Protein AF-A0A4P6Q4A4-F1 (afdb_monomer_lite)

InterPro domains:
  IPR006311 Twin-arginine translocation pathway, signal sequence [PS51318] (1-32)

Organism: NCBI:txid2498135

pLDDT: mean 87.88, std 13.34, range [37.19, 98.5]

Radius of gyration: 45.7 Å; chains: 1; bounding box: 105×87×123 Å

Sequence (646 aa):
MNDTPRALLRLSAIPALLALAVLALLPGEASADGEKAVTPAEHYAELLAEEPEGAAVAVDGAIGGALEPEEMTDDLHTVFGGLGLPYYVVVSPFLGWGAEIAEGKIAASLHDRLGADGLYVVLEPQGRALEVEAYGVDADTETALHVALTHPELPYDAPATEVAGVIVDALKDPSIADELRAERETFWLLREETWADLHPSGPDGPESLGFLLGAVGGAAVAVGGWGAWRLARHRRSGRATTVGLSAVVVAAGVVIAPGAWVAAAPVADYEKPDPEDVARTQPPYVVSTARAAHIAEELGEDPLYVDPLLQLPRAGLDEEAAEFGGAPVPVYAAVVPLSSNDESGGDHEVLAAAVASLAEREGVYLVVGRGIGDTVSVGAAAHGLKTGYSLDSEMYEADADNPAAALRKAVAALDEVDFASGGTYIPGFADSEPGTPEPRMVRYWGEGVALGFLVYGLFVAPAAIAGVWLGLYGFRVWRGGGRVVGDSVLRRLAQREAERLRALLARREGGFPEELLPQADAALLTLDAQPRTLDMLGVVVLARRLLAEAEEPAATRREPCAVNPLHPWATERGRPRERSGSRPRVCVRCAQLSPEARSARVLRLRSRTTAHAYNSHPADPWIRYRFGADDPAAMVEALLKEQHVS

Structure (mmCIF, N/CA/C/O backbone):
data_AF-A0A4P6Q4A4-F1
#
_entry.id   AF-A0A4P6Q4A4-F1
#
loop_
_atom_site.group_PDB
_atom_site.id
_atom_site.type_symbol
_atom_site.label_atom_id
_atom_site.label_alt_id
_atom_site.label_comp_id
_atom_site.label_asym_id
_atom_site.label_entity_id
_atom_site.label_seq_id
_atom_site.pdbx_PDB_ins_code
_atom_site.Cartn_x
_atom_site.Cartn_y
_atom_site.Cartn_z
_atom_site.occupancy
_atom_site.B_iso_or_equiv
_atom_site.auth_seq_id
_atom_site.auth_comp_id
_atom_site.auth_asym_id
_atom_site.auth_atom_id
_atom_site.pdbx_PDB_model_num
ATOM 1 N N . MET A 1 1 ? 41.229 -57.394 3.244 1.00 42.69 1 MET A N 1
ATOM 2 C CA . MET A 1 1 ? 41.363 -55.948 3.542 1.00 42.69 1 MET A CA 1
ATOM 3 C C . MET A 1 1 ? 40.006 -55.332 3.234 1.00 42.69 1 MET A C 1
ATOM 5 O O . MET A 1 1 ? 39.831 -54.766 2.170 1.00 42.69 1 MET A O 1
ATOM 9 N N . ASN A 1 2 ? 38.932 -55.682 3.937 1.00 37.19 2 ASN A N 1
ATOM 10 C CA . ASN A 1 2 ? 38.668 -55.656 5.385 1.00 37.19 2 ASN A CA 1
ATOM 11 C C . ASN A 1 2 ? 38.668 -54.240 5.961 1.00 37.19 2 ASN A C 1
ATOM 13 O O . ASN A 1 2 ? 39.717 -53.698 6.286 1.00 37.19 2 ASN A O 1
ATOM 17 N N . ASP A 1 3 ? 37.430 -53.766 6.091 1.00 43.84 3 ASP A N 1
ATOM 18 C CA . ASP A 1 3 ? 36.845 -53.128 7.264 1.00 43.84 3 ASP A CA 1
ATOM 19 C C . ASP A 1 3 ? 37.083 -51.641 7.533 1.00 43.84 3 ASP A C 1
ATOM 21 O O . ASP A 1 3 ? 38.199 -51.152 7.649 1.00 43.84 3 ASP A O 1
ATOM 25 N N . THR A 1 4 ? 35.933 -50.994 7.780 1.00 43.56 4 THR A N 1
ATOM 26 C CA . THR A 1 4 ? 35.656 -49.646 8.313 1.00 43.56 4 THR A CA 1
ATOM 27 C C . THR A 1 4 ? 35.687 -48.483 7.302 1.00 43.56 4 THR A C 1
ATOM 29 O O . THR A 1 4 ? 36.631 -48.387 6.529 1.00 43.56 4 THR A O 1
ATOM 32 N N . PRO A 1 5 ? 34.637 -47.619 7.242 1.00 43.28 5 PRO A N 1
ATOM 33 C CA . PRO A 1 5 ? 33.841 -47.141 8.376 1.00 43.28 5 PRO A CA 1
ATOM 34 C C . PRO A 1 5 ? 32.310 -47.184 8.138 1.00 43.28 5 PRO A C 1
ATOM 36 O O . PRO A 1 5 ? 31.723 -46.290 7.540 1.00 43.28 5 PRO A O 1
ATOM 39 N N . ARG A 1 6 ? 31.625 -48.195 8.690 1.00 42.53 6 ARG A N 1
ATOM 40 C CA . ARG A 1 6 ? 30.164 -48.151 8.957 1.00 42.53 6 ARG A CA 1
ATOM 41 C C . ARG A 1 6 ? 29.840 -47.918 10.442 1.00 42.53 6 ARG A C 1
ATOM 43 O O . ARG A 1 6 ? 28.674 -47.874 10.818 1.00 42.53 6 ARG A O 1
ATOM 50 N N . ALA A 1 7 ? 30.865 -47.740 11.279 1.00 42.12 7 ALA A N 1
ATOM 51 C CA . ALA A 1 7 ? 30.718 -47.542 12.722 1.00 42.12 7 ALA A CA 1
ATOM 52 C C . ALA A 1 7 ? 30.454 -46.077 13.127 1.00 42.12 7 ALA A C 1
ATOM 54 O O . ALA A 1 7 ? 29.843 -45.844 14.161 1.00 42.12 7 ALA A O 1
ATOM 55 N N . LEU A 1 8 ? 30.836 -45.089 12.306 1.00 39.91 8 LEU A N 1
ATOM 56 C CA . LEU A 1 8 ? 30.670 -43.667 12.653 1.00 39.91 8 LEU A CA 1
ATOM 57 C C . LEU A 1 8 ? 29.257 -43.119 12.396 1.00 39.91 8 LEU A C 1
ATOM 59 O O . LEU A 1 8 ? 28.851 -42.171 13.053 1.00 39.91 8 LEU A O 1
ATOM 63 N N . LEU A 1 9 ? 28.466 -43.755 11.525 1.00 40.25 9 LEU A N 1
ATOM 64 C CA . LEU A 1 9 ? 27.083 -43.341 11.235 1.00 40.25 9 LEU A CA 1
ATOM 65 C C . LEU A 1 9 ? 26.048 -43.915 12.221 1.00 40.25 9 LEU A C 1
ATOM 67 O O . LEU A 1 9 ? 24.893 -43.512 12.205 1.00 40.25 9 LEU A O 1
ATOM 71 N N . ARG A 1 10 ? 26.451 -44.850 13.094 1.00 44.81 10 ARG A N 1
ATOM 72 C CA . ARG A 1 10 ? 25.582 -45.411 14.147 1.00 44.81 10 ARG A CA 1
ATOM 73 C C . ARG A 1 10 ? 25.740 -44.725 15.507 1.00 44.81 10 ARG A C 1
ATOM 75 O O . ARG A 1 10 ? 24.910 -44.944 16.378 1.00 44.81 10 ARG A O 1
ATOM 82 N N . LEU A 1 11 ? 26.758 -43.878 15.681 1.00 45.34 11 LEU A N 1
ATOM 83 C CA . LEU A 1 11 ? 26.995 -43.137 16.928 1.00 45.34 11 LEU A CA 1
ATOM 84 C C . LEU A 1 11 ? 26.280 -41.774 16.982 1.00 45.34 11 LEU A C 1
ATOM 86 O O . LEU A 1 11 ? 26.110 -41.237 18.069 1.00 45.34 11 LEU A O 1
ATOM 90 N N . SER A 1 12 ? 25.788 -41.250 15.854 1.00 41.81 12 SER A N 1
ATOM 91 C CA . SER A 1 12 ? 25.005 -40.002 15.795 1.00 41.81 12 SER A CA 1
ATOM 92 C C . SER A 1 12 ? 23.485 -40.194 15.911 1.00 41.81 12 SER A C 1
ATOM 94 O O . SER A 1 12 ? 22.779 -39.234 16.194 1.00 41.81 12 SER A O 1
ATOM 96 N N . ALA A 1 13 ? 22.966 -41.417 15.759 1.00 45.09 13 ALA A N 1
ATOM 97 C CA . ALA A 1 13 ? 21.529 -41.694 15.894 1.00 45.09 13 ALA A CA 1
ATOM 98 C C . ALA A 1 13 ? 21.069 -41.855 17.358 1.00 45.09 13 ALA A C 1
ATOM 100 O O . ALA A 1 13 ? 19.903 -41.636 17.673 1.00 45.09 13 ALA A O 1
ATOM 101 N N . ILE A 1 14 ? 21.983 -42.213 18.265 1.00 53.62 14 ILE A N 1
ATOM 102 C CA . ILE A 1 14 ? 21.675 -42.457 19.681 1.00 53.62 14 ILE A CA 1
ATOM 103 C C . ILE A 1 14 ? 21.359 -41.160 20.457 1.00 53.62 14 ILE A C 1
ATOM 105 O O . ILE A 1 14 ? 20.358 -41.169 21.169 1.00 53.62 14 ILE A O 1
ATOM 109 N N . PRO A 1 15 ? 22.095 -40.033 20.315 1.00 48.75 15 PRO A N 1
ATOM 110 C CA . PRO A 1 15 ? 21.714 -38.792 20.997 1.00 48.75 15 PRO A CA 1
ATOM 111 C C . PRO A 1 15 ? 20.419 -38.174 20.444 1.00 48.75 15 PRO A C 1
ATOM 113 O O . PRO A 1 15 ? 19.671 -37.584 21.213 1.00 48.75 15 PRO A O 1
ATOM 116 N N . ALA A 1 16 ? 20.098 -38.365 19.158 1.00 51.50 16 ALA A N 1
ATOM 117 C CA . ALA A 1 16 ? 18.843 -37.884 18.569 1.00 51.50 16 ALA A CA 1
ATOM 118 C C . ALA A 1 16 ? 17.613 -38.664 19.074 1.00 51.50 16 ALA A C 1
ATOM 120 O O . ALA A 1 16 ? 16.583 -38.066 19.371 1.00 51.50 16 ALA A O 1
ATOM 121 N N . LEU A 1 17 ? 17.729 -39.988 19.245 1.00 53.88 17 LEU A N 1
ATOM 122 C CA . LEU A 1 17 ? 16.665 -40.813 19.834 1.00 53.88 17 LEU A CA 1
ATOM 123 C C . LEU A 1 17 ? 16.517 -40.598 21.349 1.00 53.88 17 LEU A C 1
ATOM 125 O O . LEU A 1 17 ? 15.401 -40.651 21.853 1.00 53.88 17 LEU A O 1
ATOM 129 N N . LEU A 1 18 ? 17.608 -40.308 22.069 1.00 53.75 18 LEU A N 1
ATOM 130 C CA . LEU A 1 18 ? 17.548 -39.919 23.485 1.00 53.75 18 LEU A CA 1
ATOM 131 C C . LEU A 1 18 ? 16.958 -38.515 23.674 1.00 53.75 18 LEU A C 1
ATOM 133 O O . LEU A 1 18 ? 16.186 -38.324 24.605 1.00 53.75 18 LEU A O 1
ATOM 137 N N . ALA A 1 19 ? 17.237 -37.564 22.777 1.00 51.44 19 ALA A N 1
ATOM 138 C CA . ALA A 1 19 ? 16.595 -36.248 22.794 1.00 51.44 19 ALA A CA 1
ATOM 139 C C . ALA A 1 19 ? 15.083 -36.342 22.511 1.00 51.44 19 ALA A C 1
ATOM 141 O O . ALA A 1 19 ? 14.299 -35.716 23.218 1.00 51.44 19 ALA A O 1
ATOM 142 N N . LEU A 1 20 ? 14.656 -37.188 21.562 1.00 51.34 20 LEU A N 1
ATOM 143 C CA . LEU A 1 20 ? 13.230 -37.442 21.305 1.00 51.34 20 LEU A CA 1
ATOM 144 C C . LEU A 1 20 ? 12.530 -38.175 22.462 1.00 51.34 20 LEU A C 1
ATOM 146 O O . LEU A 1 20 ? 11.384 -37.867 22.773 1.00 51.34 20 LEU A O 1
ATOM 150 N N . ALA A 1 21 ? 13.205 -39.120 23.124 1.00 56.75 21 ALA A N 1
ATOM 151 C CA . ALA A 1 21 ? 12.641 -39.824 24.276 1.00 56.75 21 ALA A CA 1
ATOM 152 C C . ALA A 1 21 ? 12.538 -38.932 25.527 1.00 56.75 21 ALA A C 1
ATOM 154 O O . ALA A 1 21 ? 11.618 -39.110 26.318 1.00 56.75 21 ALA A O 1
ATOM 155 N N . VAL A 1 22 ? 13.445 -37.960 25.698 1.00 52.25 22 VAL A N 1
ATOM 156 C CA . VAL A 1 22 ? 13.380 -36.971 26.789 1.00 52.25 22 VAL A CA 1
ATOM 157 C C . VAL A 1 22 ? 12.285 -35.928 26.535 1.00 52.25 22 VAL A C 1
ATOM 159 O O . VAL A 1 22 ? 11.610 -35.542 27.482 1.00 52.25 22 VAL A O 1
ATOM 162 N N . LEU A 1 23 ? 12.019 -35.552 25.277 1.00 50.53 23 LEU A N 1
ATOM 163 C CA . LEU A 1 23 ? 10.862 -34.716 24.916 1.00 50.53 23 LEU A CA 1
ATOM 164 C C . LEU A 1 23 ? 9.514 -35.434 25.112 1.00 50.53 23 LEU A C 1
ATOM 166 O O . LEU A 1 23 ? 8.545 -34.794 25.497 1.00 50.53 23 LEU A O 1
ATOM 170 N N . ALA A 1 24 ? 9.456 -36.757 24.927 1.00 52.06 24 ALA A N 1
ATOM 171 C CA . ALA A 1 24 ? 8.247 -37.557 25.168 1.00 52.06 24 ALA A CA 1
ATOM 172 C C . ALA A 1 24 ? 7.989 -37.899 26.654 1.00 52.06 24 ALA A C 1
ATOM 174 O O . ALA A 1 24 ? 6.950 -38.471 26.977 1.00 52.06 24 ALA A O 1
ATOM 175 N N . LEU A 1 25 ? 8.937 -37.594 27.548 1.00 45.62 25 LEU A N 1
ATOM 176 C CA . LEU A 1 25 ? 8.840 -37.820 28.998 1.00 45.62 25 LEU A CA 1
ATOM 177 C C . LEU A 1 25 ? 8.690 -36.524 29.799 1.00 45.62 25 LEU A C 1
ATOM 179 O O . LEU A 1 25 ? 8.625 -36.590 31.028 1.00 45.62 25 LEU A O 1
ATOM 183 N N . LEU A 1 26 ? 8.626 -35.364 29.135 1.00 45.12 26 LEU A N 1
ATOM 184 C CA . LEU A 1 26 ? 8.132 -34.163 29.791 1.00 45.12 26 LEU A CA 1
ATOM 185 C C . LEU A 1 26 ? 6.679 -34.457 30.182 1.00 45.12 26 LEU A C 1
ATOM 187 O O . LEU A 1 26 ? 5.882 -34.767 29.291 1.00 45.12 26 LEU A O 1
ATOM 191 N N . PRO A 1 27 ? 6.331 -34.457 31.483 1.00 43.50 27 PRO A N 1
ATOM 192 C CA . PRO A 1 27 ? 4.935 -34.495 31.867 1.00 43.50 27 PRO A CA 1
ATOM 193 C C . PRO A 1 27 ? 4.299 -33.303 31.165 1.00 43.50 27 PRO A C 1
ATOM 195 O O . PRO A 1 27 ? 4.688 -32.167 31.425 1.00 43.50 27 PRO A O 1
ATOM 198 N N . GLY A 1 28 ? 3.394 -33.566 30.219 1.00 42.28 28 GLY A N 1
ATOM 199 C CA . GLY A 1 28 ? 2.464 -32.538 29.795 1.00 42.28 28 GLY A CA 1
ATOM 200 C C . GLY A 1 28 ? 1.805 -32.091 31.082 1.00 42.28 28 GLY A C 1
ATOM 201 O O . GLY A 1 28 ? 1.133 -32.902 31.724 1.00 42.28 28 GLY A O 1
ATOM 202 N N . GLU A 1 29 ? 2.130 -30.879 31.527 1.00 45.56 29 GLU A N 1
ATOM 203 C CA . GLU A 1 29 ? 1.376 -30.220 32.573 1.00 45.56 29 GLU A CA 1
ATOM 204 C C . GLU A 1 29 ? -0.054 -30.275 32.065 1.00 45.56 29 GLU A C 1
ATOM 206 O O . GLU A 1 29 ? -0.403 -29.653 31.064 1.00 45.56 29 GLU A O 1
ATOM 211 N N . ALA A 1 30 ? -0.835 -31.178 32.656 1.00 43.75 30 ALA A N 1
ATOM 212 C CA . ALA A 1 30 ? -2.260 -31.183 32.476 1.00 43.75 30 ALA A CA 1
ATOM 213 C C . ALA A 1 30 ? -2.664 -29.807 32.977 1.00 43.75 30 ALA A C 1
ATOM 215 O O . ALA A 1 30 ? -2.617 -29.579 34.189 1.00 43.75 30 ALA A O 1
ATOM 216 N N . SER A 1 31 ? -2.909 -28.882 32.040 1.00 50.66 31 SER A N 1
ATOM 217 C CA . SER A 1 31 ? -3.500 -27.591 32.341 1.00 50.66 31 SER A CA 1
ATOM 218 C C . SER A 1 31 ? -4.643 -27.899 33.283 1.00 50.66 31 SER A C 1
ATOM 220 O O . SER A 1 31 ? -5.547 -28.662 32.934 1.00 50.66 31 SER A O 1
ATOM 222 N N . ALA A 1 32 ? -4.502 -27.422 34.520 1.00 52.12 32 ALA A N 1
ATOM 223 C CA . ALA A 1 32 ? -5.552 -27.496 35.517 1.00 52.12 32 ALA A CA 1
ATOM 224 C C . ALA A 1 32 ? -6.857 -27.034 34.860 1.00 52.12 32 ALA A C 1
ATOM 226 O O . ALA A 1 32 ? -6.775 -26.197 33.963 1.00 52.12 32 ALA A O 1
ATOM 227 N N . ASP A 1 33 ? -7.994 -27.605 35.280 1.00 51.12 33 ASP A N 1
ATOM 228 C CA . ASP A 1 33 ? -9.367 -27.308 34.834 1.00 51.12 33 ASP A CA 1
ATOM 229 C C . ASP A 1 33 ? -9.674 -25.795 34.865 1.00 51.12 33 ASP A C 1
ATOM 231 O O . ASP A 1 33 ? -10.402 -25.297 35.720 1.00 51.12 33 ASP A O 1
ATOM 235 N N . GLY A 1 34 ? -9.066 -25.045 33.954 1.00 61.06 34 GLY A N 1
ATOM 236 C CA . GLY A 1 34 ? -9.376 -23.671 33.654 1.00 61.06 34 GLY A CA 1
ATOM 237 C C . GLY A 1 34 ? -10.669 -23.694 32.874 1.00 61.06 34 GLY A C 1
ATOM 238 O O . GLY A 1 34 ? -10.863 -24.542 31.998 1.00 61.06 34 GLY A O 1
ATOM 239 N N . GLU A 1 35 ? -11.563 -22.789 33.238 1.00 67.44 35 GLU A N 1
ATOM 240 C CA . GLU A 1 35 ? -12.790 -22.539 32.509 1.00 67.44 35 GLU A CA 1
ATOM 241 C C . GLU A 1 35 ? -12.483 -22.480 31.010 1.00 67.44 35 GLU A C 1
ATOM 243 O O . GLU A 1 35 ? -11.624 -21.721 30.552 1.00 67.44 35 GLU A O 1
ATOM 248 N N . LYS A 1 36 ? -13.085 -23.407 30.262 1.00 75.25 36 LYS A N 1
ATOM 249 C CA . LYS A 1 36 ? -12.778 -23.586 28.849 1.00 75.25 36 LYS A CA 1
ATOM 250 C C . LYS A 1 36 ? -13.250 -22.329 28.126 1.00 75.25 36 LYS A C 1
ATOM 252 O O . LYS A 1 36 ? -14.451 -22.097 28.055 1.00 75.25 36 LYS A O 1
ATOM 257 N N . ALA A 1 37 ? -12.309 -21.538 27.613 1.00 78.31 37 ALA A N 1
ATOM 258 C CA . ALA A 1 37 ? -12.634 -20.345 26.845 1.00 78.31 37 ALA A CA 1
ATOM 259 C C . ALA A 1 37 ? -13.570 -20.711 25.683 1.00 78.31 37 ALA A C 1
ATOM 261 O O . ALA A 1 37 ? -13.332 -21.701 24.978 1.00 78.31 37 ALA A O 1
ATOM 262 N N . VAL A 1 38 ? -14.633 -19.922 25.517 1.00 87.50 38 VAL A N 1
ATOM 263 C CA . VAL A 1 38 ? -15.559 -20.047 24.391 1.00 87.50 38 VAL A CA 1
ATOM 264 C C . VAL A 1 38 ? -14.762 -19.807 23.115 1.00 87.50 38 VAL A C 1
ATOM 266 O O . VAL A 1 38 ? -14.058 -18.808 22.978 1.00 87.50 38 VAL A O 1
ATOM 269 N N . THR A 1 39 ? -14.815 -20.760 22.190 1.00 88.75 39 THR A N 1
ATOM 270 C CA . THR A 1 39 ? -14.133 -20.591 20.897 1.00 88.75 39 THR A CA 1
ATOM 271 C C . THR A 1 39 ? -14.890 -19.568 20.043 1.00 88.75 39 THR A C 1
ATOM 273 O O . THR A 1 39 ? -16.119 -19.560 20.109 1.00 88.75 39 THR A O 1
ATOM 276 N N . PRO A 1 40 ? -14.234 -18.772 19.177 1.00 90.62 40 PRO A N 1
ATOM 277 C CA . PRO A 1 40 ? -14.946 -17.835 18.302 1.00 90.62 40 PRO A CA 1
ATOM 278 C C . PRO A 1 40 ? -16.062 -18.503 17.488 1.00 90.62 40 PRO A C 1
ATOM 280 O O . PRO A 1 40 ? -17.177 -18.003 17.430 1.00 90.62 40 PRO A O 1
ATOM 283 N N . ALA A 1 41 ? -15.812 -19.697 16.941 1.00 92.50 41 ALA A N 1
ATOM 284 C CA . ALA A 1 41 ? -16.830 -20.454 16.210 1.00 92.50 41 ALA A CA 1
ATOM 285 C C . ALA A 1 41 ? -18.015 -20.909 17.084 1.00 92.50 41 ALA A C 1
ATOM 287 O O . ALA A 1 41 ? -19.103 -21.116 16.568 1.00 92.50 41 ALA A O 1
ATOM 288 N N . GLU A 1 42 ? -17.820 -21.112 18.389 1.00 93.44 42 GLU A N 1
ATOM 289 C CA . GLU A 1 42 ? -18.917 -21.418 19.317 1.00 93.44 42 GLU A CA 1
ATOM 290 C C . GLU A 1 42 ? -19.764 -20.178 19.587 1.00 93.44 42 GLU A C 1
ATOM 292 O O . GLU A 1 42 ? -20.977 -20.256 19.440 1.00 93.44 42 GLU A O 1
ATOM 297 N N . HIS A 1 43 ? -19.122 -19.039 19.854 1.00 93.44 43 HIS A N 1
ATOM 298 C CA . HIS A 1 43 ? -19.805 -17.761 20.039 1.00 93.44 43 HIS A CA 1
ATOM 299 C C . HIS A 1 43 ? -20.635 -17.362 18.809 1.00 93.44 43 HIS A C 1
ATOM 301 O O . HIS A 1 43 ? -21.832 -17.121 18.914 1.00 93.44 43 HIS A O 1
ATOM 307 N N . TYR A 1 44 ? -20.036 -17.367 17.615 1.00 95.50 44 TYR A N 1
ATOM 308 C CA . TYR A 1 44 ? -20.762 -16.992 16.399 1.00 95.50 44 TYR A CA 1
ATOM 309 C C . TYR A 1 44 ? -21.811 -18.020 15.978 1.00 95.50 44 TYR A C 1
ATOM 311 O O . TYR A 1 44 ? -22.825 -17.639 15.404 1.00 95.50 44 TYR A O 1
ATOM 319 N N . ALA A 1 45 ? -21.615 -19.312 16.261 1.00 96.25 45 ALA A N 1
ATOM 320 C CA . ALA A 1 45 ? -22.668 -20.300 16.031 1.00 96.25 45 ALA A CA 1
ATOM 321 C C . ALA A 1 45 ? -23.875 -20.069 16.953 1.00 96.25 45 ALA A C 1
ATOM 323 O O . ALA A 1 45 ? -24.999 -20.300 16.523 1.00 96.25 45 ALA A O 1
ATOM 324 N N . GLU A 1 46 ? -23.657 -19.617 18.191 1.00 96.31 46 GLU A N 1
ATOM 325 C CA . GLU A 1 46 ? -24.741 -19.243 19.103 1.00 96.31 46 GLU A CA 1
ATOM 326 C C . GLU A 1 46 ? -25.513 -18.033 18.566 1.00 96.31 46 GLU A C 1
ATOM 328 O O . GLU A 1 46 ? -26.723 -18.140 18.390 1.00 96.31 46 GLU A O 1
ATOM 333 N N . LEU A 1 47 ? -24.818 -16.959 18.167 1.00 95.44 47 LEU A N 1
ATOM 334 C CA . LEU A 1 47 ? -25.451 -15.781 17.555 1.00 95.44 47 LEU A CA 1
ATOM 335 C C . LEU A 1 47 ? -26.236 -16.131 16.281 1.00 95.44 47 LEU A C 1
ATOM 337 O O . LEU A 1 47 ? -27.397 -15.764 16.133 1.00 95.44 47 LEU A O 1
ATOM 341 N N . LEU A 1 48 ? -25.643 -16.910 15.373 1.00 97.44 48 LEU A N 1
ATOM 342 C CA . LEU A 1 48 ? -26.317 -17.339 14.143 1.00 97.44 48 LEU A CA 1
ATOM 343 C C . LEU A 1 48 ? -27.526 -18.254 14.400 1.00 97.44 48 LEU A C 1
ATOM 345 O O . LEU A 1 48 ? -28.395 -18.360 13.538 1.00 97.44 48 LEU A O 1
ATOM 349 N N . ALA A 1 49 ? -27.583 -18.947 15.540 1.00 96.81 49 ALA A N 1
ATOM 350 C CA . ALA A 1 49 ? -28.718 -19.796 15.899 1.00 96.81 49 ALA A CA 1
ATOM 351 C C . ALA A 1 49 ? -29.921 -18.998 16.436 1.00 96.81 49 ALA A C 1
ATOM 353 O O . ALA A 1 49 ? -31.028 -19.542 16.488 1.00 96.81 49 ALA A O 1
ATOM 354 N N . GLU A 1 50 ? -29.718 -17.739 16.836 1.00 96.25 50 GLU A N 1
ATOM 355 C CA . GLU A 1 50 ? -30.790 -16.819 17.240 1.00 96.25 50 GLU A CA 1
ATOM 356 C C . GLU A 1 50 ? -31.516 -16.204 16.032 1.00 96.25 50 GLU A C 1
ATOM 358 O O . GLU A 1 50 ? -32.684 -15.814 16.136 1.00 96.25 50 GLU A O 1
ATOM 363 N N . GLU A 1 51 ? -30.853 -16.192 14.876 1.00 95.94 51 GLU A N 1
ATOM 364 C CA . GLU A 1 51 ? -31.366 -15.677 13.609 1.00 95.94 51 GLU A CA 1
ATOM 365 C C . GLU A 1 51 ? -32.332 -16.650 12.888 1.00 95.94 51 GLU A C 1
ATOM 367 O O . GLU A 1 51 ? -32.413 -17.844 13.210 1.00 95.94 51 GLU A O 1
ATOM 372 N N . PRO A 1 52 ? -33.109 -16.176 11.890 1.00 92.50 52 PRO A N 1
ATOM 373 C CA . PRO A 1 52 ? -34.018 -17.016 11.118 1.00 92.50 52 PRO A CA 1
ATOM 374 C C . PRO A 1 52 ? -33.340 -18.231 10.463 1.00 92.50 52 PRO A C 1
ATOM 376 O O . PRO A 1 52 ? -32.289 -18.138 9.828 1.00 92.50 52 PRO A O 1
ATOM 379 N N . GLU A 1 53 ? -34.007 -19.388 10.535 1.00 91.06 53 GLU A N 1
ATOM 380 C CA . GLU A 1 53 ? -33.503 -20.637 9.954 1.00 91.06 53 GLU A CA 1
ATOM 381 C C . GLU A 1 53 ? -33.207 -20.487 8.448 1.00 91.06 53 GLU A C 1
ATOM 383 O O . GLU A 1 53 ? -34.091 -20.172 7.646 1.00 91.06 53 GLU A O 1
ATOM 388 N N . GLY A 1 54 ? -31.950 -20.741 8.071 1.00 91.25 54 GLY A N 1
ATOM 389 C CA . GLY A 1 54 ? -31.464 -20.678 6.690 1.00 91.25 54 GLY A CA 1
ATOM 390 C C . GLY A 1 54 ? -31.172 -19.268 6.164 1.00 91.25 54 GLY A C 1
ATOM 391 O O . GLY A 1 54 ? -30.840 -19.128 4.990 1.00 91.25 54 GLY A O 1
ATOM 392 N N . ALA A 1 55 ? -31.286 -18.231 6.988 1.00 96.38 55 ALA A N 1
ATOM 393 C CA . ALA A 1 55 ? -30.919 -16.865 6.634 1.00 96.38 55 ALA A CA 1
ATOM 394 C C . ALA A 1 55 ? -30.396 -16.166 7.889 1.00 96.38 55 ALA A C 1
ATOM 396 O O . ALA A 1 55 ? -31.139 -15.431 8.533 1.00 96.38 55 ALA A O 1
ATOM 397 N N . ALA A 1 56 ? -29.134 -16.431 8.232 1.00 97.69 56 ALA A N 1
ATOM 398 C CA . ALA A 1 56 ? -28.512 -15.940 9.454 1.00 97.69 56 ALA A CA 1
ATOM 399 C C . ALA A 1 56 ? -27.289 -15.073 9.144 1.00 97.69 56 ALA A C 1
ATOM 401 O O . ALA A 1 56 ? -26.422 -15.451 8.347 1.00 97.69 56 ALA A O 1
ATOM 402 N N . VAL A 1 57 ? -27.220 -13.913 9.789 1.00 98.06 57 VAL A N 1
ATOM 403 C CA . VAL A 1 57 ? -26.094 -12.982 9.713 1.00 98.06 57 VAL A CA 1
ATOM 404 C C . VAL A 1 57 ? -25.741 -12.572 11.137 1.00 98.06 57 VAL A C 1
ATOM 406 O O . VAL A 1 57 ? -26.610 -12.156 11.888 1.00 98.06 57 VAL A O 1
ATOM 409 N N . ALA A 1 58 ? -24.471 -12.691 11.506 1.00 97.06 58 ALA A N 1
ATOM 410 C CA . ALA A 1 58 ? -23.942 -12.206 12.772 1.00 97.06 58 ALA A CA 1
ATOM 411 C C . ALA A 1 58 ? -22.882 -11.139 12.485 1.00 97.06 58 ALA A C 1
ATOM 413 O O . ALA A 1 58 ? -21.837 -11.439 11.901 1.00 97.06 58 ALA A O 1
ATOM 414 N N . VAL A 1 59 ? -23.157 -9.898 12.884 1.00 95.81 59 VAL A N 1
ATOM 415 C CA . VAL A 1 59 ? -22.221 -8.773 12.782 1.00 95.81 59 VAL A CA 1
ATOM 416 C C . VAL A 1 59 ? -21.748 -8.404 14.182 1.00 95.81 59 VAL A C 1
ATOM 418 O O . VAL A 1 59 ? -22.554 -8.163 15.077 1.00 95.81 59 VAL A O 1
ATOM 421 N N . ASP A 1 60 ? -20.434 -8.390 14.372 1.00 93.38 60 ASP A N 1
ATOM 422 C CA . ASP A 1 60 ? -19.797 -8.034 15.638 1.00 93.38 60 ASP A CA 1
ATOM 423 C C . ASP A 1 60 ? -20.089 -6.568 16.014 1.00 93.38 60 ASP A C 1
ATOM 425 O O . ASP A 1 60 ? -19.999 -5.668 15.182 1.00 93.38 60 ASP A O 1
ATOM 429 N N . GLY A 1 61 ? -20.409 -6.296 17.281 1.00 89.69 61 GLY A N 1
ATOM 430 C CA . GLY A 1 61 ? -20.638 -4.926 17.762 1.00 89.69 61 GLY A CA 1
ATOM 431 C C . GLY A 1 61 ? -19.379 -4.049 17.764 1.00 89.69 61 GLY A C 1
ATOM 432 O O . GLY A 1 61 ? -19.478 -2.840 17.961 1.00 89.69 61 GLY A O 1
ATOM 433 N N . ALA A 1 62 ? -18.207 -4.654 17.564 1.00 87.62 62 ALA A N 1
ATOM 434 C CA . ALA A 1 62 ? -16.915 -3.991 17.465 1.00 87.62 62 ALA A CA 1
ATOM 435 C C . ALA A 1 62 ? -16.546 -3.527 16.051 1.00 87.62 62 ALA A C 1
ATOM 437 O O . ALA A 1 62 ? -15.397 -3.147 15.822 1.00 87.62 62 ALA A O 1
ATOM 438 N N . ILE A 1 63 ? -17.434 -3.645 15.057 1.00 88.94 63 ILE A N 1
ATOM 439 C CA . ILE A 1 63 ? -17.064 -3.217 13.706 1.00 88.94 63 ILE A CA 1
ATOM 440 C C . ILE A 1 63 ? -16.682 -1.727 13.691 1.00 88.94 63 ILE A C 1
ATOM 442 O O . ILE A 1 63 ? -17.414 -0.864 14.177 1.00 88.94 63 ILE A O 1
ATOM 446 N N . GLY A 1 64 ? -15.514 -1.426 13.120 1.00 75.81 64 GLY A N 1
ATOM 447 C CA . GLY A 1 64 ? -15.195 -0.080 12.664 1.00 75.81 64 GLY A CA 1
ATOM 448 C C . GLY A 1 64 ? -15.915 0.215 11.348 1.00 75.81 64 GLY A C 1
ATOM 449 O O . GLY A 1 64 ? -16.322 -0.703 10.631 1.00 75.81 64 GLY A O 1
ATOM 450 N N . GLY A 1 65 ? -16.077 1.492 11.012 1.00 79.75 65 GLY A N 1
ATOM 451 C CA . GLY A 1 65 ? -16.632 1.894 9.726 1.00 79.75 65 GLY A CA 1
ATOM 452 C C . GLY A 1 65 ? -17.696 2.977 9.777 1.00 79.75 65 GLY A C 1
ATOM 453 O O . GLY A 1 65 ? -18.080 3.484 10.828 1.00 79.75 65 GLY A O 1
ATOM 454 N N . ALA A 1 66 ? -18.202 3.294 8.585 1.00 74.62 66 ALA A N 1
ATOM 455 C CA . ALA A 1 66 ? -19.315 4.216 8.382 1.00 74.62 66 ALA A CA 1
ATOM 456 C C . ALA A 1 66 ? -20.706 3.583 8.586 1.00 74.62 66 ALA A C 1
ATOM 458 O O . ALA A 1 66 ? -21.683 4.326 8.670 1.00 74.62 66 ALA A O 1
ATOM 459 N N . LEU A 1 67 ? -20.809 2.247 8.612 1.00 84.50 67 LEU A N 1
ATOM 460 C CA . LEU A 1 67 ? -22.072 1.521 8.780 1.00 84.50 67 LEU A CA 1
ATOM 461 C C . LEU A 1 67 ? -22.193 0.992 10.207 1.00 84.50 67 LEU A C 1
ATOM 463 O O . LEU A 1 67 ? -21.269 0.359 10.714 1.00 84.50 67 LEU A O 1
ATOM 467 N N . GLU A 1 68 ? -23.355 1.201 10.818 1.00 89.06 68 GLU A N 1
ATOM 468 C CA . GLU A 1 68 ? -23.685 0.583 12.103 1.00 89.06 68 GLU A CA 1
ATOM 469 C C . GLU A 1 68 ? -23.947 -0.929 11.931 1.00 89.06 68 GLU A C 1
ATOM 471 O O . GLU A 1 68 ? -24.411 -1.353 10.864 1.00 89.06 68 GLU A O 1
ATOM 476 N N . PRO A 1 69 ? -23.721 -1.759 12.972 1.00 91.06 69 PRO A N 1
ATOM 477 C CA . PRO A 1 69 ? -23.896 -3.214 12.892 1.00 91.06 69 PRO A CA 1
ATOM 478 C C . PRO A 1 69 ? -25.273 -3.662 12.377 1.00 91.06 69 PRO A C 1
ATOM 480 O O . PRO A 1 69 ? -25.369 -4.599 11.581 1.00 91.06 69 PRO A O 1
ATOM 483 N N . GLU A 1 70 ? -26.342 -2.979 12.796 1.00 92.44 70 GLU A N 1
ATOM 484 C CA . GLU A 1 70 ? -27.719 -3.281 12.377 1.00 92.44 70 GLU A CA 1
ATOM 485 C C . GLU A 1 70 ? -27.935 -3.008 10.879 1.00 92.44 70 GLU A C 1
ATOM 487 O O . GLU A 1 70 ? -28.488 -3.847 10.170 1.00 92.44 70 GLU A O 1
ATOM 492 N N . GLU A 1 71 ? -27.447 -1.868 10.377 1.00 94.00 71 GLU A N 1
ATOM 493 C CA . GLU A 1 71 ? -27.549 -1.504 8.957 1.00 94.00 71 GLU A CA 1
ATOM 494 C C . GLU A 1 71 ? -26.763 -2.492 8.086 1.00 94.00 71 GLU A C 1
ATOM 496 O O . GLU A 1 71 ? -27.268 -2.980 7.075 1.00 94.00 71 GLU A O 1
ATOM 501 N N . MET A 1 72 ? -25.558 -2.870 8.526 1.00 94.94 72 MET A N 1
ATOM 502 C CA . MET A 1 72 ? -24.749 -3.881 7.847 1.00 94.94 72 MET A CA 1
ATOM 503 C C . MET A 1 72 ? -25.443 -5.251 7.812 1.00 94.94 72 MET A C 1
ATOM 505 O O . MET A 1 72 ? -25.396 -5.939 6.792 1.00 94.94 72 MET A O 1
ATOM 509 N N . THR A 1 73 ? -26.106 -5.645 8.901 1.00 96.38 73 THR A N 1
ATOM 510 C CA . THR A 1 73 ? -26.867 -6.901 8.986 1.00 96.38 73 THR A CA 1
ATOM 511 C C . THR A 1 73 ? -28.004 -6.926 7.958 1.00 96.38 73 THR A C 1
ATOM 513 O O . THR A 1 73 ? -28.111 -7.874 7.173 1.00 96.38 73 THR A O 1
ATOM 516 N N . ASP A 1 74 ? -28.803 -5.857 7.893 1.00 97.00 74 ASP A N 1
ATOM 517 C CA . ASP A 1 74 ? -29.908 -5.708 6.936 1.00 97.00 74 ASP A CA 1
ATOM 518 C C . ASP A 1 74 ? -29.426 -5.731 5.471 1.00 97.00 74 ASP A C 1
ATOM 520 O O . ASP A 1 74 ? -30.028 -6.387 4.602 1.00 97.00 74 ASP A O 1
ATOM 524 N N . ASP A 1 75 ? -28.313 -5.053 5.186 1.00 97.06 75 ASP A N 1
ATOM 525 C CA . ASP A 1 75 ? -27.703 -5.028 3.858 1.00 97.06 75 ASP A CA 1
ATOM 526 C C . ASP A 1 75 ? -27.189 -6.413 3.445 1.00 97.06 75 ASP A C 1
ATOM 528 O O . ASP A 1 75 ? -27.441 -6.865 2.323 1.00 97.06 75 ASP A O 1
ATOM 532 N N . LEU A 1 76 ? -26.530 -7.141 4.350 1.00 97.44 76 LEU A N 1
ATOM 533 C CA . LEU A 1 76 ? -26.044 -8.496 4.083 1.00 97.44 76 LEU A CA 1
ATOM 534 C C . LEU A 1 76 ? -27.196 -9.475 3.844 1.00 97.44 76 LEU A C 1
ATOM 536 O O . LEU A 1 76 ? -27.133 -10.266 2.897 1.00 97.44 76 LEU A O 1
ATOM 540 N N . HIS A 1 77 ? -28.280 -9.386 4.619 1.00 98.00 77 HIS A N 1
ATOM 541 C CA . HIS A 1 77 ? -29.489 -10.164 4.348 1.00 98.00 77 HIS A CA 1
ATOM 542 C C . HIS A 1 77 ? -30.058 -9.873 2.956 1.00 98.00 77 HIS A C 1
ATOM 544 O O . HIS A 1 77 ? -30.474 -10.792 2.239 1.00 98.00 77 HIS A O 1
ATOM 550 N N . THR A 1 78 ? -30.056 -8.602 2.550 1.00 97.75 78 THR A N 1
ATOM 551 C CA . THR A 1 78 ? -30.523 -8.173 1.228 1.00 97.75 78 THR A CA 1
ATOM 552 C C . THR A 1 78 ? -29.644 -8.740 0.110 1.00 97.75 78 THR A C 1
ATOM 554 O O . THR A 1 78 ? -30.164 -9.286 -0.870 1.00 97.75 78 THR A O 1
ATOM 557 N N . VAL A 1 79 ? -28.320 -8.660 0.264 1.00 97.81 79 VAL A N 1
ATOM 558 C CA . VAL A 1 79 ? -27.331 -9.133 -0.714 1.00 97.81 79 VAL A CA 1
ATOM 559 C C . VAL A 1 79 ? -27.395 -10.657 -0.876 1.00 97.81 79 VAL A C 1
ATOM 561 O O . VAL A 1 79 ? -27.624 -11.152 -1.987 1.00 97.81 79 VAL A O 1
ATOM 564 N N . PHE A 1 80 ? -27.274 -11.416 0.218 1.00 97.94 80 PHE A N 1
ATOM 565 C CA . PHE A 1 80 ? -27.265 -12.884 0.176 1.00 97.94 80 PHE A CA 1
ATOM 566 C C . PHE A 1 80 ? -28.644 -13.491 -0.090 1.00 97.94 80 PHE A C 1
ATOM 568 O O . PHE A 1 80 ? -28.747 -14.506 -0.786 1.00 97.94 80 PHE A O 1
ATOM 575 N N . GLY A 1 81 ? -29.726 -12.842 0.351 1.00 97.31 81 GLY A N 1
ATOM 576 C CA . GLY A 1 81 ? -31.098 -13.277 0.072 1.00 97.31 81 GLY A CA 1
ATOM 577 C C . GLY A 1 81 ? -31.407 -13.399 -1.426 1.00 97.31 81 GLY A C 1
ATOM 578 O O . GLY A 1 81 ? -32.230 -14.223 -1.832 1.00 97.31 81 GLY A O 1
ATOM 579 N N . GLY A 1 82 ? -30.694 -12.649 -2.273 1.00 95.62 82 GLY A N 1
ATOM 580 C CA . GLY A 1 82 ? -30.804 -12.731 -3.728 1.00 95.62 82 GLY A CA 1
ATOM 581 C C . GLY A 1 82 ? -30.267 -14.023 -4.361 1.00 95.62 82 GLY A C 1
ATOM 582 O O . GLY A 1 82 ? -30.524 -14.241 -5.547 1.00 95.62 82 GLY A O 1
ATOM 583 N N . LEU A 1 83 ? -29.526 -14.867 -3.629 1.00 96.69 83 LEU A N 1
ATOM 584 C CA . LEU A 1 83 ? -29.024 -16.159 -4.127 1.00 96.69 83 LEU A CA 1
ATOM 585 C C . LEU A 1 83 ? -30.089 -17.262 -4.109 1.00 96.69 83 LEU A C 1
ATOM 587 O O . LEU A 1 83 ? -30.023 -18.189 -4.914 1.00 96.69 83 LEU A O 1
ATOM 591 N N . GLY A 1 84 ? -31.063 -17.181 -3.197 1.00 96.31 84 GLY A N 1
ATOM 592 C CA . GLY A 1 84 ? -32.036 -18.256 -2.981 1.00 96.31 84 GLY A CA 1
ATOM 593 C C . GLY A 1 84 ? -31.434 -19.547 -2.402 1.00 96.31 84 GLY A C 1
ATOM 594 O O . GLY A 1 84 ? -32.045 -20.608 -2.535 1.00 96.31 84 GLY A O 1
ATOM 595 N N . LEU A 1 85 ? -30.253 -19.463 -1.782 1.00 97.56 85 LEU A N 1
ATOM 596 C CA . LEU A 1 85 ? -29.595 -20.534 -1.027 1.00 97.56 85 LEU A CA 1
ATOM 597 C C . LEU A 1 85 ? -29.632 -20.195 0.471 1.00 97.56 85 LEU A C 1
ATOM 599 O O . LEU A 1 85 ? -29.614 -19.005 0.791 1.00 97.56 85 LEU A O 1
ATOM 603 N N . PRO A 1 86 ? -29.646 -21.186 1.383 1.00 98.31 86 PRO A N 1
ATOM 604 C CA . PRO A 1 86 ? -29.413 -20.915 2.794 1.00 98.31 86 PRO A CA 1
ATOM 605 C C . PRO A 1 86 ? -28.027 -20.301 3.012 1.00 98.31 86 PRO A C 1
ATOM 607 O O . PRO A 1 86 ? -27.067 -20.743 2.373 1.00 98.31 86 PRO A O 1
ATOM 610 N N . TYR A 1 87 ? -27.914 -19.307 3.891 1.00 98.50 87 TYR A N 1
ATOM 611 C CA . TYR A 1 87 ? -26.643 -18.635 4.169 1.00 98.50 87 TYR A CA 1
ATOM 612 C C . TYR A 1 87 ? -26.440 -18.330 5.655 1.00 98.50 87 TYR A C 1
ATOM 614 O O . TYR A 1 87 ? -27.395 -18.082 6.393 1.00 98.50 87 TYR A O 1
ATOM 622 N N . TYR A 1 88 ? -25.167 -18.342 6.044 1.00 98.44 88 TYR A N 1
ATOM 623 C CA . TYR A 1 88 ? -24.651 -18.106 7.386 1.00 98.44 88 TYR A CA 1
ATOM 624 C C . TYR A 1 88 ? -23.434 -17.190 7.262 1.00 98.44 88 TYR A C 1
ATOM 626 O O . TYR A 1 88 ? -22.368 -17.622 6.817 1.00 98.44 88 TYR A O 1
ATOM 634 N N . VAL A 1 89 ? -23.606 -15.913 7.587 1.00 98.06 89 VAL A N 1
ATOM 635 C CA . VAL A 1 89 ? -22.578 -14.885 7.373 1.00 98.06 89 VAL A CA 1
ATOM 636 C C . VAL A 1 89 ? -22.093 -14.369 8.715 1.00 98.06 89 VAL A C 1
ATOM 638 O O . VAL A 1 89 ? -22.902 -13.977 9.547 1.00 98.06 89 VAL A O 1
ATOM 641 N N . VAL A 1 90 ? -20.781 -14.337 8.915 1.00 97.06 90 VAL A N 1
ATOM 642 C CA . VAL A 1 90 ? -20.153 -13.708 10.079 1.00 97.06 90 VAL A CA 1
ATOM 643 C C . VAL A 1 90 ? -19.303 -12.541 9.610 1.00 97.06 90 VAL A C 1
ATOM 645 O O . VAL A 1 90 ? -18.448 -12.714 8.740 1.00 97.06 90 VAL A O 1
ATOM 648 N N . VAL A 1 91 ? -19.506 -11.372 10.212 1.00 95.81 91 VAL A N 1
ATOM 649 C CA . VAL A 1 91 ? -18.640 -10.205 10.035 1.00 95.81 91 VAL A CA 1
ATOM 650 C C . VAL A 1 91 ? -18.018 -9.850 11.372 1.00 95.81 91 VAL A C 1
ATOM 652 O O . VAL A 1 91 ? -18.730 -9.499 12.307 1.00 95.81 91 VAL A O 1
ATOM 655 N N . SER A 1 92 ? -16.693 -9.947 11.477 1.00 93.56 92 SER A N 1
ATOM 656 C CA . SER A 1 92 ? -15.991 -9.600 12.717 1.00 93.56 92 SER A CA 1
ATOM 657 C C . SER A 1 92 ? -14.563 -9.126 12.454 1.00 93.56 92 SER A C 1
ATOM 659 O O . SER A 1 92 ? -13.848 -9.743 11.657 1.00 93.56 92 SER A O 1
ATOM 661 N N . PRO A 1 93 ? -14.099 -8.073 13.154 1.00 91.12 93 PRO A N 1
ATOM 662 C CA . PRO A 1 93 ? -12.734 -7.577 13.013 1.00 91.12 93 PRO A CA 1
ATOM 663 C C . PRO A 1 93 ? -11.689 -8.517 13.640 1.00 91.12 93 PRO A C 1
ATOM 665 O O . PRO A 1 93 ? -10.497 -8.378 13.364 1.00 91.12 93 PRO A O 1
ATOM 668 N N . PHE A 1 94 ? -12.099 -9.487 14.466 1.00 88.06 94 PHE A N 1
ATOM 669 C CA . PHE A 1 94 ? -11.184 -10.362 15.216 1.00 88.06 94 PHE A CA 1
ATOM 670 C C . PHE A 1 94 ? -10.848 -11.666 14.494 1.00 88.06 94 PHE A C 1
ATOM 672 O O . PHE A 1 94 ? -9.963 -12.409 14.923 1.00 88.06 94 PHE A O 1
ATOM 679 N N . LEU A 1 95 ? -11.538 -11.953 13.389 1.00 82.75 95 LEU A N 1
ATOM 680 C CA . LEU A 1 95 ? -11.382 -13.205 12.660 1.00 82.75 95 LEU A CA 1
ATOM 681 C C . LEU A 1 95 ? -10.260 -13.171 11.619 1.00 82.75 95 LEU A C 1
ATOM 683 O O . LEU A 1 95 ? -10.082 -14.178 10.962 1.00 82.75 95 LEU A O 1
ATOM 687 N N . GLY A 1 96 ? -9.477 -12.093 11.478 1.00 64.31 96 GLY A N 1
ATOM 688 C CA . GLY A 1 96 ? -8.358 -12.016 10.518 1.00 64.31 96 GLY A CA 1
ATOM 689 C C . GLY A 1 96 ? -6.975 -12.424 11.064 1.00 64.31 96 GLY A C 1
ATOM 690 O O . GLY A 1 96 ? -6.067 -12.731 10.291 1.00 64.31 96 GLY A O 1
ATOM 691 N N . TRP A 1 97 ? -6.781 -12.454 12.393 1.00 56.38 97 TRP A N 1
ATOM 692 C CA . TRP A 1 97 ? -5.447 -12.514 13.021 1.00 56.38 97 TRP A CA 1
ATOM 693 C C . TRP A 1 97 ? -5.355 -13.599 14.116 1.00 56.38 97 TRP A C 1
ATOM 695 O O . TRP A 1 97 ? -5.522 -13.329 15.302 1.00 56.38 97 TRP A O 1
ATOM 705 N N . GLY A 1 98 ? -5.050 -14.853 13.749 1.00 55.59 98 GLY A N 1
ATOM 706 C CA . GLY A 1 98 ? -4.875 -15.949 14.721 1.00 55.59 98 GLY A CA 1
ATOM 707 C C . GLY A 1 98 ? -4.522 -17.314 14.110 1.00 55.59 98 GLY A C 1
ATOM 708 O O . GLY A 1 98 ? -4.674 -17.526 12.912 1.00 55.59 98 GLY A O 1
ATOM 709 N N . ALA A 1 99 ? -4.033 -18.255 14.931 1.00 46.69 99 ALA A N 1
ATOM 710 C CA . ALA A 1 99 ? -3.526 -19.561 14.475 1.00 46.69 99 ALA A CA 1
ATOM 711 C C . ALA A 1 99 ? -4.617 -20.528 13.972 1.00 46.69 99 ALA A C 1
ATOM 713 O O . ALA A 1 99 ? -4.370 -21.253 13.016 1.00 46.69 99 ALA A O 1
ATOM 714 N N . GLU A 1 100 ? -5.819 -20.528 14.563 1.00 47.75 100 GLU A N 1
ATOM 715 C CA . GLU A 1 100 ? -6.952 -21.336 14.062 1.00 47.75 100 GLU A CA 1
ATOM 716 C C . GLU A 1 100 ? -7.534 -20.778 12.752 1.00 47.75 100 GLU A C 1
ATOM 718 O O . GLU A 1 100 ? -8.059 -21.521 11.929 1.00 47.75 100 GLU A O 1
ATOM 723 N N . ILE A 1 101 ? -7.373 -19.474 12.537 1.00 51.59 101 ILE A N 1
ATOM 724 C CA . ILE A 1 101 ? -7.862 -18.723 11.378 1.00 51.59 101 ILE A CA 1
ATOM 725 C C . ILE A 1 101 ? -6.894 -18.852 10.203 1.00 51.59 101 ILE A C 1
ATOM 727 O O . ILE A 1 101 ? -7.305 -19.052 9.065 1.00 51.59 101 ILE A O 1
ATOM 731 N N . ALA A 1 102 ? -5.586 -18.824 10.477 1.00 52.69 102 ALA A N 1
ATOM 732 C CA . ALA A 1 102 ? -4.550 -19.089 9.482 1.00 52.69 102 ALA A CA 1
ATOM 733 C C . ALA A 1 102 ? -4.691 -20.479 8.827 1.00 52.69 102 ALA A C 1
ATOM 735 O O . ALA A 1 102 ? -4.071 -20.740 7.795 1.00 52.69 102 ALA A O 1
ATOM 736 N N . GLU A 1 103 ? -5.488 -21.373 9.422 1.00 61.56 103 GLU A N 1
ATOM 737 C CA . GLU A 1 103 ? -5.797 -22.692 8.882 1.00 61.56 103 GLU A CA 1
ATOM 738 C C . GLU A 1 103 ? -7.091 -22.757 8.048 1.00 61.56 103 GLU A C 1
ATOM 740 O O . GLU A 1 103 ? -7.325 -23.812 7.459 1.00 61.56 103 GLU A O 1
ATOM 745 N N . GLY A 1 104 ? -7.887 -21.681 7.952 1.00 63.28 104 GLY A N 1
ATOM 746 C CA . GLY A 1 104 ? -9.089 -21.622 7.107 1.00 63.28 104 GLY A CA 1
ATOM 747 C C . GLY A 1 104 ? -10.204 -22.566 7.570 1.00 63.28 104 GLY A C 1
ATOM 748 O O . GLY A 1 104 ? -10.603 -23.452 6.818 1.00 63.28 104 GLY A O 1
ATOM 749 N N . LYS A 1 105 ? -10.606 -22.493 8.844 1.00 82.75 105 LYS A N 1
ATOM 750 C CA . LYS A 1 105 ? -11.467 -23.505 9.489 1.00 82.75 105 LYS A CA 1
ATOM 751 C C . LYS A 1 105 ? -12.673 -22.946 10.233 1.00 82.75 105 LYS A C 1
ATOM 753 O O . LYS A 1 105 ? -13.371 -23.732 10.887 1.00 82.75 105 LYS A O 1
ATOM 758 N N . ILE A 1 106 ? -12.928 -21.639 10.200 1.00 91.25 106 ILE A N 1
ATOM 759 C CA . ILE A 1 106 ? -14.073 -21.086 10.935 1.00 91.25 106 ILE A CA 1
ATOM 760 C C . ILE A 1 106 ? -15.375 -21.551 10.289 1.00 91.25 106 ILE A C 1
ATOM 762 O O . ILE A 1 106 ? -16.226 -22.073 11.002 1.00 91.25 106 ILE A O 1
ATOM 766 N N . ALA A 1 107 ? -15.512 -21.449 8.968 1.00 94.19 107 ALA A N 1
ATOM 767 C CA . ALA A 1 107 ? -16.701 -21.870 8.232 1.00 94.19 107 ALA A CA 1
ATOM 768 C C . ALA A 1 107 ? -17.035 -23.349 8.491 1.00 94.19 107 ALA A C 1
ATOM 770 O O . ALA A 1 107 ? -18.155 -23.668 8.892 1.00 94.19 107 ALA A O 1
ATOM 771 N N . ALA A 1 108 ? -16.040 -24.237 8.402 1.00 95.00 108 ALA A N 1
ATOM 772 C CA . ALA A 1 108 ? -16.180 -25.645 8.778 1.00 95.00 108 ALA A CA 1
ATOM 773 C C . ALA A 1 108 ? -16.625 -25.836 10.239 1.00 95.00 108 ALA A C 1
ATOM 775 O O . ALA A 1 108 ? -17.516 -26.631 10.537 1.00 95.00 108 ALA A O 1
ATOM 776 N N . SER A 1 109 ? -16.029 -25.080 11.163 1.00 94.44 109 SER A N 1
ATOM 777 C CA . SER A 1 109 ? -16.344 -25.138 12.594 1.00 94.44 109 SER A CA 1
ATOM 778 C C . SER A 1 109 ? -17.745 -24.618 12.926 1.00 94.44 109 SER A C 1
ATOM 780 O O . SER A 1 109 ? -18.369 -25.128 13.862 1.00 94.44 109 SER A O 1
ATOM 782 N N . LEU A 1 110 ? -18.223 -23.612 12.192 1.00 95.88 110 LEU A N 1
ATOM 783 C CA . LEU A 1 110 ? -19.586 -23.089 12.267 1.00 95.88 110 LEU A CA 1
ATOM 784 C C . LEU A 1 110 ? -20.576 -24.119 11.725 1.00 95.88 110 LEU A C 1
ATOM 786 O O . LEU A 1 110 ? -21.565 -24.416 12.391 1.00 95.88 110 LEU A O 1
ATOM 790 N N . HIS A 1 111 ? -20.277 -24.720 10.571 1.00 97.00 111 HIS A N 1
ATOM 791 C CA . HIS A 1 111 ? -21.088 -25.784 9.985 1.00 97.00 111 HIS A CA 1
ATOM 792 C C . HIS A 1 111 ? -21.232 -26.984 10.927 1.00 97.00 111 HIS A C 1
ATOM 794 O O . HIS A 1 111 ? -22.348 -27.431 11.178 1.00 97.00 111 HIS A O 1
ATOM 800 N N . ASP A 1 112 ? -20.138 -27.469 11.519 1.00 96.88 112 ASP A N 1
ATOM 801 C CA . ASP A 1 112 ? -20.176 -28.607 12.447 1.00 96.88 112 ASP A CA 1
ATOM 802 C C . ASP A 1 112 ? -21.049 -28.345 13.689 1.00 96.88 112 ASP A C 1
ATOM 804 O O . ASP A 1 112 ? -21.618 -29.280 14.258 1.00 96.88 112 ASP A O 1
ATOM 808 N N . ARG A 1 113 ? -21.153 -27.080 14.120 1.00 96.19 113 ARG A N 1
ATOM 809 C CA . ARG A 1 113 ? -21.945 -26.664 15.289 1.00 96.19 113 ARG A CA 1
ATOM 810 C C . ARG A 1 113 ? -23.410 -26.414 14.946 1.00 96.19 113 ARG A C 1
ATOM 812 O O . ARG A 1 113 ? -24.281 -26.882 15.673 1.00 96.19 113 ARG A O 1
ATOM 819 N N . LEU A 1 114 ? -23.673 -25.701 13.852 1.00 97.19 114 LEU A N 1
ATOM 820 C CA . LEU A 1 114 ? -25.028 -25.386 13.393 1.00 97.19 114 LEU A CA 1
ATOM 821 C C . LEU A 1 114 ? -25.722 -26.604 12.768 1.00 97.19 114 LEU A C 1
ATOM 823 O O . LEU A 1 114 ? -26.937 -26.749 12.882 1.00 97.19 114 LEU A O 1
ATOM 827 N N . GLY A 1 115 ? -24.959 -27.500 12.136 1.00 96.88 115 GLY A N 1
ATOM 828 C CA . GLY A 1 115 ? -25.459 -28.731 11.524 1.00 96.88 115 GLY A CA 1
ATOM 829 C C . GLY A 1 115 ? -26.429 -28.497 10.364 1.00 96.88 115 GLY A C 1
ATOM 830 O O . GLY A 1 115 ? -27.323 -29.320 10.156 1.00 96.88 115 GLY A O 1
ATOM 831 N N . ALA A 1 116 ? -26.286 -27.380 9.649 1.00 97.62 116 ALA A N 1
ATOM 832 C CA . ALA A 1 116 ? -27.194 -26.957 8.593 1.00 97.62 116 ALA A CA 1
ATOM 833 C C . ALA A 1 116 ? -26.483 -26.852 7.236 1.00 97.62 116 ALA A C 1
ATOM 835 O O . ALA A 1 116 ? -25.347 -26.401 7.147 1.00 97.62 116 ALA A O 1
ATOM 836 N N . ASP A 1 117 ? -27.168 -27.250 6.166 1.00 98.19 117 ASP A N 1
ATOM 837 C CA . ASP A 1 117 ? -26.662 -27.067 4.805 1.00 98.19 117 ASP A CA 1
ATOM 838 C C . ASP A 1 117 ? -26.802 -25.589 4.397 1.00 98.19 117 ASP A C 1
ATOM 840 O O . ASP A 1 117 ? -27.835 -24.964 4.644 1.00 98.19 117 ASP A O 1
ATOM 844 N N . GLY A 1 118 ? -25.793 -25.029 3.732 1.00 98.12 118 GLY A N 1
ATOM 845 C CA . GLY A 1 118 ? -25.807 -23.643 3.278 1.00 98.12 118 GLY A CA 1
ATOM 846 C C . GLY A 1 118 ? -24.447 -23.110 2.841 1.00 98.12 118 GLY A C 1
ATOM 847 O O . GLY A 1 118 ? -23.445 -23.828 2.791 1.00 98.12 118 GLY A O 1
ATOM 848 N N . LEU A 1 119 ? -24.441 -21.824 2.503 1.00 98.31 119 LEU A N 1
ATOM 849 C CA . LEU A 1 119 ? -23.248 -21.029 2.242 1.00 98.31 119 LEU A CA 1
ATOM 850 C C . LEU A 1 119 ? -22.759 -20.398 3.551 1.00 98.31 119 LEU A C 1
ATOM 852 O O . LEU A 1 119 ? -23.499 -19.654 4.188 1.00 98.31 119 LEU A O 1
ATOM 856 N N . TYR A 1 120 ? -21.513 -20.664 3.921 1.00 98.12 120 TYR A N 1
ATOM 857 C CA . TYR A 1 120 ? -20.855 -20.110 5.099 1.00 98.12 120 TYR A CA 1
ATOM 858 C C . TYR A 1 120 ? -19.833 -19.074 4.652 1.00 98.12 120 TYR A C 1
ATOM 860 O O . TYR A 1 120 ? -18.929 -19.391 3.876 1.00 98.12 120 TYR A O 1
ATOM 868 N N . VAL A 1 121 ? -19.992 -17.838 5.116 1.00 97.25 121 VAL A N 1
ATOM 869 C CA . VAL A 1 121 ? -19.165 -16.704 4.694 1.00 97.25 121 VAL A CA 1
ATOM 870 C C . VAL A 1 121 ? -18.607 -16.002 5.919 1.00 97.25 121 VAL A C 1
ATOM 872 O O . VAL A 1 121 ? -19.358 -15.631 6.815 1.00 97.25 121 VAL A O 1
ATOM 875 N N . VAL A 1 122 ? -17.294 -15.796 5.941 1.00 95.75 122 VAL A N 1
ATOM 876 C CA . VAL A 1 122 ? -16.609 -15.032 6.986 1.00 95.75 122 VAL A CA 1
ATOM 877 C C . VAL A 1 122 ? -15.959 -13.814 6.342 1.00 95.75 122 VAL A C 1
ATOM 879 O O . VAL A 1 122 ? -15.130 -13.955 5.438 1.00 95.75 122 VAL A O 1
ATOM 882 N N . LEU A 1 123 ? -16.349 -12.624 6.790 1.00 94.94 123 LEU A N 1
ATOM 883 C CA . LEU A 1 123 ? -15.901 -11.341 6.254 1.00 94.94 123 LEU A CA 1
ATOM 884 C C . LEU A 1 123 ? -15.223 -10.509 7.347 1.00 94.94 123 LEU A C 1
ATOM 886 O O . LEU A 1 123 ? -15.616 -10.547 8.515 1.00 94.94 123 LEU A O 1
ATOM 890 N N . GLU A 1 124 ? -14.233 -9.714 6.950 1.00 92.88 124 GLU A N 1
ATOM 891 C CA . GLU A 1 124 ? -13.806 -8.561 7.744 1.00 92.88 124 GLU A CA 1
ATOM 892 C C . GLU A 1 124 ? -14.805 -7.406 7.550 1.00 92.88 124 GLU A C 1
ATOM 894 O O . GLU A 1 124 ? -15.422 -7.324 6.484 1.00 92.88 124 GLU A O 1
ATOM 899 N N . PRO A 1 125 ? -14.969 -6.495 8.530 1.00 91.94 125 PRO A N 1
ATOM 900 C CA . PRO A 1 125 ? -15.872 -5.346 8.390 1.00 91.94 125 PRO A CA 1
ATOM 901 C C . PRO A 1 125 ? -15.513 -4.456 7.198 1.00 91.94 125 PRO A C 1
ATOM 903 O O . PRO A 1 125 ? -16.385 -3.981 6.470 1.00 91.94 125 PRO A O 1
ATOM 906 N N . GLN A 1 126 ? -14.209 -4.290 6.986 1.00 89.94 126 GLN A N 1
ATOM 907 C CA . GLN A 1 126 ? -13.605 -3.646 5.833 1.00 89.94 126 GLN A CA 1
ATOM 908 C C . GLN A 1 126 ? -12.529 -4.574 5.278 1.00 89.94 126 GLN A C 1
ATOM 910 O O . GLN A 1 126 ? -11.740 -5.151 6.029 1.00 89.94 126 GLN A O 1
ATOM 915 N N . GLY A 1 127 ? -12.494 -4.703 3.959 1.00 86.38 127 GLY A N 1
ATOM 916 C CA . GLY A 1 127 ? -11.439 -5.387 3.240 1.00 86.38 127 GLY A CA 1
ATOM 917 C C . GLY A 1 127 ? -11.864 -6.696 2.611 1.00 86.38 127 GLY A C 1
ATOM 918 O O . GLY A 1 127 ? -12.558 -6.696 1.598 1.00 86.38 127 GLY A O 1
ATOM 919 N N . ARG A 1 128 ? -11.324 -7.823 3.080 1.00 85.31 128 ARG A N 1
ATOM 920 C CA . ARG A 1 128 ? -11.375 -9.070 2.305 1.00 85.31 128 ARG A CA 1
ATOM 921 C C . ARG A 1 128 ? -12.322 -10.091 2.906 1.00 85.31 128 ARG A C 1
ATOM 923 O O . ARG A 1 128 ? -12.497 -10.202 4.115 1.00 85.31 128 ARG A O 1
ATOM 930 N N . ALA A 1 129 ? -12.875 -10.909 2.020 1.00 87.50 129 ALA A N 1
ATOM 931 C CA . ALA A 1 129 ? -13.480 -12.164 2.416 1.00 87.50 129 ALA A CA 1
ATOM 932 C C . ALA A 1 129 ? -12.389 -13.103 2.939 1.00 87.50 129 ALA A C 1
ATOM 934 O O . ALA A 1 129 ? -11.387 -13.337 2.255 1.00 87.50 129 ALA A O 1
ATOM 935 N N . LEU A 1 130 ? -12.589 -13.619 4.149 1.00 89.75 130 LEU A N 1
ATOM 936 C CA . LEU A 1 130 ? -11.651 -14.523 4.805 1.00 89.75 130 LEU A CA 1
ATOM 937 C C . LEU A 1 130 ? -11.906 -15.963 4.371 1.00 89.75 130 LEU A C 1
ATOM 939 O O . LEU A 1 130 ? -10.982 -16.666 3.966 1.00 89.75 130 LEU A O 1
ATOM 943 N N . GLU A 1 131 ? -13.170 -16.384 4.407 1.00 93.81 131 GLU A N 1
ATOM 944 C CA . GLU A 1 131 ? -13.590 -17.741 4.062 1.00 93.81 131 GLU A CA 1
ATOM 945 C C . GLU A 1 131 ? -14.946 -17.717 3.344 1.00 93.81 131 GLU A C 1
ATOM 947 O O . GLU A 1 131 ? -15.845 -16.955 3.705 1.00 93.81 131 GLU A O 1
ATOM 952 N N . VAL A 1 132 ? -15.096 -18.570 2.327 1.00 95.94 132 VAL A N 1
ATOM 953 C CA . VAL A 1 132 ? -16.372 -18.833 1.647 1.00 95.94 132 VAL A CA 1
ATOM 954 C C . VAL A 1 132 ? -16.450 -20.331 1.375 1.00 95.94 132 VAL A C 1
ATOM 956 O O . VAL A 1 132 ? -15.698 -20.863 0.555 1.00 95.94 132 VAL A O 1
ATOM 959 N N . GLU A 1 133 ? -17.362 -21.023 2.049 1.00 96.94 133 GLU A N 1
ATOM 960 C CA . GLU A 1 133 ? -17.521 -22.473 1.926 1.00 96.94 133 GLU A CA 1
ATOM 961 C C . GLU A 1 133 ? -18.983 -22.864 1.726 1.00 96.94 133 GLU A C 1
ATOM 963 O O . GLU A 1 133 ? -19.900 -22.232 2.245 1.00 96.94 133 GLU A O 1
ATOM 968 N N . ALA A 1 134 ? -19.205 -23.923 0.951 1.00 97.69 134 ALA A N 1
ATOM 969 C CA . ALA A 1 134 ? -20.525 -24.470 0.681 1.00 97.69 134 ALA A CA 1
ATOM 970 C C . ALA A 1 134 ? -20.647 -25.871 1.280 1.00 97.69 134 ALA A C 1
ATOM 972 O O . ALA A 1 134 ? -19.857 -26.766 0.971 1.00 97.69 134 ALA A O 1
ATOM 973 N N . TYR A 1 135 ? -21.686 -26.071 2.086 1.00 98.00 135 TYR A N 1
ATOM 974 C CA . TYR A 1 135 ? -22.023 -27.353 2.693 1.00 98.00 135 TYR A CA 1
ATOM 975 C C . TYR A 1 135 ? -23.419 -27.775 2.243 1.00 98.00 135 TYR A C 1
ATOM 977 O O . TYR A 1 135 ? -24.376 -27.023 2.378 1.00 98.00 135 TYR A O 1
ATOM 985 N N . GLY A 1 136 ? -23.536 -28.951 1.621 1.00 97.56 136 GLY A N 1
ATOM 986 C CA . GLY A 1 136 ? -24.820 -29.476 1.133 1.00 97.56 136 GLY A CA 1
ATOM 987 C C . GLY A 1 136 ? -25.456 -28.718 -0.046 1.00 97.56 136 GLY A C 1
ATOM 988 O O . GLY A 1 136 ? -26.479 -29.162 -0.570 1.00 97.56 136 GLY A O 1
ATOM 989 N N . VAL A 1 137 ? -24.842 -27.627 -0.518 1.00 97.38 137 VAL A N 1
ATOM 990 C CA . VAL A 1 137 ? -25.284 -26.822 -1.669 1.00 97.38 137 VAL A CA 1
ATOM 991 C C . VAL A 1 137 ? -24.244 -26.839 -2.795 1.00 97.38 137 VAL A C 1
ATOM 993 O O . VAL A 1 137 ? -23.052 -27.003 -2.550 1.00 97.38 137 VAL A O 1
ATOM 996 N N . ASP A 1 138 ? -24.699 -26.694 -4.042 1.00 96.25 138 ASP A N 1
ATOM 997 C CA . ASP A 1 138 ? -23.835 -26.656 -5.231 1.00 96.25 138 ASP A CA 1
ATOM 998 C C . ASP A 1 138 ? -23.508 -25.198 -5.581 1.00 96.25 138 ASP A C 1
ATOM 1000 O O . ASP A 1 138 ? -24.287 -24.519 -6.253 1.00 96.25 138 ASP A O 1
ATOM 1004 N N . ALA A 1 139 ? -22.395 -24.700 -5.045 1.00 96.19 139 ALA A N 1
ATOM 1005 C CA . ALA A 1 139 ? -21.916 -23.335 -5.233 1.00 96.19 139 ALA A CA 1
ATOM 1006 C C . ALA A 1 139 ? -20.391 -23.338 -5.422 1.00 96.19 139 ALA A C 1
ATOM 1008 O O . ALA A 1 139 ? -19.668 -23.979 -4.659 1.00 96.19 139 ALA A O 1
ATOM 1009 N N . ASP A 1 140 ? -19.894 -22.621 -6.433 1.00 96.75 140 ASP A N 1
ATOM 1010 C CA . ASP A 1 140 ? -18.458 -22.520 -6.723 1.00 96.75 140 ASP A CA 1
ATOM 1011 C C . ASP A 1 140 ? -17.796 -21.445 -5.843 1.00 96.75 140 ASP A C 1
ATOM 1013 O O . ASP A 1 140 ? -17.512 -20.323 -6.275 1.00 96.75 140 ASP A O 1
ATOM 1017 N N . THR A 1 141 ? -17.609 -21.774 -4.563 1.00 96.25 141 THR A N 1
ATOM 1018 C CA . THR A 1 141 ? -17.119 -20.819 -3.561 1.00 96.25 141 THR A CA 1
ATOM 1019 C C . THR A 1 141 ? -15.642 -20.472 -3.722 1.00 96.25 141 THR A C 1
ATOM 1021 O O . THR A 1 141 ? -15.257 -19.345 -3.420 1.00 96.25 141 THR A O 1
ATOM 1024 N N . GLU A 1 142 ? -14.822 -21.385 -4.257 1.00 95.56 142 GLU A N 1
ATOM 1025 C CA . GLU A 1 142 ? -13.408 -21.119 -4.555 1.00 95.56 142 GLU A CA 1
ATOM 1026 C C . GLU A 1 142 ? -13.283 -20.030 -5.629 1.00 95.56 142 GLU A C 1
ATOM 1028 O O . GLU A 1 142 ? -12.526 -19.069 -5.460 1.00 95.56 142 GLU A O 1
ATOM 1033 N N . THR A 1 143 ? -14.070 -20.134 -6.708 1.00 95.69 143 THR A N 1
ATOM 1034 C CA . THR A 1 143 ? -14.114 -19.101 -7.747 1.00 95.69 143 THR A CA 1
ATOM 1035 C C . THR A 1 143 ? -14.651 -17.781 -7.197 1.00 95.69 143 THR A C 1
ATOM 1037 O O . THR A 1 143 ? -14.056 -16.738 -7.468 1.00 95.69 143 THR A O 1
ATOM 1040 N N . ALA A 1 144 ? -15.722 -17.801 -6.399 1.00 96.69 144 ALA A N 1
ATOM 1041 C CA . ALA A 1 144 ? -16.295 -16.581 -5.830 1.00 96.69 144 ALA A CA 1
ATOM 1042 C C . ALA A 1 144 ? -15.328 -15.850 -4.885 1.00 96.69 144 ALA A C 1
ATOM 1044 O O . ALA A 1 144 ? -15.135 -14.640 -5.017 1.00 96.69 144 ALA A O 1
ATOM 1045 N N . LEU A 1 145 ? -14.648 -16.586 -3.998 1.00 95.31 145 LEU A N 1
ATOM 1046 C CA . LEU A 1 145 ? -13.602 -16.035 -3.136 1.00 95.31 145 LEU A CA 1
ATOM 1047 C C . LEU A 1 145 ? -12.443 -15.470 -3.969 1.00 95.31 145 LEU A C 1
ATOM 1049 O O . LEU A 1 145 ? -11.959 -14.372 -3.702 1.00 95.31 145 LEU A O 1
ATOM 1053 N N . HIS A 1 146 ? -12.016 -16.178 -5.020 1.00 94.06 146 HIS A N 1
ATOM 1054 C CA . HIS A 1 146 ? -10.973 -15.680 -5.914 1.00 94.06 146 HIS A CA 1
ATOM 1055 C C . HIS A 1 146 ? -11.369 -14.369 -6.605 1.00 94.06 146 HIS A C 1
ATOM 1057 O O . HIS A 1 146 ? -10.542 -13.460 -6.697 1.00 94.06 146 HIS A O 1
ATOM 1063 N N . VAL A 1 147 ? -12.614 -14.260 -7.081 1.00 95.38 147 VAL A N 1
ATOM 1064 C CA . VAL A 1 147 ? -13.141 -13.037 -7.701 1.00 95.38 147 VAL A CA 1
ATOM 1065 C C . VAL A 1 147 ? -13.139 -11.893 -6.693 1.00 95.38 147 VAL A C 1
ATOM 1067 O O . VAL A 1 147 ? -12.537 -10.865 -6.984 1.00 95.38 147 VAL A O 1
ATOM 1070 N N . ALA A 1 148 ? -13.685 -12.087 -5.490 1.00 95.25 148 ALA A N 1
ATOM 1071 C CA . ALA A 1 148 ? -13.689 -11.062 -4.442 1.00 95.25 148 ALA A CA 1
ATOM 1072 C C . ALA A 1 148 ? -12.274 -10.567 -4.090 1.00 95.25 148 ALA A C 1
ATOM 1074 O O . ALA A 1 148 ? -12.043 -9.370 -3.965 1.00 95.25 148 ALA A O 1
ATOM 1075 N N . LEU A 1 149 ? -11.288 -11.468 -4.018 1.00 92.19 149 LEU A N 1
ATOM 1076 C CA . LEU A 1 149 ? -9.895 -11.118 -3.708 1.00 92.19 149 LEU A CA 1
ATOM 1077 C C . LEU A 1 149 ? -9.134 -10.437 -4.856 1.00 92.19 149 LEU A C 1
ATOM 1079 O O . LEU A 1 149 ? -8.041 -9.908 -4.635 1.00 92.19 149 LEU A O 1
ATOM 1083 N N . THR A 1 150 ? -9.638 -10.514 -6.090 1.00 92.00 150 THR A N 1
ATOM 1084 C CA . THR A 1 150 ? -8.929 -10.028 -7.287 1.00 92.00 150 THR A CA 1
ATOM 1085 C C . THR A 1 150 ? -9.704 -8.993 -8.093 1.00 92.00 150 THR A C 1
ATOM 1087 O O . THR A 1 150 ? -9.191 -8.535 -9.118 1.00 92.00 150 THR A O 1
ATOM 1090 N N . HIS A 1 151 ? -10.894 -8.605 -7.633 1.00 92.69 151 HIS A N 1
ATOM 1091 C CA . HIS A 1 151 ? -11.743 -7.640 -8.310 1.00 92.69 151 HIS A CA 1
ATOM 1092 C C . HIS A 1 151 ? -11.056 -6.262 -8.360 1.00 92.69 151 HIS A C 1
ATOM 1094 O O . HIS A 1 151 ? -10.707 -5.720 -7.314 1.00 92.69 151 HIS A O 1
ATOM 1100 N N . PRO A 1 152 ? -10.832 -5.675 -9.550 1.00 86.81 152 PRO A N 1
ATOM 1101 C CA . PRO A 1 152 ? -10.031 -4.460 -9.699 1.00 86.81 152 PRO A CA 1
ATOM 1102 C C . PRO A 1 152 ? -10.735 -3.207 -9.175 1.00 86.81 152 PRO A C 1
ATOM 1104 O O . PRO A 1 152 ? -10.065 -2.251 -8.798 1.00 86.81 152 PRO A O 1
ATOM 1107 N N . GLU A 1 153 ? -12.068 -3.205 -9.170 1.00 87.75 153 GLU A N 1
ATOM 1108 C CA . GLU A 1 153 ? -12.864 -2.072 -8.685 1.00 87.75 153 GLU A CA 1
ATOM 1109 C C . GLU A 1 153 ? -13.133 -2.130 -7.179 1.00 87.75 153 GLU A C 1
ATOM 1111 O O . GLU A 1 153 ? -13.645 -1.159 -6.636 1.00 87.75 153 GLU A O 1
ATOM 1116 N N . LEU A 1 154 ? -12.808 -3.245 -6.512 1.00 91.69 154 LEU A N 1
ATOM 1117 C CA . LEU A 1 154 ? -13.031 -3.393 -5.078 1.00 91.69 154 LEU A CA 1
ATOM 1118 C C . LEU A 1 154 ? -11.804 -2.835 -4.337 1.00 91.69 154 LEU A C 1
ATOM 1120 O O . LEU A 1 154 ? -10.718 -3.420 -4.444 1.00 91.69 154 LEU A O 1
ATOM 1124 N N . PRO A 1 155 ? -11.921 -1.692 -3.642 1.00 88.06 155 PRO A N 1
ATOM 1125 C CA . PRO A 1 155 ? -10.791 -1.127 -2.921 1.00 88.06 155 PRO A CA 1
ATOM 1126 C C . PRO A 1 155 ? -10.399 -2.021 -1.731 1.00 88.06 155 PRO A C 1
ATOM 1128 O O . PRO A 1 155 ? -11.149 -2.898 -1.304 1.00 88.06 155 PRO A O 1
ATOM 1131 N N . TYR A 1 156 ? -9.177 -1.854 -1.217 1.00 84.88 156 TYR A N 1
ATOM 1132 C CA . TYR A 1 156 ? -8.650 -2.728 -0.155 1.00 84.88 156 TYR A CA 1
ATOM 1133 C C . TYR A 1 156 ? -9.403 -2.580 1.175 1.00 84.88 156 TYR A C 1
ATOM 1135 O O . TYR A 1 156 ? -9.353 -3.484 1.997 1.00 84.88 156 TYR A O 1
ATOM 1143 N N . ASP A 1 157 ? -10.075 -1.453 1.365 1.00 88.19 157 ASP A N 1
ATOM 1144 C CA . ASP A 1 157 ? -10.892 -1.039 2.505 1.00 88.19 157 ASP A CA 1
ATOM 1145 C C . ASP A 1 157 ? -12.400 -1.108 2.193 1.00 88.19 157 ASP A C 1
ATOM 1147 O O . ASP A 1 157 ? -13.211 -0.527 2.912 1.00 88.19 157 ASP A O 1
ATOM 1151 N N . ALA A 1 158 ? -12.798 -1.819 1.127 1.00 92.69 158 ALA A N 1
ATOM 1152 C CA . ALA A 1 158 ? -14.205 -1.958 0.759 1.00 92.69 158 ALA A CA 1
ATOM 1153 C C . ALA A 1 158 ? -15.036 -2.515 1.930 1.00 92.69 158 ALA A C 1
ATOM 1155 O O . ALA A 1 158 ? -14.610 -3.487 2.564 1.00 92.69 158 ALA A O 1
ATOM 1156 N N . PRO A 1 159 ? -16.227 -1.961 2.212 1.00 93.94 159 PRO A N 1
ATOM 1157 C CA . PRO A 1 159 ? -17.077 -2.470 3.280 1.00 93.94 159 PRO A CA 1
ATOM 1158 C C . PRO A 1 159 ? -17.531 -3.903 2.978 1.00 93.94 159 PRO A C 1
ATOM 1160 O O . PRO A 1 159 ? -17.736 -4.277 1.819 1.00 93.94 159 PRO A O 1
ATOM 1163 N N . ALA A 1 160 ? -17.752 -4.700 4.026 1.00 95.25 160 ALA A N 1
ATOM 1164 C CA . ALA A 1 160 ? -18.164 -6.103 3.927 1.00 95.25 160 ALA A CA 1
ATOM 1165 C C . ALA A 1 160 ? -19.367 -6.327 2.989 1.00 95.25 160 ALA A C 1
ATOM 1167 O O . ALA A 1 160 ? -19.450 -7.351 2.313 1.00 95.25 160 ALA A O 1
ATOM 1168 N N . THR A 1 161 ? -20.285 -5.361 2.911 1.00 96.75 161 THR A N 1
ATOM 1169 C CA . THR A 1 161 ? -21.470 -5.387 2.041 1.00 96.75 161 THR A CA 1
ATOM 1170 C C . THR A 1 161 ? -21.119 -5.332 0.550 1.00 96.75 161 THR A C 1
ATOM 1172 O O . THR A 1 161 ? -21.710 -6.067 -0.244 1.00 96.75 161 THR A O 1
ATOM 1175 N N . GLU A 1 162 ? -20.123 -4.536 0.153 1.00 96.50 162 GLU A N 1
ATOM 1176 C CA . GLU A 1 162 ? -19.622 -4.489 -1.228 1.00 96.50 162 GLU A CA 1
ATOM 1177 C C . GLU A 1 162 ? -18.882 -5.780 -1.592 1.00 96.50 162 GLU A C 1
ATOM 1179 O O . GLU A 1 162 ? -19.125 -6.363 -2.652 1.00 96.50 162 GLU A O 1
ATOM 1184 N N . VAL A 1 163 ? -18.042 -6.279 -0.678 1.00 96.69 163 VAL A N 1
ATOM 1185 C CA . VAL A 1 163 ? -17.340 -7.565 -0.830 1.00 96.69 163 VAL A CA 1
ATOM 1186 C C . VAL A 1 163 ? -18.351 -8.702 -1.005 1.00 96.69 163 VAL A C 1
ATOM 1188 O O . VAL A 1 163 ? -18.223 -9.518 -1.920 1.00 96.69 163 VAL A O 1
ATOM 1191 N N . ALA A 1 164 ? -19.391 -8.732 -0.168 1.00 97.62 164 ALA A N 1
ATOM 1192 C CA . ALA A 1 164 ? -20.491 -9.683 -0.262 1.00 97.62 164 ALA A CA 1
ATOM 1193 C C . ALA A 1 164 ? -21.217 -9.587 -1.610 1.00 97.62 164 ALA A C 1
ATOM 1195 O O . ALA A 1 164 ? -21.534 -10.620 -2.201 1.00 97.62 164 ALA A O 1
ATOM 1196 N N . GLY A 1 165 ? -21.429 -8.374 -2.129 1.00 97.50 165 GLY A N 1
ATOM 1197 C CA . GLY A 1 165 ? -21.998 -8.150 -3.458 1.00 97.50 165 GLY A CA 1
ATOM 1198 C C . GLY A 1 165 ? -21.184 -8.836 -4.556 1.00 97.50 165 GLY A C 1
ATOM 1199 O O . GLY A 1 165 ? -21.734 -9.613 -5.337 1.00 97.50 165 GLY A O 1
ATOM 1200 N N . VAL A 1 166 ? -19.862 -8.643 -4.549 1.00 97.12 166 VAL A N 1
ATOM 1201 C CA . VAL A 1 166 ? -18.945 -9.280 -5.510 1.00 97.12 166 VAL A CA 1
ATOM 1202 C C . VAL A 1 166 ? -18.961 -10.809 -5.387 1.00 97.12 166 VAL A C 1
ATOM 1204 O O . VAL A 1 166 ? -18.981 -11.505 -6.405 1.00 97.12 166 VAL A O 1
ATOM 1207 N N . ILE A 1 167 ? -19.000 -11.355 -4.164 1.00 97.62 167 ILE A N 1
ATOM 1208 C CA . ILE A 1 167 ? -19.133 -12.806 -3.935 1.00 97.62 167 ILE A CA 1
ATOM 1209 C C . ILE A 1 167 ? -20.443 -13.321 -4.534 1.00 97.62 167 ILE A C 1
ATOM 1211 O O . ILE A 1 167 ? -20.444 -14.306 -5.272 1.00 97.62 167 ILE A O 1
ATOM 1215 N N . VAL A 1 168 ? -21.563 -12.665 -4.226 1.00 97.94 168 VAL A N 1
ATOM 1216 C CA . VAL A 1 168 ? -22.895 -13.057 -4.701 1.00 97.94 168 VAL A CA 1
ATOM 1217 C C . VAL A 1 168 ? -22.976 -13.005 -6.225 1.00 97.94 168 VAL A C 1
ATOM 1219 O O . VAL A 1 168 ? -23.537 -13.919 -6.833 1.00 97.94 168 VAL A O 1
ATOM 1222 N N . ASP A 1 169 ? -22.410 -11.979 -6.854 1.00 97.19 169 ASP A N 1
ATOM 1223 C CA . ASP A 1 169 ? -22.392 -11.854 -8.310 1.00 97.19 169 ASP A CA 1
ATOM 1224 C C . ASP A 1 169 ? -21.529 -12.942 -8.958 1.00 97.19 169 ASP A C 1
ATOM 1226 O O . ASP A 1 169 ? -21.973 -13.581 -9.913 1.00 97.19 169 ASP A O 1
ATOM 1230 N N . ALA A 1 170 ? -20.361 -13.250 -8.388 1.00 96.94 170 ALA A N 1
ATOM 1231 C CA . ALA A 1 170 ? -19.508 -14.344 -8.853 1.00 96.94 170 ALA A CA 1
ATOM 1232 C C . ALA A 1 170 ? -20.168 -15.726 -8.697 1.00 96.94 170 ALA A C 1
ATOM 1234 O O . ALA A 1 170 ? -20.013 -16.590 -9.561 1.00 96.94 170 ALA A O 1
ATOM 1235 N N . LEU A 1 171 ? -20.941 -15.935 -7.625 1.00 97.25 171 LEU A N 1
ATOM 1236 C CA . LEU A 1 171 ? -21.727 -17.157 -7.423 1.00 97.25 171 LEU A CA 1
ATOM 1237 C C . LEU A 1 171 ? -22.880 -17.283 -8.432 1.00 97.25 171 LEU A C 1
ATOM 1239 O O . LEU A 1 171 ? -23.234 -18.396 -8.822 1.00 97.25 171 LEU A O 1
ATOM 1243 N N . LYS A 1 172 ? -23.469 -16.162 -8.870 1.00 97.44 172 LYS A N 1
ATOM 1244 C CA . LYS A 1 172 ? -24.523 -16.139 -9.900 1.00 97.44 172 LYS A CA 1
ATOM 1245 C C . LYS A 1 172 ? -23.965 -16.311 -11.311 1.00 97.44 172 LYS A C 1
ATOM 1247 O O . LYS A 1 172 ? -24.624 -16.938 -12.143 1.00 97.44 172 LYS A O 1
ATOM 1252 N N . ASP A 1 173 ? -22.789 -15.752 -11.583 1.00 96.88 173 ASP A N 1
ATOM 1253 C CA . ASP A 1 173 ? -22.131 -15.794 -12.886 1.00 96.88 173 ASP A CA 1
ATOM 1254 C C . ASP A 1 173 ? -20.633 -16.140 -12.764 1.00 96.88 173 ASP A C 1
ATOM 1256 O O . ASP A 1 173 ? -19.778 -15.254 -12.665 1.00 96.88 173 ASP A O 1
ATOM 1260 N N . PRO A 1 174 ? -20.277 -17.436 -12.865 1.00 91.88 174 PRO A N 1
ATOM 1261 C CA . PRO A 1 174 ? -18.883 -17.876 -12.821 1.00 91.88 174 PRO A CA 1
ATOM 1262 C C . PRO A 1 174 ? -18.007 -17.311 -13.951 1.00 91.88 174 PRO A C 1
ATOM 1264 O O . PRO A 1 174 ? -16.779 -17.366 -13.860 1.00 91.88 174 PRO A O 1
ATOM 1267 N N . SER A 1 175 ? -18.601 -16.772 -15.028 1.00 94.06 175 SER A N 1
ATOM 1268 C CA . SER A 1 175 ? -17.835 -16.215 -16.151 1.00 94.06 175 SER A CA 1
ATOM 1269 C C . SER A 1 175 ? -17.116 -14.908 -15.806 1.00 94.06 175 SER A C 1
ATOM 1271 O O . SER A 1 175 ? -16.124 -14.584 -16.461 1.00 94.06 175 SER A O 1
ATOM 1273 N N . ILE A 1 176 ? -17.515 -14.231 -14.720 1.00 93.44 176 ILE A N 1
ATOM 1274 C CA . ILE A 1 176 ? -16.811 -13.060 -14.169 1.00 93.44 176 ILE A CA 1
ATOM 1275 C C . ILE A 1 176 ? -15.339 -13.402 -13.888 1.00 93.44 176 ILE A C 1
ATOM 1277 O O . ILE A 1 176 ? -14.436 -12.623 -14.195 1.00 93.44 176 ILE A O 1
ATOM 1281 N N . ALA A 1 177 ? -15.055 -14.607 -13.386 1.00 91.38 177 ALA A N 1
ATOM 1282 C CA . ALA A 1 177 ? -13.683 -15.040 -13.133 1.00 91.38 177 ALA A CA 1
ATOM 1283 C C . ALA A 1 177 ? -12.860 -15.218 -14.421 1.00 91.38 177 ALA A C 1
ATOM 1285 O O . ALA A 1 177 ? -11.654 -14.956 -14.434 1.00 91.38 177 ALA A O 1
ATOM 1286 N N . ASP A 1 178 ? -13.490 -15.671 -15.507 1.00 91.19 178 ASP A N 1
ATOM 1287 C CA . ASP A 1 178 ? -12.839 -15.790 -16.813 1.00 91.19 178 ASP A CA 1
ATOM 1288 C C . ASP A 1 178 ? -12.552 -14.406 -17.415 1.00 91.19 178 ASP A C 1
ATOM 1290 O O . ASP A 1 178 ? -11.472 -14.201 -17.976 1.00 91.19 178 ASP A O 1
ATOM 1294 N N . GLU A 1 179 ? -13.475 -13.452 -17.257 1.00 89.88 179 GLU A N 1
ATOM 1295 C CA . GLU A 1 179 ? -13.311 -12.060 -17.691 1.00 89.88 179 GLU A CA 1
ATOM 1296 C C . GLU A 1 179 ? -12.156 -11.371 -16.955 1.00 89.88 179 GLU A C 1
ATOM 1298 O O . GLU A 1 179 ? -11.234 -10.875 -17.607 1.00 89.88 179 GLU A O 1
ATOM 1303 N N . LEU A 1 180 ? -12.117 -11.457 -15.620 1.00 87.81 180 LEU A N 1
ATOM 1304 C CA . LEU A 1 180 ? -11.029 -10.896 -14.807 1.00 87.81 180 LEU A CA 1
ATOM 1305 C C . LEU A 1 180 ? -9.662 -11.508 -15.151 1.00 87.81 180 LEU A C 1
ATOM 1307 O O . LEU A 1 180 ? -8.645 -10.807 -15.212 1.00 87.81 180 LEU A O 1
ATOM 1311 N N . ARG A 1 181 ? -9.607 -12.820 -15.427 1.00 85.50 181 ARG A N 1
ATOM 1312 C CA . ARG A 1 181 ? -8.369 -13.473 -15.887 1.00 85.50 181 ARG A CA 1
ATOM 1313 C C . ARG A 1 181 ? -7.944 -12.971 -17.268 1.00 85.50 181 ARG A C 1
ATOM 1315 O O . ARG A 1 181 ? -6.761 -12.684 -17.463 1.00 85.50 181 ARG A O 1
ATOM 1322 N N . ALA A 1 182 ? -8.880 -12.834 -18.206 1.00 86.00 182 ALA A N 1
ATOM 1323 C CA . ALA A 1 182 ? -8.599 -12.320 -19.545 1.00 86.00 182 ALA A CA 1
ATOM 1324 C C . ALA A 1 182 ? -8.127 -10.855 -19.514 1.00 86.00 182 ALA A C 1
ATOM 1326 O O . ALA A 1 182 ? -7.182 -10.490 -20.222 1.00 86.00 182 ALA A O 1
ATOM 1327 N N . GLU A 1 183 ? -8.725 -10.026 -18.661 1.00 82.38 183 GLU A N 1
ATOM 1328 C CA . GLU A 1 183 ? -8.314 -8.639 -18.458 1.00 82.38 183 GLU A CA 1
ATOM 1329 C C . GLU A 1 183 ? -6.889 -8.558 -17.893 1.00 82.38 183 GLU A C 1
ATOM 1331 O O . GLU A 1 183 ? -6.039 -7.848 -18.437 1.00 82.38 183 GLU A O 1
ATOM 1336 N N . ARG A 1 184 ? -6.566 -9.385 -16.889 1.00 77.12 184 ARG A N 1
ATOM 1337 C CA . ARG A 1 184 ? -5.227 -9.441 -16.281 1.00 77.12 184 ARG A CA 1
ATOM 1338 C C . ARG A 1 184 ? -4.135 -9.901 -17.251 1.00 77.12 184 ARG A C 1
ATOM 1340 O O . ARG A 1 184 ? -2.991 -9.445 -17.160 1.00 77.12 184 ARG A O 1
ATOM 1347 N N . GLU A 1 185 ? -4.459 -10.796 -18.183 1.00 77.69 185 GLU A N 1
ATOM 1348 C CA . GLU A 1 185 ? -3.534 -11.236 -19.236 1.00 77.69 185 GLU A CA 1
ATOM 1349 C C . GLU A 1 185 ? -3.332 -10.182 -20.337 1.00 77.69 185 GLU A C 1
ATOM 1351 O O . GLU A 1 185 ? -2.319 -10.212 -21.051 1.00 77.69 185 GLU A O 1
ATOM 1356 N N . THR A 1 186 ? -4.231 -9.199 -20.445 1.00 68.38 186 THR A N 1
ATOM 1357 C CA . THR A 1 186 ? -4.174 -8.119 -21.438 1.00 68.38 186 THR A CA 1
ATOM 1358 C C . THR A 1 186 ? -3.158 -7.033 -21.028 1.00 68.38 186 THR A C 1
ATOM 1360 O O . THR A 1 186 ? -3.469 -5.885 -20.756 1.00 68.38 186 THR A O 1
ATOM 1363 N N . PHE A 1 187 ? -1.880 -7.426 -21.039 1.00 54.44 187 PHE A N 1
ATOM 1364 C CA . PHE A 1 187 ? -0.654 -6.623 -21.172 1.00 54.44 187 PHE A CA 1
ATOM 1365 C C . PHE A 1 187 ? -0.437 -5.421 -20.215 1.00 54.44 187 PHE A C 1
ATOM 1367 O O . PHE A 1 187 ? -0.730 -4.269 -20.528 1.00 54.44 187 PHE A O 1
ATOM 1374 N N . TRP A 1 188 ? 0.312 -5.682 -19.135 1.00 56.72 188 TRP A N 1
ATOM 1375 C CA . TRP A 1 188 ? 0.829 -4.743 -18.114 1.00 56.72 188 TRP A CA 1
ATOM 1376 C C . TRP A 1 188 ? 1.423 -3.400 -18.605 1.00 56.72 188 TRP A C 1
ATOM 1378 O O . TRP A 1 188 ? 1.455 -2.433 -17.855 1.00 56.72 188 TRP A O 1
ATOM 1388 N N . LEU A 1 189 ? 1.928 -3.302 -19.841 1.00 54.47 189 LEU A N 1
ATOM 1389 C CA . LEU A 1 189 ? 2.577 -2.076 -20.350 1.00 54.47 189 LEU A CA 1
ATOM 1390 C C . LEU A 1 189 ? 1.594 -1.021 -20.896 1.00 54.47 189 LEU A C 1
ATOM 1392 O O . LEU A 1 189 ? 2.041 0.049 -21.308 1.00 54.47 189 LEU A O 1
ATOM 1396 N N . LEU A 1 190 ? 0.291 -1.318 -20.954 1.00 56.06 190 LEU A N 1
ATOM 1397 C CA . LEU A 1 190 ? -0.749 -0.410 -21.465 1.00 56.06 190 LEU A CA 1
ATOM 1398 C C . LEU A 1 190 ? -1.873 -0.132 -20.455 1.00 56.06 190 LEU A C 1
ATOM 1400 O O . LEU A 1 190 ? -2.848 0.517 -20.826 1.00 56.06 190 LEU A O 1
ATOM 1404 N N . ARG A 1 191 ? -1.762 -0.610 -19.209 1.00 63.16 191 ARG A N 1
ATOM 1405 C CA . ARG A 1 191 ? -2.852 -0.515 -18.231 1.00 63.16 191 ARG A CA 1
ATOM 1406 C C . ARG A 1 191 ? -3.111 0.940 -17.825 1.00 63.16 191 ARG A C 1
ATOM 1408 O O . ARG A 1 191 ? -2.166 1.680 -17.537 1.00 63.16 191 ARG A O 1
ATOM 1415 N N . GLU A 1 192 ? -4.388 1.322 -17.781 1.00 65.06 192 GLU A N 1
ATOM 1416 C CA . GLU A 1 192 ? -4.851 2.633 -17.307 1.00 65.06 192 GLU A CA 1
ATOM 1417 C C . GLU A 1 192 ? -4.344 2.960 -15.898 1.00 65.06 192 GLU A C 1
ATOM 1419 O O . GLU A 1 192 ? -4.059 4.121 -15.639 1.00 65.06 192 GLU A O 1
ATOM 1424 N N . GLU A 1 193 ? -4.103 1.961 -15.042 1.00 67.25 193 GLU A N 1
ATOM 1425 C CA . GLU A 1 193 ? -3.514 2.138 -13.702 1.00 67.25 193 GLU A CA 1
ATOM 1426 C C . GLU A 1 193 ? -2.211 2.940 -13.716 1.00 67.25 193 GLU A C 1
ATOM 1428 O O . GLU A 1 193 ? -2.057 3.879 -12.946 1.00 67.25 193 GLU A O 1
ATOM 1433 N N . THR A 1 194 ? -1.312 2.678 -14.674 1.00 72.38 194 THR A N 1
ATOM 1434 C CA . THR A 1 194 ? -0.059 3.451 -14.771 1.00 72.38 194 THR A CA 1
ATOM 1435 C C . THR A 1 194 ? -0.284 4.934 -15.077 1.00 72.38 194 THR A C 1
ATOM 1437 O O . THR A 1 194 ? 0.591 5.759 -14.820 1.00 72.38 194 THR A O 1
ATOM 1440 N N . TRP A 1 195 ? -1.442 5.286 -15.641 1.00 81.75 195 TRP A N 1
ATOM 1441 C CA . TRP A 1 195 ? -1.869 6.668 -15.845 1.00 81.75 195 TRP A CA 1
ATOM 1442 C C . TRP A 1 195 ? -2.741 7.185 -14.698 1.00 81.75 195 TRP A C 1
ATOM 1444 O O . TRP A 1 195 ? -2.710 8.387 -14.437 1.00 81.75 195 TRP A O 1
ATOM 1454 N N . ALA A 1 196 ? -3.474 6.309 -14.008 1.00 83.81 196 ALA A N 1
ATOM 1455 C CA . ALA A 1 196 ? -4.227 6.635 -12.801 1.00 83.81 196 ALA A CA 1
ATOM 1456 C C . ALA A 1 196 ? -3.283 7.130 -11.695 1.00 83.81 196 ALA A C 1
ATOM 1458 O O . ALA A 1 196 ? -3.537 8.182 -11.112 1.00 83.81 196 ALA A O 1
ATOM 1459 N N . ASP A 1 197 ? -2.120 6.490 -11.544 1.00 86.12 197 ASP A N 1
ATOM 1460 C CA . ASP A 1 197 ? -1.055 6.905 -10.616 1.00 86.12 197 ASP A CA 1
ATOM 1461 C C . ASP A 1 197 ? -0.420 8.256 -10.980 1.00 86.12 197 ASP A C 1
ATOM 1463 O O . ASP A 1 197 ? 0.303 8.849 -10.187 1.00 86.12 197 ASP A O 1
ATOM 1467 N N . LEU A 1 198 ? -0.653 8.766 -12.194 1.00 91.94 198 LEU A N 1
ATOM 1468 C CA . LEU A 1 198 ? -0.204 10.093 -12.634 1.00 91.94 198 LEU A CA 1
ATOM 1469 C C . LEU A 1 198 ? -1.316 11.143 -12.535 1.00 91.94 198 LEU A C 1
ATOM 1471 O O . LEU A 1 198 ? -1.076 12.323 -12.821 1.00 91.94 198 LEU A O 1
ATOM 1475 N N . HIS A 1 199 ? -2.537 10.739 -12.179 1.00 91.94 199 HIS A N 1
ATOM 1476 C CA . HIS A 1 199 ? -3.660 11.651 -12.059 1.00 91.94 199 HIS A CA 1
ATOM 1477 C C . HIS A 1 199 ? -3.481 12.514 -10.797 1.00 91.94 199 HIS A C 1
ATOM 1479 O O . HIS A 1 199 ? -3.353 11.967 -9.712 1.00 91.94 199 HIS A O 1
ATOM 1485 N N . PRO A 1 200 ? -3.513 13.859 -10.863 1.00 92.00 200 PRO A N 1
ATOM 1486 C CA . PRO A 1 200 ? -3.212 14.732 -9.722 1.00 92.00 200 PRO A CA 1
ATOM 1487 C C . PRO A 1 200 ? -4.128 14.593 -8.507 1.00 92.00 200 PRO A C 1
ATOM 1489 O O . PRO A 1 200 ? -3.836 15.160 -7.460 1.00 92.00 200 PRO A O 1
ATOM 1492 N N . SER A 1 201 ? -5.263 13.929 -8.694 1.00 91.12 201 SER A N 1
ATOM 1493 C CA . SER A 1 201 ? -6.243 13.620 -7.660 1.00 91.12 201 SER A CA 1
ATOM 1494 C C . SER A 1 201 ? -6.173 12.157 -7.225 1.00 91.12 201 SER A C 1
ATOM 1496 O O . SER A 1 201 ? -7.190 11.645 -6.784 1.00 91.12 201 SER A O 1
ATOM 1498 N N . GLY A 1 202 ? -5.067 11.457 -7.480 1.00 89.81 202 GLY A N 1
ATOM 1499 C CA . GLY A 1 202 ? -4.758 10.155 -6.892 1.00 89.81 202 GLY A CA 1
ATOM 1500 C C . GLY A 1 202 ? -3.777 10.316 -5.724 1.00 89.81 202 GLY A C 1
ATOM 1501 O O . GLY A 1 202 ? -3.028 11.302 -5.716 1.00 89.81 202 GLY A O 1
ATOM 1502 N N . PRO A 1 203 ? -3.753 9.372 -4.765 1.00 89.06 203 PRO A N 1
ATOM 1503 C CA . PRO A 1 203 ? -2.957 9.460 -3.538 1.00 89.06 203 PRO A CA 1
ATOM 1504 C C . PRO A 1 203 ? -1.497 9.827 -3.812 1.00 89.06 203 PRO A C 1
ATOM 1506 O O . PRO A 1 203 ? -1.027 10.837 -3.292 1.00 89.06 203 PRO A O 1
ATOM 1509 N N . ASP A 1 204 ? -0.852 9.144 -4.759 1.00 92.00 204 ASP A N 1
ATOM 1510 C CA . ASP A 1 204 ? 0.542 9.401 -5.162 1.00 92.00 204 ASP A CA 1
ATOM 1511 C C . ASP A 1 204 ? 0.664 10.224 -6.455 1.00 92.00 204 ASP A C 1
ATOM 1513 O O . ASP A 1 204 ? 1.756 10.490 -6.965 1.00 92.00 204 ASP A O 1
ATOM 1517 N N . GLY A 1 205 ? -0.475 10.663 -6.988 1.00 92.94 205 GLY A N 1
ATOM 1518 C CA . GLY A 1 205 ? -0.631 11.351 -8.263 1.00 92.94 205 GLY A CA 1
ATOM 1519 C C . GLY A 1 205 ? 0.313 12.532 -8.474 1.00 92.94 205 GLY A C 1
ATOM 1520 O O . GLY A 1 205 ? 1.096 12.548 -9.432 1.00 92.94 205 GLY A O 1
ATOM 1521 N N . PRO A 1 206 ? 0.261 13.551 -7.594 1.00 95.12 206 PRO A N 1
ATOM 1522 C CA . PRO A 1 206 ? 1.136 14.713 -7.677 1.00 95.12 206 PRO A CA 1
ATOM 1523 C C . PRO A 1 206 ? 2.626 14.355 -7.631 1.00 95.12 206 PRO A C 1
ATOM 1525 O O . PRO A 1 206 ? 3.407 14.918 -8.400 1.00 95.12 206 PRO A O 1
ATOM 1528 N N . GLU A 1 207 ? 3.033 13.431 -6.761 1.00 94.94 207 GLU A N 1
ATOM 1529 C CA . GLU A 1 207 ? 4.438 13.043 -6.623 1.00 94.94 207 GLU A CA 1
ATOM 1530 C C . GLU A 1 207 ? 4.920 12.293 -7.868 1.00 94.94 207 GLU A C 1
ATOM 1532 O O . GLU A 1 207 ? 5.897 12.709 -8.493 1.00 94.94 207 GLU A O 1
ATOM 1537 N N . SER A 1 208 ? 4.193 11.258 -8.294 1.00 94.38 208 SER A N 1
ATOM 1538 C CA . SER A 1 208 ? 4.521 10.430 -9.458 1.00 94.38 208 SER A CA 1
ATOM 1539 C C . SER A 1 208 ? 4.556 11.240 -10.754 1.00 94.38 208 SER A C 1
ATOM 1541 O O . SER A 1 208 ? 5.495 11.126 -11.555 1.00 94.38 208 SER A O 1
ATOM 1543 N N . LEU A 1 209 ? 3.582 12.136 -10.949 1.00 94.81 209 LEU A N 1
ATOM 1544 C CA . LEU A 1 209 ? 3.568 13.058 -12.082 1.00 94.81 209 LEU A CA 1
ATOM 1545 C C . LEU A 1 209 ? 4.753 14.027 -12.025 1.00 94.81 209 LEU A C 1
ATOM 1547 O O . LEU A 1 209 ? 5.441 14.229 -13.032 1.00 94.81 209 LEU A O 1
ATOM 1551 N N . GLY A 1 210 ? 5.020 14.606 -10.851 1.00 95.75 210 GLY A N 1
ATOM 1552 C CA . GLY A 1 210 ? 6.169 15.475 -10.624 1.00 95.75 210 GLY A CA 1
ATOM 1553 C C . GLY A 1 210 ? 7.485 14.765 -10.927 1.00 95.75 210 GLY A C 1
ATOM 1554 O O . GLY A 1 210 ? 8.323 15.300 -11.653 1.00 95.75 210 GLY A O 1
ATOM 1555 N N . PHE A 1 211 ? 7.638 13.529 -10.458 1.00 95.88 211 PHE A N 1
ATOM 1556 C CA . PHE A 1 211 ? 8.798 12.680 -10.686 1.00 95.88 211 PHE A CA 1
ATOM 1557 C C . PHE A 1 211 ? 9.026 12.411 -12.171 1.00 95.88 211 PHE A C 1
ATOM 1559 O O . PHE A 1 211 ? 10.121 12.667 -12.689 1.00 95.88 211 PHE A O 1
ATOM 1566 N N . LEU A 1 212 ? 7.994 11.960 -12.887 1.00 94.31 212 LEU A N 1
ATOM 1567 C CA . LEU A 1 212 ? 8.078 11.662 -14.314 1.00 94.31 212 LEU A CA 1
ATOM 1568 C C . LEU A 1 212 ? 8.472 12.906 -15.123 1.00 94.31 212 LEU A C 1
ATOM 1570 O O . LEU A 1 212 ? 9.396 12.866 -15.943 1.00 94.31 212 LEU A O 1
ATOM 1574 N N . LEU A 1 213 ? 7.798 14.031 -14.883 1.00 95.12 213 LEU A N 1
ATOM 1575 C CA . LEU A 1 213 ? 8.050 15.280 -15.602 1.00 95.12 213 LEU A CA 1
ATOM 1576 C C . LEU A 1 213 ? 9.392 15.898 -15.222 1.00 95.12 213 LEU A C 1
ATOM 1578 O O . LEU A 1 213 ? 10.089 16.428 -16.092 1.00 95.12 213 LEU A O 1
ATOM 1582 N N . GLY A 1 214 ? 9.789 15.777 -13.956 1.00 94.81 214 GLY A N 1
ATOM 1583 C CA . GLY A 1 214 ? 11.123 16.105 -13.477 1.00 94.81 214 GLY A CA 1
ATOM 1584 C C . GLY A 1 214 ? 12.177 15.318 -14.248 1.00 94.81 214 GLY A C 1
ATOM 1585 O O . GLY A 1 214 ? 13.080 15.918 -14.835 1.00 94.81 214 GLY A O 1
ATOM 1586 N N . ALA A 1 215 ? 12.031 13.994 -14.346 1.00 94.31 215 ALA A N 1
ATOM 1587 C CA . ALA A 1 215 ? 12.955 13.129 -15.077 1.00 94.31 215 ALA A CA 1
ATOM 1588 C C . ALA A 1 215 ? 13.048 13.492 -16.565 1.00 94.31 215 ALA A C 1
ATOM 1590 O O . ALA A 1 215 ? 14.152 13.618 -17.108 1.00 94.31 215 ALA A O 1
ATOM 1591 N N . VAL A 1 216 ? 11.916 13.743 -17.226 1.00 92.94 216 VAL A N 1
ATOM 1592 C CA . VAL A 1 216 ? 11.895 14.184 -18.631 1.00 92.94 216 VAL A CA 1
ATOM 1593 C C . VAL A 1 216 ? 12.548 15.561 -18.791 1.00 92.94 216 VAL A C 1
ATOM 1595 O O . VAL A 1 216 ? 13.374 15.754 -19.690 1.00 92.94 216 VAL A O 1
ATOM 1598 N N . GLY A 1 217 ? 12.241 16.508 -17.902 1.00 93.19 217 GLY A N 1
ATOM 1599 C CA . GLY A 1 217 ? 12.840 17.840 -17.882 1.00 93.19 217 GLY A CA 1
ATOM 1600 C C . GLY A 1 217 ? 14.358 17.792 -17.694 1.00 93.19 217 GLY A C 1
ATOM 1601 O O . GLY A 1 217 ? 15.101 18.418 -18.457 1.00 93.19 217 GLY A O 1
ATOM 1602 N N . GLY A 1 218 ? 14.841 16.995 -16.740 1.00 93.00 218 GLY A N 1
ATOM 1603 C CA . GLY A 1 218 ? 16.268 16.813 -16.475 1.00 93.00 218 GLY A CA 1
ATOM 1604 C C . GLY A 1 218 ? 16.994 16.165 -17.654 1.00 93.00 218 GLY A C 1
ATOM 1605 O O . GLY A 1 218 ? 18.060 16.637 -18.060 1.00 93.00 218 GLY A O 1
ATOM 1606 N N . ALA A 1 219 ? 16.379 15.161 -18.289 1.00 92.12 219 ALA A N 1
ATOM 1607 C CA . ALA A 1 219 ? 16.928 14.515 -19.479 1.00 92.12 219 ALA A CA 1
ATOM 1608 C C . ALA A 1 219 ? 17.040 15.493 -20.659 1.00 92.12 219 ALA A C 1
ATOM 1610 O O . ALA A 1 219 ? 18.063 15.519 -21.354 1.00 92.12 219 ALA A O 1
ATOM 1611 N N . ALA A 1 220 ? 16.028 16.343 -20.866 1.00 91.56 220 ALA A N 1
ATOM 1612 C CA . ALA A 1 220 ? 16.056 17.383 -21.892 1.00 91.56 220 ALA A CA 1
ATOM 1613 C C . ALA A 1 220 ? 17.200 18.384 -21.657 1.00 91.56 220 ALA A C 1
ATOM 1615 O O . ALA A 1 220 ? 17.936 18.706 -22.597 1.00 91.56 220 ALA A O 1
ATOM 1616 N N . VAL A 1 221 ? 17.412 18.821 -20.409 1.00 92.62 221 VAL A N 1
ATOM 1617 C CA . VAL A 1 221 ? 18.530 19.705 -20.035 1.00 92.62 221 VAL A CA 1
ATOM 1618 C C . VAL A 1 221 ? 19.877 19.021 -20.254 1.00 92.62 221 VAL A C 1
ATOM 1620 O O . VAL A 1 221 ? 20.776 19.629 -20.838 1.00 92.62 221 VAL A O 1
ATOM 1623 N N . ALA A 1 222 ? 20.027 17.756 -19.864 1.00 91.38 222 ALA A N 1
ATOM 1624 C CA . ALA A 1 222 ? 21.270 17.010 -20.038 1.00 91.38 222 ALA A CA 1
ATOM 1625 C C . ALA A 1 222 ? 21.642 16.834 -21.523 1.00 91.38 222 ALA A C 1
ATOM 1627 O O . ALA A 1 222 ? 22.766 17.136 -21.940 1.00 91.38 222 ALA A O 1
ATOM 1628 N N . VAL A 1 223 ? 20.683 16.400 -22.349 1.00 89.25 223 VAL A N 1
ATOM 1629 C CA . VAL A 1 223 ? 20.874 16.212 -23.796 1.00 89.25 223 VAL A CA 1
ATOM 1630 C C . VAL A 1 223 ? 21.115 17.552 -24.495 1.00 89.25 223 VAL A C 1
ATOM 1632 O O . VAL A 1 223 ? 22.026 17.666 -25.324 1.00 89.25 223 VAL A O 1
ATOM 1635 N N . GLY A 1 224 ? 20.347 18.584 -24.139 1.00 90.00 224 GLY A N 1
ATOM 1636 C CA . GLY A 1 224 ? 20.510 19.943 -24.649 1.00 90.00 224 GLY A CA 1
ATOM 1637 C C . GLY A 1 224 ? 21.868 20.545 -24.289 1.00 90.00 224 GLY A C 1
ATOM 1638 O O . GLY A 1 224 ? 22.556 21.079 -25.162 1.00 90.00 224 GLY A O 1
ATOM 1639 N N . GLY A 1 225 ? 22.302 20.386 -23.037 1.00 91.62 225 GLY A N 1
ATOM 1640 C CA . GLY A 1 225 ? 23.607 20.814 -22.537 1.00 91.62 225 GLY A CA 1
ATOM 1641 C C . GLY A 1 225 ? 24.761 20.116 -23.255 1.00 91.62 225 GLY A C 1
ATOM 1642 O O . GLY A 1 225 ? 25.697 20.775 -23.717 1.00 91.62 225 GLY A O 1
ATOM 1643 N N . TRP A 1 226 ? 24.666 18.799 -23.460 1.00 91.06 226 TRP A N 1
ATOM 1644 C CA . TRP A 1 226 ? 25.641 18.045 -24.252 1.00 91.06 226 TRP A CA 1
ATOM 1645 C C . TRP A 1 226 ? 25.690 18.510 -25.716 1.00 91.06 226 TRP A C 1
ATOM 1647 O O . TRP A 1 226 ? 26.773 18.710 -26.279 1.00 91.06 226 TRP A O 1
ATOM 1657 N N . GLY A 1 227 ? 24.528 18.734 -26.337 1.00 89.12 227 GLY A N 1
ATOM 1658 C CA . GLY A 1 227 ? 24.417 19.258 -27.699 1.00 89.12 227 GLY A CA 1
ATOM 1659 C C . GLY A 1 227 ? 25.029 20.654 -27.842 1.00 89.12 227 GLY A C 1
ATOM 1660 O O . GLY A 1 227 ? 25.821 20.896 -28.761 1.00 89.12 227 GLY A O 1
ATOM 1661 N N . ALA A 1 228 ? 24.729 21.555 -26.904 1.00 89.50 228 ALA A N 1
ATOM 1662 C CA . ALA A 1 228 ? 25.292 22.898 -26.836 1.00 89.50 228 ALA A CA 1
ATOM 1663 C C . ALA A 1 228 ? 26.818 22.862 -26.650 1.00 89.50 228 ALA A C 1
ATOM 1665 O O . ALA A 1 228 ? 27.543 23.502 -27.417 1.00 89.50 228 ALA A O 1
ATOM 1666 N N . TRP A 1 229 ? 27.324 22.045 -25.719 1.00 92.44 229 TRP A N 1
ATOM 1667 C CA . TRP A 1 229 ? 28.761 21.843 -25.502 1.00 92.44 229 TRP A CA 1
ATOM 1668 C C . TRP A 1 229 ? 29.467 21.354 -26.773 1.00 92.44 229 TRP A C 1
ATOM 1670 O O . TRP A 1 229 ? 30.500 21.897 -27.184 1.00 92.44 229 TRP A O 1
ATOM 1680 N N . ARG A 1 230 ? 28.876 20.373 -27.464 1.00 89.88 230 ARG A N 1
ATOM 1681 C CA . ARG A 1 230 ? 29.413 19.846 -28.722 1.00 89.88 230 ARG A CA 1
ATOM 1682 C C . ARG A 1 230 ? 29.450 20.912 -29.820 1.00 89.88 230 ARG A C 1
ATOM 1684 O O . ARG A 1 230 ? 30.442 21.008 -30.546 1.00 89.88 230 ARG A O 1
ATOM 1691 N N . LEU A 1 231 ? 28.402 21.726 -29.950 1.00 87.94 231 LEU A N 1
ATOM 1692 C CA . LEU A 1 231 ? 28.342 22.823 -30.924 1.00 87.94 231 LEU A CA 1
ATOM 1693 C C . LEU A 1 231 ? 29.352 23.936 -30.613 1.00 87.94 231 LEU A C 1
ATOM 1695 O O . LEU A 1 231 ? 30.015 24.431 -31.531 1.00 87.94 231 LEU A O 1
ATOM 1699 N N . ALA A 1 232 ? 29.526 24.278 -29.336 1.00 87.25 232 ALA A N 1
ATOM 1700 C CA . ALA A 1 232 ? 30.521 25.245 -28.885 1.00 87.25 232 ALA A CA 1
ATOM 1701 C C . ALA A 1 232 ? 31.945 24.780 -29.234 1.00 87.25 232 ALA A C 1
ATOM 1703 O O . ALA A 1 232 ? 32.729 25.548 -29.799 1.00 87.25 232 ALA A O 1
ATOM 1704 N N . ARG A 1 233 ? 32.252 23.490 -29.029 1.00 91.44 233 ARG A N 1
ATOM 1705 C CA . ARG A 1 233 ? 33.555 22.895 -29.380 1.00 91.44 233 ARG A CA 1
ATOM 1706 C C . ARG A 1 233 ? 33.873 22.972 -30.878 1.00 91.44 233 ARG A C 1
ATOM 1708 O O . ARG A 1 233 ? 35.036 23.084 -31.257 1.00 91.44 233 ARG A O 1
ATOM 1715 N N . HIS A 1 234 ? 32.857 22.975 -31.740 1.00 86.88 234 HIS A N 1
ATOM 1716 C CA . HIS A 1 234 ? 33.007 23.144 -33.190 1.00 86.88 234 HIS A CA 1
ATOM 1717 C C . HIS A 1 234 ? 33.013 24.614 -33.656 1.00 86.88 234 HIS A C 1
ATOM 1719 O O . HIS A 1 234 ? 32.804 24.875 -34.841 1.00 86.88 234 HIS A O 1
ATOM 1725 N N . ARG A 1 235 ? 33.264 25.576 -32.751 1.00 85.06 235 ARG A N 1
ATOM 1726 C CA . ARG A 1 235 ? 33.284 27.028 -33.023 1.00 85.06 235 ARG A CA 1
ATOM 1727 C C . ARG A 1 235 ? 31.962 27.575 -33.590 1.00 85.06 235 ARG A C 1
ATOM 1729 O O . ARG A 1 235 ? 31.961 28.556 -34.326 1.00 85.06 235 ARG A O 1
ATOM 1736 N N . ARG A 1 236 ? 30.821 26.962 -33.249 1.00 81.00 236 ARG A N 1
ATOM 1737 C CA . ARG A 1 236 ? 29.471 27.423 -33.635 1.00 81.00 236 ARG A CA 1
ATOM 1738 C C . ARG A 1 236 ? 28.723 28.012 -32.435 1.00 81.00 236 ARG A C 1
ATOM 1740 O O . ARG A 1 236 ? 27.637 27.546 -32.096 1.00 81.00 236 ARG A O 1
ATOM 1747 N N . SER A 1 237 ? 29.309 29.022 -31.791 1.00 79.81 237 SER A N 1
ATOM 1748 C CA . SER A 1 237 ? 28.814 29.595 -30.526 1.00 79.81 237 SER A CA 1
ATOM 1749 C C . SER A 1 237 ? 27.353 30.056 -30.587 1.00 79.81 237 SER A C 1
ATOM 1751 O O . SER A 1 237 ? 26.582 29.695 -29.707 1.00 79.81 237 SER A O 1
ATOM 1753 N N . GLY A 1 238 ? 26.932 30.739 -31.659 1.00 83.31 238 GLY A N 1
ATOM 1754 C CA . GLY A 1 238 ? 25.553 31.238 -31.781 1.00 83.31 238 GLY A CA 1
ATOM 1755 C C . GLY A 1 238 ? 24.476 30.145 -31.748 1.00 83.31 238 GLY A C 1
ATOM 1756 O O . GLY A 1 238 ? 23.418 30.344 -31.169 1.00 83.31 238 GLY A O 1
ATOM 1757 N N . ARG A 1 239 ? 24.754 28.955 -32.302 1.00 83.81 239 ARG A N 1
ATOM 1758 C CA . ARG A 1 239 ? 23.801 27.827 -32.276 1.00 83.81 239 ARG A CA 1
ATOM 1759 C C . ARG A 1 239 ? 23.810 27.081 -30.944 1.00 83.81 239 ARG A C 1
ATOM 1761 O O . ARG A 1 239 ? 22.800 26.491 -30.585 1.00 83.81 239 ARG A O 1
ATOM 1768 N N . ALA A 1 240 ? 24.936 27.094 -30.231 1.00 82.19 240 ALA A N 1
ATOM 1769 C CA . ALA A 1 240 ? 25.046 26.456 -28.924 1.00 82.19 240 ALA A CA 1
ATOM 1770 C C . ALA A 1 240 ? 24.132 27.140 -27.896 1.00 82.19 240 ALA A C 1
ATOM 1772 O O . ALA A 1 240 ? 23.406 26.453 -27.185 1.00 82.19 240 ALA A O 1
ATOM 1773 N N . THR A 1 241 ? 24.107 28.478 -27.881 1.00 86.81 241 THR A N 1
ATOM 1774 C CA . THR A 1 241 ? 23.237 29.256 -26.987 1.00 86.81 241 THR A CA 1
ATOM 1775 C C . THR A 1 241 ? 21.759 28.990 -27.259 1.00 86.81 241 THR A C 1
ATOM 1777 O O . THR A 1 241 ? 21.013 28.744 -26.318 1.00 86.81 241 THR A O 1
ATOM 1780 N N . THR A 1 242 ? 21.336 28.969 -28.530 1.00 88.12 242 THR A N 1
ATOM 1781 C CA . THR A 1 242 ? 19.940 28.670 -28.885 1.00 88.12 242 THR A CA 1
ATOM 1782 C C . THR A 1 242 ? 19.528 27.274 -28.426 1.00 88.12 242 THR A C 1
ATOM 1784 O O . THR A 1 24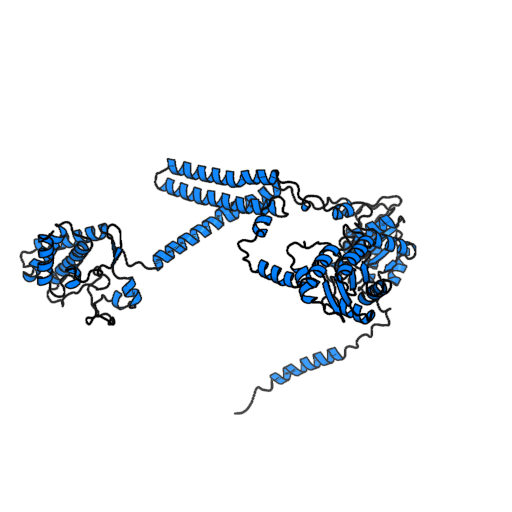2 ? 18.486 27.136 -27.805 1.00 88.12 242 THR A O 1
ATOM 1787 N N . VAL A 1 243 ? 20.355 26.249 -28.670 1.00 84.50 243 VAL A N 1
ATOM 1788 C CA . VAL A 1 243 ? 20.038 24.866 -28.269 1.00 84.50 243 VAL A CA 1
ATOM 1789 C C . VAL A 1 243 ? 19.950 24.725 -26.749 1.00 84.50 243 VAL A C 1
ATOM 1791 O O . VAL A 1 243 ? 19.011 24.105 -26.259 1.00 84.50 243 VAL A O 1
ATOM 1794 N N . GLY A 1 244 ? 20.887 25.322 -26.006 1.00 84.12 244 GLY A N 1
ATOM 1795 C CA . GLY A 1 244 ? 20.850 25.308 -24.542 1.00 84.12 244 GLY A CA 1
ATOM 1796 C C . GLY A 1 244 ? 19.609 26.011 -23.987 1.00 84.12 244 GLY A C 1
ATOM 1797 O O . GLY A 1 244 ? 18.908 25.443 -23.156 1.00 84.12 244 GLY A O 1
ATOM 1798 N N . LEU A 1 245 ? 19.293 27.209 -24.493 1.00 89.00 245 LEU A N 1
ATOM 1799 C CA . LEU A 1 245 ? 18.124 27.972 -24.052 1.00 89.00 245 LEU A CA 1
ATOM 1800 C C . LEU A 1 245 ? 16.813 27.251 -24.390 1.00 89.00 245 LEU A C 1
ATOM 1802 O O . LEU A 1 245 ? 15.937 27.157 -23.538 1.00 89.00 245 LEU A O 1
ATOM 1806 N N . SER A 1 246 ? 16.687 26.700 -25.601 1.00 86.88 246 SER A N 1
ATOM 1807 C CA . SER A 1 246 ? 15.507 25.926 -25.994 1.00 86.88 246 SER A CA 1
ATOM 1808 C C . SER A 1 246 ? 15.307 24.699 -25.106 1.00 86.88 246 SER A C 1
ATOM 1810 O O . SER A 1 246 ? 14.176 24.427 -24.727 1.00 86.88 246 SER A O 1
ATOM 1812 N N . ALA A 1 247 ? 16.377 23.990 -24.732 1.00 86.75 247 ALA A N 1
ATOM 1813 C CA . ALA A 1 247 ? 16.274 22.841 -23.834 1.00 86.75 247 ALA A CA 1
ATOM 1814 C C . ALA A 1 247 ? 15.770 23.235 -22.437 1.00 86.75 247 ALA A C 1
ATOM 1816 O O . ALA A 1 247 ? 14.902 22.559 -21.896 1.00 86.75 247 ALA A O 1
ATOM 1817 N N . VAL A 1 248 ? 16.254 24.355 -21.887 1.00 90.38 248 VAL A N 1
ATOM 1818 C CA . VAL A 1 248 ? 15.784 24.876 -20.592 1.00 90.38 248 VAL A CA 1
ATOM 1819 C C . VAL A 1 248 ? 14.326 25.327 -20.666 1.00 90.38 248 VAL A C 1
ATOM 1821 O O . VAL A 1 248 ? 13.551 24.995 -19.780 1.00 90.38 248 VAL A O 1
ATOM 1824 N N . VAL A 1 249 ? 13.927 26.040 -21.725 1.00 91.88 249 VAL A N 1
ATOM 1825 C CA . VAL A 1 249 ? 12.534 26.488 -21.904 1.00 91.88 249 VAL A CA 1
ATOM 1826 C C . VAL A 1 249 ? 11.585 25.300 -22.054 1.00 91.88 249 VAL A C 1
ATOM 1828 O O . VAL A 1 249 ? 10.519 25.300 -21.449 1.00 91.88 249 VAL A O 1
ATOM 1831 N N . VAL A 1 250 ? 11.972 24.274 -22.820 1.00 89.19 250 VAL A N 1
ATOM 1832 C CA . VAL A 1 250 ? 11.182 23.041 -22.950 1.00 89.19 250 VAL A CA 1
ATOM 1833 C C . VAL A 1 250 ? 11.080 22.329 -21.605 1.00 89.19 250 VAL A C 1
ATOM 1835 O O . VAL A 1 250 ? 9.976 21.989 -21.203 1.00 89.19 250 VAL A O 1
ATOM 1838 N N . ALA A 1 251 ? 12.190 22.160 -20.881 1.00 87.50 251 ALA A N 1
ATOM 1839 C CA . ALA A 1 251 ? 12.176 21.527 -19.564 1.00 87.50 251 ALA A CA 1
ATOM 1840 C C . ALA A 1 251 ? 11.290 22.292 -18.567 1.00 87.50 251 ALA A C 1
ATOM 1842 O O . ALA A 1 251 ? 10.462 21.688 -17.895 1.00 87.50 251 ALA A O 1
ATOM 1843 N N . ALA A 1 252 ? 11.400 23.622 -18.526 1.00 88.44 252 ALA A N 1
ATOM 1844 C CA . ALA A 1 252 ? 10.552 24.461 -17.688 1.00 88.44 252 ALA A CA 1
ATOM 1845 C C . ALA A 1 252 ? 9.070 24.353 -18.083 1.00 88.44 252 ALA A C 1
ATOM 1847 O O . ALA A 1 252 ? 8.220 24.233 -17.211 1.00 88.44 252 ALA A O 1
ATOM 1848 N N . GLY A 1 253 ? 8.748 24.344 -19.381 1.00 90.06 253 GLY A N 1
ATOM 1849 C CA . GLY A 1 253 ? 7.373 24.185 -19.862 1.00 90.06 253 GLY A CA 1
ATOM 1850 C C . GLY A 1 253 ? 6.765 22.822 -19.520 1.00 90.06 253 GLY A C 1
ATOM 1851 O O . GLY A 1 253 ? 5.614 22.767 -19.097 1.00 90.06 253 GLY A O 1
ATOM 1852 N N . VAL A 1 254 ? 7.551 21.746 -19.648 1.00 89.81 254 VAL A N 1
ATOM 1853 C CA . VAL A 1 254 ? 7.146 20.369 -19.307 1.00 89.81 254 VAL A CA 1
ATOM 1854 C C . VAL A 1 254 ? 6.833 20.221 -17.818 1.00 89.81 254 VAL A C 1
ATOM 1856 O O . VAL A 1 254 ? 5.952 19.449 -17.474 1.00 89.81 254 VAL A O 1
ATOM 1859 N N . VAL A 1 255 ? 7.505 20.973 -16.944 1.00 90.69 255 VAL A N 1
ATOM 1860 C CA . VAL A 1 255 ? 7.311 20.877 -15.489 1.00 90.69 255 VAL A CA 1
ATOM 1861 C C . VAL A 1 255 ? 6.285 21.893 -14.964 1.00 90.69 255 VAL A C 1
ATOM 1863 O O . VAL A 1 255 ? 5.472 21.566 -14.107 1.00 90.69 255 VAL A O 1
ATOM 1866 N N . ILE A 1 256 ? 6.276 23.133 -15.458 1.00 92.75 256 ILE A N 1
ATOM 1867 C CA . ILE A 1 256 ? 5.410 24.192 -14.908 1.00 92.75 256 ILE A CA 1
ATOM 1868 C C . ILE A 1 256 ? 3.951 24.014 -15.341 1.00 92.75 256 ILE A C 1
ATOM 1870 O O . ILE A 1 256 ? 3.053 24.206 -14.523 1.00 92.75 256 ILE A O 1
ATOM 1874 N N . ALA A 1 257 ? 3.692 23.661 -16.606 1.00 91.50 257 ALA A N 1
ATOM 1875 C CA . ALA A 1 257 ? 2.317 23.564 -17.099 1.00 91.50 257 ALA A CA 1
ATOM 1876 C C . ALA A 1 257 ? 1.507 22.462 -16.383 1.00 91.50 257 ALA A C 1
ATOM 1878 O O . ALA A 1 257 ? 0.389 22.753 -15.958 1.00 91.50 257 ALA A O 1
ATOM 1879 N N . PRO A 1 258 ? 2.051 21.254 -16.143 1.00 91.62 258 PRO A N 1
ATOM 1880 C CA . PRO A 1 258 ? 1.355 20.246 -15.344 1.00 91.62 258 PRO A CA 1
ATOM 1881 C C . PRO A 1 258 ? 1.273 20.604 -13.859 1.00 91.62 258 PRO A C 1
ATOM 1883 O O . PRO A 1 258 ? 0.274 20.286 -13.231 1.00 91.62 258 PRO A O 1
ATOM 1886 N N . GLY A 1 259 ? 2.233 21.356 -13.310 1.00 92.38 259 GLY A N 1
ATOM 1887 C CA . GLY A 1 259 ? 2.113 21.896 -11.951 1.00 92.38 259 GLY A CA 1
ATOM 1888 C C . GLY A 1 259 ? 0.885 22.804 -11.777 1.00 92.38 259 GLY A C 1
ATOM 1889 O O . GLY A 1 259 ? 0.231 22.772 -10.739 1.00 92.38 259 GLY A O 1
ATOM 1890 N N . ALA A 1 260 ? 0.509 23.568 -12.810 1.00 93.06 260 ALA A N 1
ATOM 1891 C CA . ALA A 1 260 ? -0.739 24.337 -12.799 1.00 93.06 260 ALA A CA 1
ATOM 1892 C C . ALA A 1 260 ? -1.989 23.441 -12.872 1.00 93.06 260 ALA A C 1
ATOM 1894 O O . ALA A 1 260 ? -3.013 23.784 -12.287 1.00 93.06 260 ALA A O 1
ATOM 1895 N N . TRP A 1 261 ? -1.910 22.298 -13.560 1.00 94.25 261 TRP A N 1
ATOM 1896 C CA . TRP A 1 261 ? -2.984 21.301 -13.575 1.00 94.25 261 TRP A CA 1
ATOM 1897 C C . TRP A 1 261 ? -3.145 20.623 -12.210 1.00 94.25 261 TRP A C 1
ATOM 1899 O O . TRP A 1 261 ? -4.266 20.541 -11.720 1.00 94.25 261 TRP A O 1
ATOM 1909 N N . VAL A 1 262 ? -2.042 20.256 -11.548 1.00 94.25 262 VAL A N 1
ATOM 1910 C CA . VAL A 1 262 ? -2.043 19.725 -10.173 1.00 94.25 262 VAL A CA 1
ATOM 1911 C C . VAL A 1 262 ? -2.680 20.712 -9.195 1.00 94.25 262 VAL A C 1
ATOM 1913 O O . VAL A 1 262 ? -3.528 20.324 -8.396 1.00 94.25 262 VAL A O 1
ATOM 1916 N N . ALA A 1 263 ? -2.336 21.998 -9.304 1.00 94.00 263 ALA A N 1
ATOM 1917 C CA . ALA A 1 263 ? -2.922 23.050 -8.475 1.00 94.00 263 ALA A CA 1
ATOM 1918 C C . ALA A 1 263 ? -4.426 23.274 -8.729 1.00 94.00 263 ALA A C 1
ATOM 1920 O O . ALA A 1 263 ? -5.126 23.749 -7.841 1.00 94.00 263 ALA A O 1
ATOM 1921 N N . ALA A 1 264 ? -4.909 22.990 -9.943 1.00 94.56 264 ALA A N 1
ATOM 1922 C CA . ALA A 1 264 ? -6.295 23.225 -10.350 1.00 94.56 264 ALA A CA 1
ATOM 1923 C C . ALA A 1 264 ? -7.198 21.988 -10.221 1.00 94.56 264 ALA A C 1
ATOM 1925 O O . ALA A 1 264 ? -8.414 22.111 -10.375 1.00 94.56 264 ALA A O 1
ATOM 1926 N N . ALA A 1 265 ? -6.628 20.805 -9.989 1.00 93.81 265 ALA A N 1
ATOM 1927 C CA . ALA A 1 265 ? -7.392 19.578 -9.828 1.00 93.81 265 ALA A CA 1
ATOM 1928 C C . ALA A 1 265 ? -8.281 19.649 -8.565 1.00 93.81 265 ALA A C 1
ATOM 1930 O O . ALA A 1 265 ? -7.864 20.230 -7.560 1.00 93.81 265 ALA A O 1
ATOM 1931 N N . PRO A 1 266 ? -9.497 19.068 -8.584 1.00 93.31 266 PRO A N 1
ATOM 1932 C CA . PRO A 1 266 ? -10.399 19.073 -7.429 1.00 93.31 266 PRO A CA 1
ATOM 1933 C C . PRO A 1 266 ? -9.782 18.311 -6.253 1.00 93.31 266 PRO A C 1
ATOM 1935 O O . PRO A 1 266 ? -9.040 17.356 -6.484 1.00 93.31 266 PRO A O 1
ATOM 1938 N N . VAL A 1 267 ? -10.071 18.734 -5.018 1.00 90.06 267 VAL A N 1
ATOM 1939 C CA . VAL A 1 267 ? -9.645 18.034 -3.790 1.00 90.06 267 VAL A CA 1
ATOM 1940 C C . VAL A 1 267 ? -10.265 16.640 -3.795 1.00 90.06 267 VAL A C 1
ATOM 1942 O O . VAL A 1 267 ? -11.475 16.512 -3.977 1.00 90.06 267 VAL A O 1
ATOM 1945 N N . ALA A 1 268 ? -9.421 15.624 -3.667 1.00 89.06 268 ALA A N 1
ATOM 1946 C CA . ALA A 1 268 ? -9.838 14.229 -3.638 1.00 89.06 268 ALA A CA 1
ATOM 1947 C C . ALA A 1 268 ? -10.195 13.819 -2.205 1.00 89.06 268 ALA A C 1
ATOM 1949 O O . ALA A 1 268 ? -9.838 14.526 -1.262 1.00 89.06 268 ALA A O 1
ATOM 1950 N N . ASP A 1 269 ? -10.893 12.698 -2.037 1.00 86.06 269 ASP A N 1
ATOM 1951 C CA . ASP A 1 269 ? -11.376 12.293 -0.715 1.00 86.06 269 ASP A CA 1
ATOM 1952 C C . ASP A 1 269 ? -10.235 11.931 0.248 1.00 86.06 269 ASP A C 1
ATOM 1954 O O . ASP A 1 269 ? -10.261 12.413 1.371 1.00 86.06 269 ASP A O 1
ATOM 1958 N N . TYR A 1 270 ? -9.152 11.290 -0.217 1.00 84.00 270 TYR A N 1
ATOM 1959 C CA . TYR A 1 270 ? -7.951 11.013 0.602 1.00 84.00 270 TYR A CA 1
ATOM 1960 C C . TYR A 1 270 ? -7.167 12.269 1.043 1.00 84.00 270 TYR A C 1
ATOM 1962 O O . TYR A 1 270 ? -6.195 12.174 1.786 1.00 84.00 270 TYR A O 1
ATOM 1970 N N . GLU A 1 271 ? -7.502 13.457 0.527 1.00 87.81 271 GLU A N 1
ATOM 1971 C CA . GLU A 1 271 ? -6.887 14.724 0.963 1.00 87.81 271 GLU A CA 1
ATOM 1972 C C . GLU A 1 271 ? -7.706 15.455 2.012 1.00 87.81 271 GLU A C 1
ATOM 1974 O O . GLU A 1 271 ? -7.279 16.486 2.538 1.00 87.81 271 GLU A O 1
ATOM 1979 N N . LYS A 1 272 ? -8.908 14.956 2.270 1.00 91.44 272 LYS A N 1
ATOM 1980 C CA . LYS A 1 272 ? -9.673 15.339 3.437 1.00 91.44 272 LYS A CA 1
ATOM 1981 C C . LYS A 1 272 ? -9.229 14.409 4.567 1.00 91.44 272 LYS A C 1
ATOM 1983 O O . LYS A 1 272 ? -8.871 13.268 4.289 1.00 91.44 272 LYS A O 1
ATOM 1988 N N . PRO A 1 273 ? -9.236 14.889 5.818 1.00 90.31 273 PRO A N 1
ATOM 1989 C CA . PRO A 1 273 ? -9.167 14.000 6.965 1.00 90.31 273 PRO A CA 1
ATOM 1990 C C . PRO A 1 273 ? -10.162 12.859 6.788 1.00 90.31 273 PRO A C 1
ATOM 1992 O O . PRO A 1 273 ? -11.315 13.126 6.423 1.00 90.31 273 PRO A O 1
ATOM 1995 N N . ASP A 1 274 ? -9.716 11.632 7.034 1.00 89.00 274 ASP A N 1
ATOM 1996 C CA . ASP A 1 274 ? -10.621 10.497 7.112 1.00 89.00 274 ASP A CA 1
ATOM 1997 C C . ASP A 1 274 ? -11.701 10.822 8.164 1.00 89.00 274 ASP A C 1
ATOM 1999 O O . ASP A 1 274 ? -11.356 11.201 9.292 1.00 89.00 274 ASP A O 1
ATOM 2003 N N . PRO A 1 275 ? -13.001 10.778 7.811 1.00 89.69 275 PRO A N 1
ATOM 2004 C CA . PRO A 1 275 ? -14.074 10.978 8.774 1.00 89.69 275 PRO A CA 1
ATOM 2005 C C . PRO A 1 275 ? -13.937 10.094 10.017 1.00 89.69 275 PRO A C 1
ATOM 2007 O O . PRO A 1 275 ? -14.280 10.556 11.105 1.00 89.69 275 PRO A O 1
ATOM 2010 N N . GLU A 1 276 ? -13.412 8.876 9.870 1.00 89.50 276 GLU A N 1
ATOM 2011 C CA . GLU A 1 276 ? -13.171 7.965 10.986 1.00 89.50 276 GLU A CA 1
ATOM 2012 C C . GLU A 1 276 ? -12.084 8.489 11.922 1.00 89.50 276 GLU A C 1
ATOM 2014 O O . GLU A 1 276 ? -12.293 8.565 13.132 1.00 89.50 276 GLU A O 1
ATOM 2019 N N . ASP A 1 277 ? -10.956 8.946 11.379 1.00 91.00 277 ASP A N 1
ATOM 2020 C CA . ASP A 1 277 ? -9.882 9.537 12.181 1.00 91.00 277 ASP A CA 1
ATOM 2021 C C . ASP A 1 277 ? -10.359 10.802 12.898 1.00 91.00 277 ASP A C 1
ATOM 2023 O O . ASP A 1 277 ? -10.053 11.022 14.068 1.00 91.00 277 ASP A O 1
ATOM 2027 N N . VAL A 1 278 ? -11.168 11.629 12.229 1.00 92.75 278 VAL A N 1
ATOM 2028 C CA . VAL A 1 278 ? -11.774 12.812 12.856 1.00 92.75 278 VAL A CA 1
ATOM 2029 C C . VAL A 1 278 ? -12.705 12.402 13.995 1.00 92.75 278 VAL A C 1
ATOM 2031 O O . VAL A 1 278 ? -12.655 13.025 15.057 1.00 92.75 278 VAL A O 1
ATOM 2034 N N . ALA A 1 279 ? -13.530 11.370 13.803 1.00 92.06 279 ALA A N 1
ATOM 2035 C CA . ALA A 1 279 ? -14.390 10.833 14.853 1.00 92.06 279 ALA A CA 1
ATOM 2036 C C . ALA A 1 279 ? -13.555 10.330 16.039 1.00 92.06 279 ALA A C 1
ATOM 2038 O O . ALA A 1 279 ? -13.876 10.647 17.182 1.00 92.06 279 ALA A O 1
ATOM 2039 N N . ARG A 1 280 ? -12.417 9.673 15.780 1.00 93.56 280 ARG A N 1
ATOM 2040 C CA . ARG A 1 280 ? -11.491 9.206 16.821 1.00 93.56 280 ARG A CA 1
ATOM 2041 C C . ARG A 1 280 ? -10.832 10.330 17.619 1.00 93.56 280 ARG A C 1
ATOM 2043 O O . ARG A 1 280 ? -10.443 10.105 18.753 1.00 93.56 280 ARG A O 1
ATOM 2050 N N . THR A 1 281 ? -10.767 11.562 17.111 1.00 94.88 281 THR A N 1
ATOM 2051 C CA . THR A 1 281 ? -10.254 12.715 17.888 1.00 94.88 281 THR A CA 1
ATOM 2052 C C . THR A 1 281 ? -11.284 13.397 18.797 1.00 94.88 281 THR A C 1
ATOM 2054 O O . THR A 1 281 ? -10.921 14.257 19.602 1.00 94.88 281 THR A O 1
ATOM 2057 N N . GLN A 1 282 ? -12.571 13.055 18.695 1.00 95.00 282 GLN A N 1
ATOM 2058 C CA . GLN A 1 282 ? -13.651 13.740 19.414 1.00 95.00 282 GLN A CA 1
ATOM 2059 C C . GLN A 1 282 ? -14.471 12.745 20.232 1.00 95.00 282 GLN A C 1
ATOM 2061 O O . GLN A 1 282 ? -14.803 11.702 19.691 1.00 95.00 282 GLN A O 1
ATOM 2066 N N . PRO A 1 283 ? -14.884 13.056 21.479 1.00 95.00 283 PRO A N 1
ATOM 2067 C CA . PRO A 1 283 ? -15.757 12.172 22.251 1.00 95.00 283 PRO A CA 1
ATOM 2068 C C . PRO A 1 283 ? -16.995 11.746 21.438 1.00 95.00 283 PRO A C 1
ATOM 2070 O O . PRO A 1 283 ? -17.661 12.623 20.875 1.00 95.00 283 PRO A O 1
ATOM 2073 N N . PRO A 1 284 ? -17.327 10.443 21.374 1.00 95.88 284 PRO A N 1
ATOM 2074 C CA . PRO A 1 284 ? -16.825 9.344 22.209 1.00 95.88 284 PRO A CA 1
ATOM 2075 C C . PRO A 1 284 ? -15.543 8.650 21.700 1.00 95.88 284 PRO A C 1
ATOM 2077 O O . PRO A 1 284 ? -15.238 7.571 22.171 1.00 95.88 284 PRO A O 1
ATOM 2080 N N . TYR A 1 285 ? -14.778 9.244 20.785 1.00 95.62 285 TYR A N 1
ATOM 2081 C CA . TYR A 1 285 ? -13.471 8.785 20.276 1.00 95.62 285 TYR A CA 1
ATOM 2082 C C . TYR A 1 285 ? -13.489 7.497 19.445 1.00 95.62 285 TYR A C 1
ATOM 2084 O O . TYR A 1 285 ? -12.440 6.980 19.084 1.00 95.62 285 TYR A O 1
ATOM 2092 N N . VAL A 1 286 ? -14.664 6.992 19.098 1.00 94.94 286 VAL A N 1
ATOM 2093 C CA . VAL A 1 286 ? -14.846 5.807 18.254 1.00 94.94 286 VAL A CA 1
ATOM 2094 C C . VAL A 1 286 ? -15.923 6.085 17.219 1.00 94.94 286 VAL A C 1
ATOM 2096 O O . VAL A 1 286 ? -16.787 6.943 17.420 1.00 94.94 286 VAL A O 1
ATOM 2099 N N . VAL A 1 287 ? -15.851 5.367 16.103 1.00 89.44 287 VAL A N 1
ATOM 2100 C CA . VAL A 1 287 ? -16.782 5.517 14.974 1.00 89.44 287 VAL A CA 1
ATOM 2101 C C . VAL A 1 287 ? -18.160 4.923 15.264 1.00 89.44 287 VAL A C 1
ATOM 2103 O O . VAL A 1 287 ? -19.159 5.549 14.925 1.00 89.44 287 VAL A O 1
ATOM 2106 N N . SER A 1 288 ? -18.212 3.791 15.973 1.00 90.69 288 SER A N 1
ATOM 2107 C CA . SER A 1 288 ? -19.430 3.206 16.542 1.00 90.69 288 SER A CA 1
ATOM 2108 C C . SER A 1 288 ? -19.243 3.007 18.044 1.00 90.69 288 SER A C 1
ATOM 2110 O O . SER A 1 288 ? -18.153 2.681 18.514 1.00 90.69 288 SER A O 1
ATOM 2112 N N . THR A 1 289 ? -20.301 3.231 18.822 1.00 93.19 289 THR A N 1
ATOM 2113 C CA . THR A 1 289 ? -20.255 3.148 20.288 1.00 93.19 289 THR A CA 1
ATOM 2114 C C . THR A 1 289 ? -20.766 1.829 20.847 1.00 93.19 289 THR A C 1
ATOM 2116 O O . THR A 1 289 ? -20.717 1.664 22.062 1.00 93.19 289 THR A O 1
ATOM 2119 N N . ALA A 1 290 ? -21.260 0.901 20.022 1.00 91.50 290 ALA A N 1
ATOM 2120 C CA . ALA A 1 290 ? -21.981 -0.282 20.495 1.00 91.50 290 ALA A CA 1
ATOM 2121 C C . ALA A 1 290 ? -21.166 -1.114 21.504 1.00 91.50 290 ALA A C 1
ATOM 2123 O O . ALA A 1 290 ? -21.600 -1.289 22.648 1.00 91.50 290 ALA A O 1
ATOM 2124 N N . ARG A 1 291 ? -19.953 -1.552 21.133 1.00 94.38 291 ARG A N 1
ATOM 2125 C CA . ARG A 1 291 ? -19.070 -2.301 22.044 1.00 94.38 291 ARG A CA 1
ATOM 2126 C C . ARG A 1 291 ? -18.597 -1.454 23.228 1.00 94.38 291 ARG A C 1
ATOM 2128 O O . ARG A 1 291 ? -18.689 -1.907 24.365 1.00 94.38 291 ARG A O 1
ATOM 2135 N N . ALA A 1 292 ? -18.125 -0.229 22.998 1.00 96.25 292 ALA A N 1
ATOM 2136 C CA . ALA A 1 292 ? -17.636 0.633 24.078 1.00 96.25 292 ALA A CA 1
ATOM 2137 C C . ALA A 1 292 ? -18.724 0.949 25.128 1.00 96.25 292 ALA A C 1
ATOM 2139 O O . ALA A 1 292 ? -18.430 1.006 26.321 1.00 96.25 292 ALA A O 1
ATOM 2140 N N . ALA A 1 293 ? -19.981 1.111 24.703 1.00 95.69 293 ALA A N 1
ATOM 2141 C CA . ALA A 1 293 ? -21.126 1.313 25.586 1.00 95.69 293 ALA A CA 1
ATOM 2142 C C . ALA A 1 293 ? -21.457 0.049 26.386 1.00 95.69 293 ALA A C 1
ATOM 2144 O O . ALA A 1 293 ? -21.684 0.150 27.589 1.00 95.69 293 ALA A O 1
ATOM 2145 N N . HIS A 1 294 ? -21.425 -1.126 25.749 1.00 95.25 294 HIS A N 1
ATOM 2146 C CA . HIS A 1 294 ? -21.610 -2.401 26.442 1.00 95.25 294 HIS A CA 1
ATOM 2147 C C . HIS A 1 294 ? -20.524 -2.626 27.505 1.00 95.25 294 HIS A C 1
ATOM 2149 O O . HIS A 1 294 ? -20.841 -2.885 28.662 1.00 95.25 294 HIS A O 1
ATOM 2155 N N . ILE A 1 295 ? -19.250 -2.419 27.155 1.00 97.31 295 ILE A N 1
ATOM 2156 C CA . ILE A 1 295 ? -18.134 -2.501 28.109 1.00 97.31 295 ILE A CA 1
ATOM 2157 C C . ILE A 1 295 ? -18.339 -1.511 29.264 1.00 97.31 295 ILE A C 1
ATOM 2159 O O . ILE A 1 295 ? -18.147 -1.867 30.423 1.00 97.31 295 ILE A O 1
ATOM 2163 N N . ALA A 1 296 ? -18.731 -0.268 28.972 1.00 97.56 296 ALA A N 1
ATOM 2164 C CA . ALA A 1 296 ? -18.988 0.743 29.994 1.00 97.56 296 ALA A CA 1
ATOM 2165 C C . ALA A 1 296 ? -20.135 0.354 30.950 1.00 97.56 296 ALA A C 1
ATOM 2167 O O . ALA A 1 296 ? -20.054 0.651 32.144 1.00 97.56 296 ALA A O 1
ATOM 2168 N N . GLU A 1 297 ? -21.183 -0.300 30.442 1.00 97.31 297 GLU A N 1
ATOM 2169 C CA . GLU A 1 297 ? -22.301 -0.818 31.236 1.00 97.31 297 GLU A CA 1
ATOM 2170 C C . GLU A 1 297 ? -21.857 -1.966 32.153 1.00 97.31 297 GLU A C 1
ATOM 2172 O O . GLU A 1 297 ? -22.072 -1.882 33.364 1.00 97.31 297 GLU A O 1
ATOM 2177 N N . GLU A 1 298 ? -21.160 -2.970 31.612 1.00 97.50 298 GLU A N 1
ATOM 2178 C CA . GLU A 1 298 ? -20.629 -4.116 32.369 1.00 97.50 298 GLU A CA 1
ATOM 2179 C C . GLU A 1 298 ? -19.630 -3.669 33.448 1.00 97.50 298 GLU A C 1
ATOM 2181 O O . GLU A 1 298 ? -19.713 -4.091 34.605 1.00 97.50 298 GLU A O 1
ATOM 2186 N N . LEU A 1 299 ? -18.755 -2.707 33.118 1.00 97.62 299 LEU A N 1
ATOM 2187 C CA . LEU A 1 299 ? -17.837 -2.088 34.083 1.00 97.62 299 LEU A CA 1
ATOM 2188 C C . LEU A 1 299 ? -18.556 -1.315 35.200 1.00 97.62 299 LEU A C 1
ATOM 2190 O O . LEU A 1 299 ? -17.983 -0.982 36.246 1.00 97.62 299 LEU A O 1
ATOM 2194 N N . GLY A 1 300 ? -19.832 -0.997 34.980 1.00 95.69 300 GLY A N 1
ATOM 2195 C CA . GLY A 1 300 ? -20.709 -0.424 35.979 1.00 95.69 300 GLY A CA 1
ATOM 2196 C C . GLY A 1 300 ? -20.999 -1.386 37.134 1.00 95.69 300 GLY A C 1
ATOM 2197 O O . GLY A 1 300 ? -21.141 -0.923 38.278 1.00 95.69 300 GLY A O 1
ATOM 2198 N N . GLU A 1 301 ? -21.058 -2.685 36.840 1.00 96.56 301 GLU A N 1
ATOM 2199 C CA . GLU A 1 301 ? -21.386 -3.765 37.770 1.00 96.56 301 GLU A CA 1
ATOM 2200 C C . GLU A 1 301 ? -20.135 -4.427 38.367 1.00 96.56 301 GLU A C 1
ATOM 2202 O O . GLU A 1 301 ? -20.078 -4.619 39.587 1.00 96.56 301 GLU A O 1
ATOM 2207 N N . ASP A 1 302 ? -19.122 -4.701 37.539 1.00 97.25 302 ASP A N 1
ATOM 2208 C CA . ASP A 1 302 ? -17.845 -5.321 37.919 1.00 97.25 302 ASP A CA 1
ATOM 2209 C C . ASP A 1 302 ? -16.669 -4.443 37.459 1.00 97.25 302 ASP A C 1
ATOM 2211 O O . ASP A 1 302 ? -16.639 -4.036 36.305 1.00 97.25 302 ASP A O 1
ATOM 2215 N N . PRO A 1 303 ? -15.672 -4.109 38.298 1.00 97.56 303 PRO A N 1
ATOM 2216 C CA . PRO A 1 303 ? -14.541 -3.304 37.843 1.00 97.56 303 PRO A CA 1
ATOM 2217 C C . PRO A 1 303 ? -13.635 -3.996 36.801 1.00 97.56 303 PRO A C 1
ATOM 2219 O O . PRO A 1 303 ? -12.754 -3.326 36.256 1.00 97.56 303 PRO A O 1
ATOM 2222 N N . LEU A 1 304 ? -13.818 -5.290 36.516 1.00 98.06 304 LEU A N 1
ATOM 2223 C CA . LEU A 1 304 ? -13.126 -6.020 35.454 1.00 98.06 304 LEU A CA 1
ATOM 2224 C C . LEU A 1 304 ? -14.123 -6.621 34.448 1.00 98.06 304 LEU A C 1
ATOM 2226 O O . LEU A 1 304 ? -14.892 -7.518 34.776 1.00 98.06 304 LEU A O 1
ATOM 2230 N N . TYR A 1 305 ? -14.019 -6.209 33.186 1.00 97.75 305 TYR A N 1
ATOM 2231 C CA . TYR A 1 305 ? -14.676 -6.855 32.049 1.00 97.75 305 TYR A CA 1
ATOM 2232 C C . TYR A 1 305 ? -13.669 -7.729 31.290 1.00 97.75 305 TYR A C 1
ATOM 2234 O O . TYR A 1 305 ? -12.565 -7.283 30.968 1.00 97.75 305 TYR A O 1
ATOM 2242 N N . VAL A 1 306 ? -14.039 -8.971 30.969 1.00 96.50 306 VAL A N 1
ATOM 2243 C CA . VAL A 1 306 ? -13.225 -9.882 30.149 1.00 96.50 306 VAL A CA 1
ATOM 2244 C C . VAL A 1 306 ? -14.053 -10.347 28.968 1.00 96.50 306 VAL A C 1
ATOM 2246 O O . VAL A 1 306 ? -15.058 -11.035 29.139 1.00 96.50 306 VAL A O 1
ATOM 2249 N N . ASP A 1 307 ? -13.598 -10.011 27.767 1.00 95.00 307 ASP A N 1
ATOM 2250 C CA . ASP A 1 307 ? -14.342 -10.312 26.555 1.00 95.00 307 ASP A CA 1
ATOM 2251 C C . ASP A 1 307 ? -14.462 -11.831 26.315 1.00 95.00 307 ASP A C 1
ATOM 2253 O O . ASP A 1 307 ? -13.462 -12.561 26.429 1.00 95.00 307 ASP A O 1
ATOM 2257 N N . PRO A 1 308 ? -15.650 -12.343 25.944 1.00 91.06 308 PRO A N 1
ATOM 2258 C CA . PRO A 1 308 ? -15.840 -13.757 25.640 1.00 91.06 308 PRO A CA 1
ATOM 2259 C C . PRO A 1 308 ? -14.906 -14.283 24.546 1.00 91.06 308 PRO A C 1
ATOM 2261 O O . PRO A 1 308 ? -14.452 -15.425 24.652 1.00 91.06 308 PRO A O 1
ATOM 2264 N N . LEU A 1 309 ? -14.563 -13.455 23.554 1.00 89.88 309 LEU A N 1
ATOM 2265 C CA . LEU A 1 309 ? -13.707 -13.795 22.414 1.00 89.88 309 LEU A CA 1
ATOM 2266 C C . LEU A 1 309 ? -12.210 -13.661 22.713 1.00 89.88 309 LEU A C 1
ATOM 2268 O O . LEU A 1 309 ? -11.373 -13.952 21.852 1.00 89.88 309 LEU A O 1
ATOM 2272 N N . LEU A 1 310 ? -11.840 -13.259 23.932 1.00 90.69 310 LEU A N 1
ATOM 2273 C CA . LEU A 1 310 ? -10.447 -13.143 24.335 1.00 90.69 310 LEU A CA 1
ATOM 227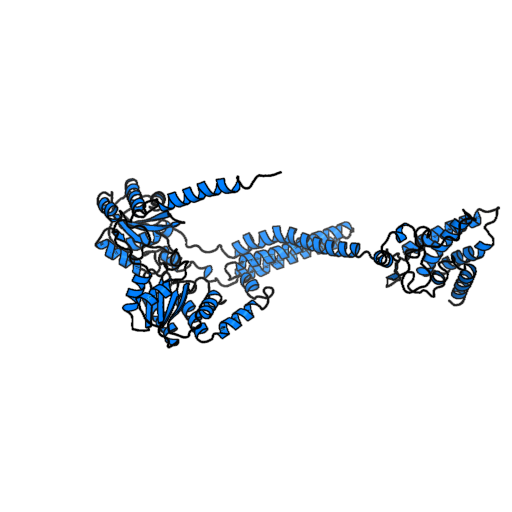4 C C . LEU A 1 310 ? -9.734 -14.503 24.252 1.00 90.69 310 LEU A C 1
ATOM 2276 O O . LEU A 1 310 ? -10.017 -15.416 25.035 1.00 90.69 310 LEU A O 1
ATOM 2280 N N . GLN A 1 311 ? -8.748 -14.593 23.354 1.00 88.25 311 GLN A N 1
ATOM 2281 C CA . GLN A 1 311 ? -7.871 -15.763 23.186 1.00 88.25 311 GLN A CA 1
ATOM 2282 C C . GLN A 1 311 ? -6.619 -15.729 24.082 1.00 88.25 311 GLN A C 1
ATOM 2284 O O . GLN A 1 311 ? -5.824 -16.670 24.086 1.00 88.25 311 GLN A O 1
ATOM 2289 N N . LEU A 1 312 ? -6.411 -14.641 24.828 1.00 90.75 312 LEU A N 1
ATOM 2290 C CA . LEU A 1 312 ? -5.289 -14.501 25.754 1.00 90.75 312 LEU A CA 1
ATOM 2291 C C . LEU A 1 312 ? -5.537 -15.272 27.067 1.00 90.75 312 LEU A C 1
ATOM 2293 O O . LEU A 1 312 ? -6.689 -15.501 27.445 1.00 90.75 312 LEU A O 1
ATOM 2297 N N . PRO A 1 313 ? -4.472 -15.665 27.798 1.00 93.19 313 PRO A N 1
ATOM 2298 C CA . PRO A 1 313 ? -4.616 -16.338 29.084 1.00 93.19 313 PRO A CA 1
ATOM 2299 C C . PRO A 1 313 ? -5.413 -15.499 30.091 1.00 93.19 313 PRO A C 1
ATOM 2301 O O . PRO A 1 313 ? -5.060 -14.354 30.363 1.00 93.19 313 PRO A O 1
ATOM 2304 N N . ARG A 1 314 ? -6.444 -16.105 30.692 1.00 94.25 314 ARG A N 1
ATOM 2305 C CA . ARG A 1 314 ? -7.300 -15.470 31.716 1.00 94.25 314 ARG A CA 1
ATOM 2306 C C . ARG A 1 314 ? -6.828 -15.712 33.154 1.00 94.25 314 ARG A C 1
ATOM 2308 O O . ARG A 1 314 ? -7.373 -15.152 34.098 1.00 94.25 314 ARG A O 1
ATOM 2315 N N . ALA A 1 315 ? -5.825 -16.571 33.336 1.00 94.44 315 ALA A N 1
ATOM 2316 C CA . ALA A 1 315 ? -5.349 -16.961 34.657 1.00 94.44 315 ALA A CA 1
ATOM 2317 C C . ALA A 1 315 ? -4.812 -15.750 35.439 1.00 94.44 315 ALA A C 1
ATOM 2319 O O . ALA A 1 315 ? -3.931 -15.041 34.956 1.00 94.44 315 ALA A O 1
ATOM 2320 N N . GLY A 1 316 ? -5.324 -15.557 36.657 1.00 95.38 316 GLY A N 1
ATOM 2321 C CA . GLY A 1 316 ? -4.910 -14.488 37.569 1.00 95.38 316 GLY A CA 1
ATOM 2322 C C . GLY A 1 316 ? -5.649 -13.159 37.395 1.00 95.38 316 GLY A C 1
ATOM 2323 O O . GLY A 1 316 ? -5.450 -12.282 38.222 1.00 95.38 316 GLY A O 1
ATOM 2324 N N . LEU A 1 317 ? -6.516 -12.998 36.387 1.00 96.50 317 LEU A N 1
ATOM 2325 C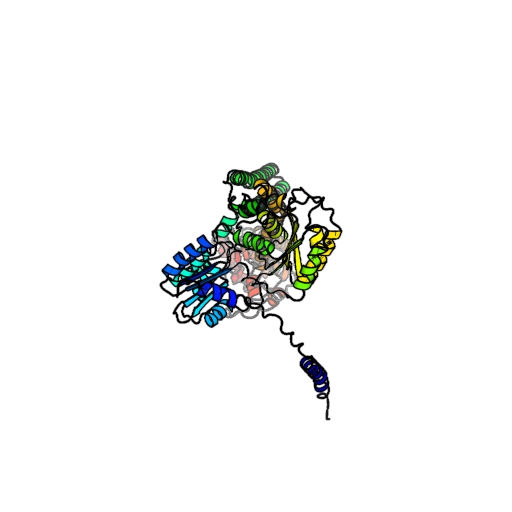 CA . LEU A 1 317 ? -7.239 -11.738 36.162 1.00 96.50 317 LEU A CA 1
ATOM 2326 C C . LEU A 1 317 ? -8.095 -11.315 37.369 1.00 96.50 317 LEU A C 1
ATOM 2328 O O . LEU A 1 317 ? -7.985 -10.175 37.810 1.00 96.50 317 LEU A O 1
ATOM 2332 N N . ASP A 1 318 ? -8.854 -12.241 37.959 1.00 96.25 318 ASP A N 1
ATOM 2333 C CA . ASP A 1 318 ? -9.687 -11.960 39.140 1.00 96.25 318 ASP A CA 1
ATOM 2334 C C . ASP A 1 318 ? -8.856 -11.567 40.373 1.00 96.25 318 ASP A C 1
ATOM 2336 O O . ASP A 1 318 ? -9.283 -10.754 41.195 1.00 96.25 318 ASP A O 1
ATOM 2340 N N . GLU A 1 319 ? -7.657 -12.147 40.515 1.00 96.00 319 GLU A N 1
ATOM 2341 C CA . GLU A 1 319 ? -6.736 -11.815 41.607 1.00 96.00 319 GLU A CA 1
ATOM 2342 C C . GLU A 1 319 ? -6.220 -10.379 41.459 1.00 96.00 319 GLU A C 1
ATOM 2344 O O . GLU A 1 319 ? -6.173 -9.648 42.445 1.00 96.00 319 GLU A O 1
ATOM 2349 N N . GLU A 1 320 ? -5.896 -9.953 40.233 1.00 96.25 320 GLU A N 1
ATOM 2350 C CA . GLU A 1 320 ? -5.474 -8.575 39.956 1.00 96.25 320 GLU A CA 1
ATOM 2351 C C . GLU A 1 320 ? -6.630 -7.575 40.089 1.00 96.25 320 GLU A C 1
ATOM 2353 O O . GLU A 1 320 ? -6.443 -6.493 40.640 1.00 96.25 320 GLU A O 1
ATOM 2358 N N . ALA A 1 321 ? -7.843 -7.931 39.654 1.00 95.56 321 ALA A N 1
ATOM 2359 C CA . ALA A 1 321 ? -9.020 -7.074 39.811 1.00 95.56 321 ALA A CA 1
ATOM 2360 C C . ALA A 1 321 ? -9.342 -6.784 41.285 1.00 95.56 321 ALA A C 1
ATOM 2362 O O . ALA A 1 321 ? -9.751 -5.676 41.637 1.00 95.56 321 ALA A O 1
ATOM 2363 N N . ALA A 1 322 ? -9.097 -7.746 42.181 1.00 95.69 322 ALA A N 1
ATOM 2364 C CA . ALA A 1 322 ? -9.264 -7.544 43.618 1.00 95.69 322 ALA A CA 1
ATOM 2365 C C . ALA A 1 322 ? -8.304 -6.481 44.199 1.00 95.69 322 ALA A C 1
ATOM 2367 O O . ALA A 1 322 ? -8.627 -5.862 45.218 1.00 95.69 322 ALA A O 1
ATOM 2368 N N . GLU A 1 323 ? -7.156 -6.238 43.556 1.00 94.56 323 GLU A N 1
ATOM 2369 C CA . GLU A 1 323 ? -6.177 -5.214 43.951 1.00 94.56 323 GLU A CA 1
ATOM 2370 C C . GLU A 1 323 ? -6.593 -3.798 43.503 1.00 94.56 323 GLU A C 1
ATOM 2372 O O . GLU A 1 323 ? -6.094 -2.816 44.056 1.00 94.56 323 GLU A O 1
ATOM 2377 N N . PHE A 1 324 ? -7.560 -3.643 42.583 1.00 95.94 324 PHE A N 1
ATOM 2378 C CA . PHE A 1 324 ? -7.994 -2.323 42.084 1.00 95.94 324 PHE A CA 1
ATOM 2379 C C . PHE A 1 324 ? -8.493 -1.397 43.202 1.00 95.94 324 PHE A C 1
ATOM 2381 O O . PHE A 1 324 ? -8.328 -0.182 43.132 1.00 95.94 324 PHE A O 1
ATOM 2388 N N . GLY A 1 325 ? -9.054 -1.955 44.281 1.00 92.62 325 GLY A N 1
ATOM 2389 C CA . GLY A 1 325 ? -9.489 -1.183 45.450 1.00 92.62 325 GLY A CA 1
ATOM 2390 C C . GLY A 1 325 ? -8.350 -0.538 46.255 1.00 92.62 325 GLY A C 1
ATOM 2391 O O . GLY A 1 325 ? -8.624 0.295 47.121 1.00 92.62 325 GLY A O 1
ATOM 2392 N N . GLY A 1 326 ? -7.097 -0.929 46.007 1.00 94.12 326 GLY A N 1
ATOM 2393 C CA . GLY A 1 326 ? -5.898 -0.346 46.611 1.00 94.12 326 GLY A CA 1
ATOM 2394 C C . GLY A 1 326 ? -5.298 0.827 45.830 1.00 94.12 326 GLY A C 1
ATOM 2395 O O . GLY A 1 326 ? -4.443 1.521 46.378 1.00 94.12 326 GLY A O 1
ATOM 2396 N N . ALA A 1 327 ? -5.748 1.060 44.593 1.00 97.00 327 ALA A N 1
ATOM 2397 C CA . ALA A 1 327 ? -5.234 2.105 43.714 1.00 97.00 327 ALA A CA 1
ATOM 2398 C C . ALA A 1 327 ? -5.573 3.528 44.222 1.00 97.00 327 ALA A C 1
ATOM 2400 O O . ALA A 1 327 ? -6.550 3.718 44.957 1.00 97.00 327 ALA A O 1
ATOM 2401 N N . PRO A 1 328 ? -4.803 4.563 43.826 1.00 96.56 328 PRO A N 1
ATOM 2402 C CA . PRO A 1 328 ? -5.005 5.941 44.291 1.00 96.56 328 PRO A CA 1
ATOM 2403 C C . PRO A 1 328 ? -6.330 6.564 43.820 1.00 96.56 328 PRO A C 1
ATOM 2405 O O . PRO A 1 328 ? -6.810 7.529 44.421 1.00 96.56 328 PRO A O 1
ATOM 2408 N N . VAL A 1 329 ? -6.926 6.013 42.762 1.00 97.31 329 VAL A N 1
ATOM 2409 C CA . VAL A 1 329 ? -8.217 6.391 42.173 1.00 97.31 329 VAL A CA 1
ATOM 2410 C C . VAL A 1 329 ? -8.986 5.123 41.781 1.00 97.31 329 VAL A C 1
ATOM 2412 O O . VAL A 1 329 ? -8.357 4.076 41.639 1.00 97.31 329 VAL A O 1
ATOM 2415 N N . PRO A 1 330 ? -10.321 5.169 41.597 1.00 98.00 330 PRO A N 1
ATOM 2416 C CA . PRO A 1 330 ? -11.064 4.020 41.081 1.00 98.00 330 PRO A CA 1
ATOM 2417 C C . PRO A 1 330 ? -10.505 3.559 39.729 1.00 98.00 330 PRO A C 1
ATOM 2419 O O . PRO A 1 330 ? -10.327 4.386 38.833 1.00 98.00 330 PRO A O 1
ATOM 2422 N N . VAL A 1 331 ? -10.251 2.257 39.591 1.00 98.25 331 VAL A N 1
ATOM 2423 C CA . VAL A 1 331 ? -9.750 1.631 38.359 1.00 98.25 331 VAL A CA 1
ATOM 2424 C C . VAL A 1 331 ? -10.804 0.677 37.814 1.00 98.25 331 VAL A C 1
ATOM 2426 O O . VAL A 1 331 ? -11.373 -0.115 38.567 1.00 98.25 331 VAL A O 1
ATOM 2429 N N . TYR A 1 332 ? -11.037 0.764 36.510 1.00 98.44 332 TYR A N 1
ATOM 2430 C CA . TYR A 1 332 ? -11.892 -0.125 35.734 1.00 98.44 332 TYR A CA 1
ATOM 2431 C C . TYR A 1 332 ? -11.060 -0.694 34.590 1.00 98.44 332 TYR A C 1
ATOM 2433 O O . TYR A 1 332 ? -10.295 0.051 33.979 1.00 98.44 332 TYR A O 1
ATOM 2441 N N . ALA A 1 333 ? -11.173 -1.984 34.291 1.00 98.44 333 ALA A N 1
ATOM 2442 C CA . ALA A 1 333 ? -10.351 -2.615 33.267 1.00 98.44 333 ALA A CA 1
ATOM 2443 C C . ALA A 1 333 ? -11.166 -3.505 32.331 1.00 98.44 333 ALA A C 1
ATOM 2445 O O . ALA A 1 333 ? -11.921 -4.353 32.787 1.00 98.44 333 ALA A O 1
ATOM 2446 N N . ALA A 1 334 ? -10.952 -3.362 31.028 1.00 98.44 334 ALA A N 1
ATOM 2447 C CA . ALA A 1 334 ? -11.499 -4.239 30.004 1.00 98.44 334 ALA A CA 1
ATOM 2448 C C . ALA A 1 334 ? -10.368 -5.037 29.345 1.00 98.44 334 ALA A C 1
ATOM 2450 O O . ALA A 1 334 ? -9.415 -4.454 28.828 1.00 98.44 334 ALA A O 1
ATOM 2451 N N . VAL A 1 335 ? -10.464 -6.366 29.347 1.00 97.75 335 VAL A N 1
ATOM 2452 C CA . VAL A 1 335 ? -9.528 -7.255 28.648 1.00 97.75 335 VAL A CA 1
ATOM 2453 C C . VAL A 1 335 ? -10.199 -7.772 27.380 1.00 97.75 335 VAL A C 1
ATOM 2455 O O . VAL A 1 335 ? -11.032 -8.676 27.439 1.00 97.75 335 VAL A O 1
ATOM 2458 N N . VAL A 1 336 ? -9.852 -7.181 26.239 1.00 96.62 336 VAL A N 1
ATOM 2459 C CA . VAL A 1 336 ? -10.589 -7.314 24.972 1.00 96.62 336 VAL A CA 1
ATOM 2460 C C . VAL A 1 336 ? -9.659 -7.654 23.805 1.00 96.62 336 VAL A C 1
ATOM 2462 O O . VAL A 1 336 ? -8.476 -7.291 23.820 1.00 96.62 336 VAL A O 1
ATOM 2465 N N . PRO A 1 337 ? -10.150 -8.357 22.769 1.00 94.25 337 PRO A N 1
ATOM 2466 C CA . PRO A 1 337 ? -9.461 -8.394 21.490 1.00 94.25 337 PRO A CA 1
ATOM 2467 C C . PRO A 1 337 ? -9.541 -7.015 20.814 1.00 94.25 337 PRO A C 1
ATOM 2469 O O . PRO A 1 337 ? -10.548 -6.314 20.908 1.00 94.25 337 PRO A O 1
ATOM 2472 N N . LEU A 1 338 ? -8.468 -6.640 20.122 1.00 93.31 338 LEU A N 1
ATOM 2473 C CA . LEU A 1 338 ? -8.371 -5.408 19.342 1.00 93.31 338 LEU A CA 1
ATOM 2474 C C . LEU A 1 338 ? -7.870 -5.740 17.939 1.00 93.31 338 LEU A C 1
ATOM 2476 O O . LEU A 1 338 ? -7.103 -6.691 17.755 1.00 93.31 338 LEU A O 1
ATOM 2480 N N . SER A 1 339 ? -8.319 -4.972 16.955 1.00 91.56 339 SER A N 1
ATOM 2481 C CA . SER A 1 339 ? -7.980 -5.155 15.544 1.00 91.56 339 SER A CA 1
ATOM 2482 C C . SER A 1 339 ? -7.943 -3.812 14.837 1.00 91.56 339 SER A C 1
ATOM 2484 O O . SER A 1 339 ? -8.746 -2.945 15.141 1.00 91.56 339 SER A O 1
ATOM 2486 N N . SER A 1 340 ? -7.080 -3.646 13.833 1.00 90.25 340 SER A N 1
ATOM 2487 C CA . SER A 1 340 ? -7.011 -2.392 13.065 1.00 90.25 340 SER A CA 1
ATOM 2488 C C . SER A 1 340 ? -8.326 -2.003 12.383 1.00 90.25 340 SER A C 1
ATOM 2490 O O . SER A 1 340 ? -8.480 -0.855 11.986 1.00 90.25 340 SER A O 1
ATOM 2492 N N . ASN A 1 341 ? -9.247 -2.959 12.234 1.00 89.31 341 ASN A N 1
ATOM 2493 C CA . ASN A 1 341 ? -10.545 -2.780 11.585 1.00 89.31 341 ASN A CA 1
ATOM 2494 C C . ASN A 1 341 ? -11.702 -2.661 12.599 1.00 89.31 341 ASN A C 1
ATOM 2496 O O . ASN A 1 341 ? -12.867 -2.746 12.205 1.00 89.31 341 ASN A O 1
ATOM 2500 N N . ASP A 1 342 ? -11.404 -2.560 13.897 1.00 93.31 342 ASP A N 1
ATOM 2501 C CA . ASP A 1 342 ? -12.413 -2.317 14.928 1.00 93.31 342 ASP A CA 1
ATOM 2502 C C . ASP A 1 342 ? -12.699 -0.816 15.116 1.00 93.31 342 ASP A C 1
ATOM 2504 O O . ASP A 1 342 ? -12.094 0.049 14.471 1.00 93.31 342 ASP A O 1
ATOM 2508 N N . GLU A 1 343 ? -13.647 -0.480 15.989 1.00 94.38 343 GLU A N 1
ATOM 2509 C CA . GLU A 1 343 ? -14.086 0.899 16.195 1.00 94.38 343 GLU A CA 1
ATOM 2510 C C . GLU A 1 343 ? -12.983 1.832 16.725 1.00 94.38 343 GLU A C 1
ATOM 2512 O O . GLU A 1 343 ? -13.063 3.051 16.522 1.00 94.38 343 GLU A O 1
ATOM 2517 N N . SER A 1 344 ? -11.944 1.277 17.362 1.00 95.25 344 SER A N 1
ATOM 2518 C CA . SER A 1 344 ? -10.803 2.023 17.897 1.00 95.25 344 SER A CA 1
ATOM 2519 C C . SER A 1 344 ? -9.582 2.007 16.975 1.00 95.25 344 SER A C 1
ATOM 2521 O O . SER A 1 344 ? -8.568 2.621 17.303 1.00 95.25 344 SER A O 1
ATOM 2523 N N . GLY A 1 345 ? -9.659 1.340 15.817 1.00 93.06 345 GLY A N 1
ATOM 2524 C CA . GLY A 1 345 ? -8.514 1.156 14.921 1.00 93.06 345 GLY A CA 1
ATOM 2525 C C . GLY A 1 345 ? -7.420 0.277 15.535 1.00 93.06 345 GLY A C 1
ATOM 2526 O O . GLY A 1 345 ? -6.252 0.380 15.157 1.00 93.06 345 GLY A O 1
ATOM 2527 N N . GLY A 1 346 ? -7.780 -0.565 16.507 1.00 94.19 346 GLY A N 1
ATOM 2528 C CA . GLY A 1 346 ? -6.862 -1.429 17.240 1.00 94.19 346 GLY A CA 1
ATOM 2529 C C . GLY A 1 346 ? -6.030 -0.713 18.305 1.00 94.19 346 GLY A C 1
ATOM 2530 O O . GLY A 1 346 ? -5.099 -1.312 18.842 1.00 94.19 346 GLY A O 1
ATOM 2531 N N . ASP A 1 347 ? -6.341 0.550 18.605 1.00 95.88 347 ASP A N 1
ATOM 2532 C CA . ASP A 1 347 ? -5.645 1.352 19.608 1.00 95.88 347 ASP A CA 1
ATOM 2533 C C . ASP A 1 347 ? -6.319 1.212 20.985 1.00 95.88 347 ASP A C 1
ATOM 2535 O O . ASP A 1 347 ? -7.523 1.455 21.152 1.00 95.88 347 ASP A O 1
ATOM 2539 N N . HIS A 1 348 ? -5.534 0.791 21.983 1.00 96.94 348 HIS A N 1
ATOM 2540 C CA . HIS A 1 348 ? -5.994 0.588 23.355 1.00 96.94 348 HIS A CA 1
ATOM 2541 C C . HIS A 1 348 ? -6.358 1.904 24.059 1.00 96.94 348 HIS A C 1
ATOM 2543 O O . HIS A 1 348 ? -7.312 1.921 24.836 1.00 96.94 348 HIS A O 1
ATOM 2549 N N . GLU A 1 349 ? -5.618 2.998 23.829 1.00 97.31 349 GLU A N 1
ATOM 2550 C CA . GLU A 1 349 ? -5.894 4.312 24.438 1.00 97.31 349 GLU A CA 1
ATOM 2551 C C . GLU A 1 349 ? -7.213 4.868 23.891 1.00 97.31 349 GLU A C 1
ATOM 2553 O O . GLU A 1 349 ? -8.031 5.386 24.657 1.00 97.31 349 GLU A O 1
ATOM 2558 N N . VAL A 1 350 ? -7.457 4.700 22.586 1.00 97.38 350 VAL A N 1
ATOM 2559 C CA . VAL A 1 350 ? -8.693 5.142 21.922 1.00 97.38 350 VAL A CA 1
ATOM 2560 C C . VAL A 1 350 ? -9.917 4.434 22.503 1.00 97.38 350 VAL A C 1
ATOM 2562 O O . VAL A 1 350 ? -10.870 5.103 22.917 1.00 97.38 350 VAL A O 1
ATOM 2565 N N . LEU A 1 351 ? -9.889 3.100 22.627 1.00 97.81 351 LEU A N 1
ATOM 2566 C CA . LEU A 1 351 ? -11.007 2.371 23.236 1.00 97.81 351 LEU A CA 1
ATOM 2567 C C . LEU A 1 351 ? -11.170 2.723 24.724 1.00 97.81 351 LEU A C 1
ATOM 2569 O O . LEU A 1 351 ? -12.295 2.899 25.193 1.00 97.81 351 LEU A O 1
ATOM 2573 N N . ALA A 1 352 ? -10.070 2.885 25.469 1.00 98.06 352 ALA A N 1
ATOM 2574 C CA . ALA A 1 352 ? -10.130 3.286 26.874 1.00 98.06 352 ALA A CA 1
ATOM 2575 C C . ALA A 1 352 ? -10.799 4.658 27.038 1.00 98.06 352 ALA A C 1
ATOM 2577 O O . ALA A 1 352 ? -11.641 4.838 27.919 1.00 98.06 352 ALA A O 1
ATOM 2578 N N . ALA A 1 353 ? -10.467 5.617 26.171 1.00 97.50 353 ALA A N 1
ATOM 2579 C CA . ALA A 1 353 ? -11.073 6.943 26.158 1.00 97.50 353 ALA A CA 1
ATOM 2580 C C . ALA A 1 353 ? -12.559 6.903 25.797 1.00 97.50 353 ALA A C 1
ATOM 2582 O O . ALA A 1 353 ? -13.349 7.644 26.389 1.00 97.50 353 ALA A O 1
ATOM 2583 N N . ALA A 1 354 ? -12.952 6.022 24.876 1.00 97.56 354 ALA A N 1
ATOM 2584 C CA . ALA A 1 354 ? -14.348 5.819 24.518 1.00 97.56 354 ALA A CA 1
ATOM 2585 C C . ALA A 1 354 ? -15.172 5.274 25.681 1.00 97.56 354 ALA A C 1
ATOM 2587 O O . ALA A 1 354 ? -16.182 5.871 26.061 1.00 97.56 354 ALA A O 1
ATOM 2588 N N . VAL A 1 355 ? -14.694 4.200 26.314 1.00 98.12 355 VAL A N 1
ATOM 2589 C CA . VAL A 1 355 ? -15.324 3.616 27.504 1.00 98.12 355 VAL A CA 1
ATOM 2590 C C . VAL A 1 355 ? -15.395 4.651 28.630 1.00 98.12 355 VAL A C 1
ATOM 2592 O O . VAL A 1 355 ? -16.459 4.851 29.213 1.00 98.12 355 VAL A O 1
ATOM 2595 N N . ALA A 1 356 ? -14.309 5.387 28.887 1.00 97.31 356 ALA A N 1
ATOM 2596 C CA . ALA A 1 356 ? -14.276 6.452 29.891 1.00 97.31 356 ALA A CA 1
ATOM 2597 C C . ALA A 1 356 ? -15.280 7.581 29.595 1.00 97.31 356 ALA A C 1
ATOM 2599 O O . ALA A 1 356 ? -15.891 8.135 30.512 1.00 97.31 356 ALA A O 1
ATOM 2600 N N . SER A 1 357 ? -15.463 7.943 28.322 1.00 97.00 357 SER A N 1
ATOM 2601 C CA . SER A 1 357 ? -16.431 8.959 27.905 1.00 97.00 357 SER A CA 1
ATOM 2602 C C . SER A 1 357 ? -17.877 8.496 28.083 1.00 97.00 357 SER A C 1
ATOM 2604 O O . SER A 1 357 ? -18.726 9.329 28.392 1.00 97.00 357 SER A O 1
ATOM 2606 N N . LEU A 1 358 ? -18.161 7.208 27.871 1.00 97.25 358 LEU A N 1
ATOM 2607 C CA . LEU A 1 358 ? -19.513 6.638 27.911 1.00 97.25 358 LEU A CA 1
ATOM 2608 C C . LEU A 1 358 ? -19.945 6.214 29.320 1.00 97.25 358 LEU A C 1
ATOM 2610 O O . LEU A 1 358 ? -21.117 6.338 29.661 1.00 97.25 358 LEU A O 1
ATOM 2614 N N . ALA A 1 359 ? -19.013 5.745 30.152 1.00 96.88 359 ALA A N 1
ATOM 2615 C CA . ALA A 1 359 ? -19.306 5.281 31.507 1.00 96.88 359 ALA A CA 1
ATOM 2616 C C . ALA A 1 359 ? -19.705 6.416 32.468 1.00 96.88 359 ALA A C 1
ATOM 2618 O O . ALA A 1 359 ? -20.366 6.162 33.474 1.00 96.88 359 ALA A O 1
ATOM 2619 N N . GLU A 1 360 ? -19.278 7.657 32.196 1.00 94.38 360 GLU A N 1
ATOM 2620 C CA . GLU A 1 360 ? -19.564 8.862 32.999 1.00 94.38 360 GLU A CA 1
ATOM 2621 C C . GLU A 1 360 ? -19.263 8.724 34.514 1.00 94.38 360 GLU A C 1
ATOM 2623 O O . GLU A 1 360 ? -19.824 9.431 35.358 1.00 94.38 360 GLU A O 1
ATOM 2628 N N . ARG A 1 361 ? -18.360 7.809 34.892 1.00 96.38 361 ARG A N 1
ATOM 2629 C CA . ARG A 1 361 ? -17.944 7.569 36.283 1.00 96.38 361 ARG A CA 1
ATOM 2630 C C . ARG A 1 361 ? -16.508 8.014 36.496 1.00 96.38 361 ARG A C 1
ATOM 2632 O O . ARG A 1 361 ? -15.638 7.726 35.680 1.00 96.38 361 ARG A O 1
ATOM 2639 N N . GLU A 1 362 ? -16.256 8.695 37.613 1.00 97.44 362 GLU A N 1
ATOM 2640 C CA . GLU A 1 362 ? -14.905 9.127 37.986 1.00 97.44 362 GLU A CA 1
ATOM 2641 C C . GLU A 1 362 ? -13.983 7.910 38.182 1.00 97.44 362 GLU A C 1
ATOM 2643 O O . GLU A 1 362 ? -14.307 7.003 38.954 1.00 97.44 362 GLU A O 1
ATOM 2648 N N . GLY A 1 363 ? -12.848 7.893 37.479 1.00 97.75 363 GLY A N 1
ATOM 2649 C CA . GLY A 1 363 ? -11.876 6.802 37.533 1.00 97.75 363 GLY A CA 1
ATOM 2650 C C . GLY A 1 363 ? -10.934 6.752 36.331 1.00 97.75 363 GLY A C 1
ATOM 2651 O O . GLY A 1 363 ? -11.027 7.573 35.414 1.00 97.75 363 GLY A O 1
ATOM 2652 N N . VAL A 1 364 ? -10.022 5.783 36.364 1.00 98.00 364 VAL A N 1
ATOM 2653 C CA . VAL A 1 364 ? -9.138 5.406 35.255 1.00 98.00 364 VAL A CA 1
ATOM 2654 C C . VAL A 1 364 ? -9.669 4.124 34.623 1.00 98.00 364 VAL A C 1
ATOM 2656 O O . VAL A 1 364 ? -9.976 3.164 35.325 1.00 98.00 364 VAL A O 1
ATOM 2659 N N . TYR A 1 365 ? -9.767 4.125 33.301 1.00 98.38 365 TYR A N 1
ATOM 2660 C CA . TYR A 1 365 ? -10.220 3.015 32.478 1.00 98.38 365 TYR A CA 1
ATOM 2661 C C . TYR A 1 365 ? -9.012 2.452 31.747 1.00 98.38 365 TYR A C 1
ATOM 2663 O O . TYR A 1 365 ? -8.327 3.189 31.040 1.00 98.38 365 TYR A O 1
ATOM 2671 N N . LEU A 1 366 ? -8.746 1.168 31.950 1.00 98.31 366 LEU A N 1
ATOM 2672 C CA . LEU A 1 366 ? -7.664 0.425 31.323 1.00 98.31 366 LEU A CA 1
ATOM 2673 C C . LEU A 1 366 ? -8.247 -0.488 30.247 1.00 98.31 366 LEU A C 1
ATOM 2675 O O . LEU A 1 366 ? -9.211 -1.206 30.499 1.00 98.31 366 LEU A O 1
ATOM 2679 N N . VAL A 1 367 ? -7.637 -0.506 29.070 1.00 98.38 367 VAL A N 1
ATOM 2680 C CA . VAL A 1 367 ? -7.934 -1.484 28.021 1.00 98.38 367 VAL A CA 1
ATOM 2681 C C . VAL A 1 367 ? -6.699 -2.336 27.813 1.00 98.38 367 VAL A C 1
ATOM 2683 O O . VAL A 1 367 ? -5.623 -1.823 27.521 1.00 98.38 367 VAL A O 1
ATOM 2686 N N . VAL A 1 368 ? -6.855 -3.645 27.979 1.00 98.00 368 VAL A N 1
ATOM 2687 C CA . VAL A 1 368 ? -5.781 -4.629 27.870 1.00 98.00 368 VAL A CA 1
ATOM 2688 C C . VAL A 1 368 ? -6.085 -5.566 26.719 1.00 98.00 368 VAL A C 1
ATOM 2690 O O . VAL A 1 368 ? -7.142 -6.187 26.665 1.00 98.00 368 VAL A O 1
ATOM 2693 N N . GLY A 1 369 ? -5.132 -5.710 25.811 1.00 96.00 369 GLY A N 1
ATOM 2694 C CA . GLY A 1 369 ? -5.305 -6.526 24.617 1.00 96.00 369 GLY A CA 1
ATOM 2695 C C . GLY A 1 369 ? -3.968 -6.906 24.010 1.00 96.00 369 GLY A C 1
ATOM 2696 O O . GLY A 1 369 ? -2.905 -6.518 24.499 1.00 96.00 369 GLY A O 1
ATOM 2697 N N . ARG A 1 370 ? -4.000 -7.669 22.921 1.00 94.06 370 ARG A N 1
ATOM 2698 C CA . ARG A 1 370 ? -2.775 -8.035 22.207 1.00 94.06 370 ARG A CA 1
ATOM 2699 C C . ARG A 1 370 ? -2.103 -6.780 21.635 1.00 94.06 370 ARG A C 1
ATOM 2701 O O . ARG A 1 370 ? -2.765 -5.972 20.998 1.00 94.06 370 ARG A O 1
ATOM 2708 N N . GLY A 1 371 ? -0.803 -6.638 21.872 1.00 91.56 371 GLY A N 1
ATOM 2709 C CA . GLY A 1 371 ? 0.043 -5.600 21.289 1.00 91.56 371 GLY A CA 1
ATOM 2710 C C . GLY A 1 371 ? 0.807 -6.095 20.059 1.00 91.56 371 GLY A C 1
ATOM 2711 O O . GLY A 1 371 ? 0.405 -7.036 19.369 1.00 91.56 371 GLY A O 1
ATOM 2712 N N . ILE A 1 372 ? 1.958 -5.478 19.784 1.00 84.75 372 ILE A N 1
ATOM 2713 C CA . ILE A 1 372 ? 2.816 -5.864 18.657 1.00 84.75 372 ILE A CA 1
ATOM 2714 C C . ILE A 1 372 ? 3.502 -7.210 18.941 1.00 84.75 372 ILE A C 1
ATOM 2716 O O . ILE A 1 372 ? 4.367 -7.335 19.805 1.00 84.75 372 ILE A O 1
ATOM 2720 N N . GLY A 1 373 ? 3.188 -8.220 18.127 1.00 87.44 373 GLY A N 1
ATOM 2721 C CA . GLY A 1 373 ? 3.774 -9.555 18.242 1.00 87.44 373 GLY A CA 1
ATOM 2722 C C . GLY A 1 373 ? 3.041 -10.421 19.268 1.00 87.44 373 GLY A C 1
ATOM 2723 O O . GLY A 1 373 ? 1.849 -10.686 19.113 1.00 87.44 373 GLY A O 1
ATOM 2724 N N . ASP A 1 374 ? 3.765 -10.909 20.275 1.00 86.62 374 ASP A N 1
ATOM 2725 C CA . ASP A 1 374 ? 3.220 -11.759 21.347 1.00 86.62 374 ASP A CA 1
ATOM 2726 C C . ASP A 1 374 ? 3.097 -11.013 22.686 1.00 86.62 374 ASP A C 1
ATOM 2728 O O . ASP A 1 374 ? 2.810 -11.630 23.710 1.00 86.62 374 ASP A O 1
ATOM 2732 N N . THR A 1 375 ? 3.326 -9.697 22.701 1.00 93.56 375 THR A N 1
ATOM 2733 C CA . THR A 1 375 ? 3.157 -8.883 23.907 1.00 93.56 375 THR A CA 1
ATOM 2734 C C . THR A 1 375 ? 1.690 -8.538 24.130 1.00 93.56 375 THR A C 1
ATOM 2736 O O . THR A 1 375 ? 0.886 -8.464 23.197 1.00 93.56 375 THR A O 1
ATOM 2739 N N . VAL A 1 376 ? 1.338 -8.332 25.392 1.00 96.31 376 VAL A N 1
ATOM 2740 C CA . VAL A 1 376 ? 0.080 -7.725 25.813 1.00 96.31 376 VAL A CA 1
ATOM 2741 C C . VAL A 1 376 ? 0.365 -6.274 26.151 1.00 96.31 376 VAL A C 1
ATOM 2743 O O . VAL A 1 376 ? 1.277 -6.008 26.938 1.00 96.31 376 VAL A O 1
ATOM 2746 N N . SER A 1 377 ? -0.421 -5.380 25.562 1.00 96.75 377 SER A N 1
ATOM 2747 C CA . SER A 1 377 ? -0.312 -3.937 25.755 1.00 96.75 377 SER A CA 1
ATOM 2748 C C . SER A 1 377 ? -1.519 -3.389 26.500 1.00 96.75 377 SER A C 1
ATOM 2750 O O . SER A 1 377 ? -2.581 -4.025 26.554 1.00 96.75 377 SER A O 1
ATOM 2752 N N . VAL A 1 378 ? -1.320 -2.226 27.115 1.00 97.88 378 VAL A N 1
ATOM 2753 C CA . VAL A 1 378 ? -2.325 -1.529 27.916 1.00 97.88 378 VAL A CA 1
ATOM 2754 C C . VAL A 1 378 ? -2.485 -0.111 27.385 1.00 97.88 378 VAL A C 1
ATOM 2756 O O . VAL A 1 378 ? -1.496 0.574 27.159 1.00 97.88 378 VAL A O 1
ATOM 2759 N N . GLY A 1 379 ? -3.725 0.330 27.215 1.00 97.31 379 GLY A N 1
ATOM 2760 C CA . GLY A 1 379 ? -4.081 1.733 27.017 1.00 97.31 379 GLY A CA 1
ATOM 2761 C C . GLY A 1 379 ? -4.882 2.233 28.208 1.00 97.31 379 GLY A C 1
ATOM 2762 O O . GLY A 1 379 ? -5.538 1.444 28.893 1.00 97.31 379 GLY A O 1
ATOM 2763 N N . ALA A 1 380 ? -4.820 3.534 28.480 1.00 97.75 380 ALA A N 1
ATOM 2764 C CA . ALA A 1 380 ? -5.519 4.118 29.614 1.00 97.75 380 ALA A CA 1
ATOM 2765 C C . ALA A 1 380 ? -6.124 5.476 29.287 1.00 97.75 380 ALA A C 1
ATOM 2767 O O . ALA A 1 380 ? -5.503 6.310 28.638 1.00 97.75 380 ALA A O 1
ATOM 2768 N N . ALA A 1 381 ? -7.304 5.726 29.840 1.00 97.38 381 ALA A N 1
ATOM 2769 C CA . ALA A 1 381 ? -7.920 7.040 29.849 1.00 97.38 381 ALA A CA 1
ATOM 2770 C C . ALA A 1 381 ? -8.568 7.315 31.202 1.00 97.38 381 ALA A C 1
ATOM 2772 O O . ALA A 1 381 ? -8.872 6.401 31.965 1.00 97.38 381 ALA A O 1
ATOM 2773 N N . ALA A 1 382 ? -8.797 8.586 31.514 1.00 97.12 382 ALA A N 1
ATOM 2774 C CA . ALA A 1 382 ? -9.456 8.975 32.751 1.00 97.12 382 ALA A CA 1
ATOM 2775 C C . ALA A 1 382 ? -10.758 9.736 32.490 1.00 97.12 382 ALA A C 1
ATOM 2777 O O . ALA A 1 382 ? -10.873 10.497 31.532 1.00 97.12 382 ALA A O 1
ATOM 2778 N N . HIS A 1 383 ? -11.722 9.585 33.396 1.00 97.19 383 HIS A N 1
ATOM 2779 C CA . HIS A 1 383 ? -12.942 10.388 33.434 1.00 97.19 383 HIS A CA 1
ATOM 2780 C C . HIS A 1 383 ? -13.061 11.087 34.790 1.00 97.19 383 HIS A C 1
ATOM 2782 O O . HIS A 1 383 ? -12.775 10.497 35.829 1.00 97.19 383 HIS A O 1
ATOM 2788 N N . GLY A 1 384 ? -13.462 12.362 34.799 1.00 96.56 384 GLY A N 1
ATOM 2789 C CA . GLY A 1 384 ? -13.617 13.161 36.026 1.00 96.56 384 GLY A CA 1
ATOM 2790 C C . GLY A 1 384 ? -12.311 13.510 36.757 1.00 96.56 384 GLY A C 1
ATOM 2791 O O . GLY A 1 384 ? -12.336 14.226 37.760 1.00 96.56 384 GLY A O 1
ATOM 2792 N N . LEU A 1 385 ? -11.161 13.062 36.251 1.00 96.50 385 LEU A N 1
ATOM 2793 C CA . LEU A 1 385 ? -9.840 13.295 36.828 1.00 96.50 385 LEU A CA 1
ATOM 2794 C C . LEU A 1 385 ? -9.021 14.250 35.952 1.00 96.50 385 LEU A C 1
ATOM 2796 O O . LEU A 1 385 ? -9.179 14.327 34.735 1.00 96.50 385 LEU A O 1
ATOM 2800 N N . LYS A 1 386 ? -8.121 14.993 36.590 1.00 94.12 386 LYS A N 1
ATOM 2801 C CA . LYS A 1 386 ? -7.084 15.801 35.957 1.00 94.12 386 LYS A CA 1
ATOM 2802 C C . LYS A 1 386 ? -5.732 15.146 36.200 1.00 94.12 386 LYS A C 1
ATOM 2804 O O . LYS A 1 386 ? -5.392 14.885 37.352 1.00 94.12 386 LYS A O 1
ATOM 2809 N N . THR A 1 387 ? -4.951 15.001 35.138 1.00 93.25 387 THR A N 1
ATOM 2810 C CA . THR A 1 387 ? -3.552 14.562 35.179 1.00 93.25 387 THR A CA 1
ATOM 2811 C C . THR A 1 387 ? -2.652 15.659 34.601 1.00 93.25 387 THR A C 1
ATOM 2813 O O . THR A 1 387 ? -3.118 16.571 33.908 1.00 93.25 387 THR A O 1
ATOM 2816 N N . GLY A 1 388 ? -1.361 15.639 34.941 1.00 86.69 388 GLY A N 1
ATOM 2817 C CA . GLY A 1 388 ? -0.378 16.593 34.407 1.00 86.69 388 GLY A CA 1
ATOM 2818 C C . GLY A 1 388 ? 0.201 16.211 33.038 1.00 86.69 388 GLY A C 1
ATOM 2819 O O . GLY A 1 388 ? 0.858 17.042 32.412 1.00 86.69 388 GLY A O 1
ATOM 2820 N N . TYR A 1 389 ? -0.011 14.969 32.606 1.00 86.56 389 TYR A N 1
ATOM 2821 C CA . TYR A 1 389 ? 0.586 14.333 31.430 1.00 86.56 389 TYR A CA 1
ATOM 2822 C C . TYR A 1 389 ? -0.341 13.222 30.904 1.00 86.56 389 TYR A C 1
ATOM 2824 O O . TYR A 1 389 ? -1.284 12.828 31.600 1.00 86.56 389 TYR A O 1
ATOM 2832 N N . SER A 1 390 ? -0.100 12.759 29.670 1.00 89.50 390 SER A N 1
ATOM 2833 C CA . SER A 1 390 ? -0.825 11.612 29.104 1.00 89.50 390 SER A CA 1
ATOM 2834 C C . SER A 1 390 ? -0.545 10.350 29.924 1.00 89.50 390 SER A C 1
ATOM 2836 O O . SER A 1 390 ? 0.568 10.182 30.420 1.00 89.50 390 SER A O 1
ATOM 2838 N N . LEU A 1 391 ? -1.547 9.481 30.066 1.00 94.56 391 LEU A N 1
ATOM 2839 C CA . LEU A 1 391 ? -1.391 8.180 30.719 1.00 94.56 391 LEU A CA 1
ATOM 2840 C C . LEU A 1 391 ? -0.670 7.166 29.818 1.00 94.56 391 LEU A C 1
ATOM 2842 O O . LEU A 1 391 ? -0.065 6.231 30.335 1.00 94.56 391 LEU A O 1
ATOM 2846 N N . ASP A 1 392 ? -0.676 7.383 28.500 1.00 90.88 392 ASP A N 1
ATOM 2847 C CA . ASP A 1 392 ? -0.062 6.499 27.502 1.00 90.88 392 ASP A CA 1
ATOM 2848 C C . ASP A 1 392 ? 1.419 6.191 27.795 1.00 90.88 392 ASP A C 1
ATOM 2850 O O . ASP A 1 392 ? 1.838 5.033 27.801 1.00 90.88 392 ASP A O 1
ATOM 2854 N N . SER A 1 393 ? 2.212 7.205 28.168 1.00 88.62 393 SER A N 1
ATOM 2855 C CA . SER A 1 393 ? 3.640 7.004 28.448 1.00 88.62 393 SER A CA 1
ATOM 2856 C C . SER A 1 393 ? 3.906 6.062 29.622 1.00 88.62 393 SER A C 1
ATOM 2858 O O . SER A 1 393 ? 4.910 5.356 29.608 1.00 88.62 393 SER A O 1
ATOM 2860 N N . GLU A 1 394 ? 3.021 6.051 30.621 1.00 91.69 394 GLU A N 1
ATOM 2861 C CA . GLU A 1 394 ? 3.125 5.152 31.776 1.00 91.69 394 GLU A CA 1
ATOM 2862 C C . GLU A 1 394 ? 2.652 3.739 31.413 1.00 91.69 394 GLU A C 1
ATOM 2864 O O . GLU A 1 394 ? 3.240 2.744 31.841 1.00 91.69 394 GLU A O 1
ATOM 2869 N N . MET A 1 395 ? 1.614 3.630 30.576 1.00 95.00 395 MET A N 1
ATOM 2870 C CA . MET A 1 395 ? 1.093 2.333 30.142 1.00 95.00 395 MET A CA 1
ATOM 2871 C C . MET A 1 395 ? 2.048 1.590 29.205 1.00 95.00 395 MET A C 1
ATOM 2873 O O . MET A 1 395 ? 2.105 0.364 29.255 1.00 95.00 395 MET A O 1
ATOM 2877 N N . TYR A 1 396 ? 2.881 2.299 28.439 1.00 90.25 396 TYR A N 1
ATOM 2878 C CA . TYR A 1 396 ? 3.926 1.674 27.622 1.00 90.25 396 TYR A CA 1
ATOM 2879 C C . TYR A 1 396 ? 4.926 0.845 28.456 1.00 90.25 396 TYR A C 1
ATOM 2881 O O . TYR A 1 396 ? 5.475 -0.153 27.985 1.00 90.25 396 TYR A O 1
ATOM 2889 N N . GLU A 1 397 ? 5.168 1.210 29.722 1.00 91.62 397 GLU A N 1
ATOM 2890 C CA . GLU A 1 397 ? 6.010 0.416 30.632 1.00 91.62 397 GLU A CA 1
ATOM 2891 C C . GLU A 1 397 ? 5.269 -0.792 31.244 1.00 91.62 397 GLU A C 1
ATOM 2893 O O . GLU A 1 397 ? 5.899 -1.707 31.801 1.00 91.62 397 GLU A O 1
ATOM 2898 N N . ALA A 1 398 ? 3.939 -0.832 31.111 1.00 92.88 398 ALA A N 1
ATOM 2899 C CA . ALA A 1 398 ? 3.079 -1.886 31.633 1.00 92.88 398 ALA A CA 1
ATOM 2900 C C . ALA A 1 398 ? 2.974 -3.122 30.725 1.00 92.88 398 ALA A C 1
ATOM 2902 O O . ALA A 1 398 ? 2.448 -4.145 31.166 1.00 92.88 398 ALA A O 1
ATOM 2903 N N . ASP A 1 399 ? 3.545 -3.086 29.519 1.00 93.88 399 ASP A N 1
ATOM 2904 C CA . ASP A 1 399 ? 3.575 -4.225 28.600 1.00 93.88 399 ASP A CA 1
ATOM 2905 C C . ASP A 1 399 ? 4.116 -5.505 29.267 1.00 93.88 399 ASP A C 1
ATOM 2907 O O . ASP A 1 399 ? 5.109 -5.506 30.016 1.00 93.88 399 ASP A O 1
ATOM 2911 N N . ALA A 1 400 ? 3.462 -6.637 29.004 1.00 96.38 400 ALA A N 1
ATOM 2912 C CA . ALA A 1 400 ? 3.806 -7.920 29.615 1.00 96.38 400 ALA A CA 1
ATOM 2913 C C . ALA A 1 400 ? 3.495 -9.123 28.713 1.00 96.38 400 ALA A C 1
ATOM 2915 O O . ALA A 1 400 ? 2.904 -8.997 27.646 1.00 96.38 400 ALA A O 1
ATOM 2916 N N . ASP A 1 401 ? 3.879 -10.317 29.170 1.00 95.75 401 ASP A N 1
ATOM 2917 C CA . ASP A 1 401 ? 3.661 -11.573 28.437 1.00 95.75 401 ASP A CA 1
ATOM 2918 C C . ASP A 1 401 ? 2.220 -12.107 28.568 1.00 95.75 401 ASP A C 1
ATOM 2920 O O . ASP A 1 401 ? 1.836 -13.051 27.881 1.00 95.75 401 ASP A O 1
ATOM 2924 N N . ASN A 1 402 ? 1.426 -11.575 29.504 1.00 96.38 402 ASN A N 1
ATOM 2925 C CA . ASN A 1 402 ? 0.036 -11.979 29.718 1.00 96.38 402 ASN A CA 1
ATOM 2926 C C . ASN A 1 402 ? -0.803 -10.841 30.334 1.00 96.38 402 ASN A C 1
ATOM 2928 O O . ASN A 1 402 ? -0.231 -9.954 30.976 1.00 96.38 402 ASN A O 1
ATOM 2932 N N . PRO A 1 403 ? -2.144 -10.892 30.198 1.00 97.31 403 PRO A N 1
ATOM 2933 C CA . PRO A 1 403 ? -3.043 -9.842 30.681 1.00 97.31 403 PRO A CA 1
ATOM 2934 C C . PRO A 1 403 ? -2.946 -9.523 32.173 1.00 97.31 403 PRO A C 1
ATOM 2936 O O . PRO A 1 403 ? -2.877 -8.352 32.531 1.00 97.31 403 PRO A O 1
ATOM 2939 N N . ALA A 1 404 ? -2.875 -10.531 33.048 1.00 97.75 404 ALA A N 1
ATOM 2940 C CA . ALA A 1 404 ? -2.793 -10.304 34.493 1.00 97.75 404 ALA A CA 1
ATOM 2941 C C . ALA A 1 404 ? -1.504 -9.557 34.878 1.00 97.75 404 ALA A C 1
ATOM 2943 O O . ALA A 1 404 ? -1.526 -8.584 35.629 1.00 97.75 404 ALA A O 1
ATOM 2944 N N . ALA A 1 405 ? -0.365 -9.952 34.303 1.00 97.44 405 ALA A N 1
ATOM 2945 C CA . ALA A 1 405 ? 0.898 -9.255 34.525 1.00 97.44 405 ALA A CA 1
ATOM 2946 C C . ALA A 1 405 ? 0.882 -7.813 33.989 1.00 97.44 405 ALA A C 1
ATOM 2948 O O . ALA A 1 405 ? 1.492 -6.943 34.613 1.00 97.44 405 ALA A O 1
ATOM 2949 N N . ALA A 1 406 ? 0.200 -7.568 32.865 1.00 97.44 406 ALA A N 1
ATOM 2950 C CA . ALA A 1 406 ? 0.052 -6.234 32.292 1.00 97.44 406 ALA A CA 1
ATOM 2951 C C . ALA A 1 406 ? -0.808 -5.333 33.195 1.00 97.44 406 ALA A C 1
ATOM 2953 O O . ALA A 1 406 ? -0.375 -4.242 33.560 1.00 97.44 406 ALA A O 1
ATOM 2954 N N . LEU A 1 407 ? -1.960 -5.834 33.664 1.00 97.94 407 LEU A N 1
ATOM 2955 C CA . LEU A 1 407 ? -2.820 -5.131 34.625 1.00 97.94 407 LEU A CA 1
ATOM 2956 C C . LEU A 1 407 ? -2.078 -4.775 35.910 1.00 97.94 407 LEU A C 1
ATOM 2958 O O . LEU A 1 407 ? -2.125 -3.627 36.342 1.00 97.94 407 LEU A O 1
ATOM 2962 N N . ARG A 1 408 ? -1.338 -5.725 36.491 1.00 97.81 408 ARG A N 1
ATOM 2963 C CA . ARG A 1 408 ? -0.565 -5.483 37.714 1.00 97.81 408 ARG A CA 1
ATOM 2964 C C . ARG A 1 408 ? 0.405 -4.316 37.561 1.00 97.81 408 ARG A C 1
ATOM 2966 O O . ARG A 1 408 ? 0.514 -3.468 38.444 1.00 97.81 408 ARG A O 1
ATOM 2973 N N . LYS A 1 409 ? 1.146 -4.295 36.449 1.00 97.44 409 LYS A N 1
ATOM 2974 C CA . LYS A 1 409 ? 2.101 -3.223 36.158 1.00 97.44 409 LYS A CA 1
ATOM 2975 C C . LYS A 1 409 ? 1.392 -1.901 35.894 1.00 97.44 409 LYS A C 1
ATOM 2977 O O . LYS A 1 409 ? 1.854 -0.888 36.402 1.00 97.44 409 LYS A O 1
ATOM 2982 N N . ALA A 1 410 ? 0.285 -1.919 35.153 1.00 97.31 410 ALA A N 1
ATOM 2983 C CA . ALA A 1 410 ? -0.506 -0.730 34.867 1.00 97.31 410 ALA A CA 1
ATOM 2984 C C . ALA A 1 410 ? -1.028 -0.095 36.160 1.00 97.31 410 ALA A C 1
ATOM 2986 O O . ALA A 1 410 ? -0.796 1.085 36.390 1.00 97.31 410 ALA A O 1
ATOM 2987 N N . VAL A 1 411 ? -1.634 -0.887 37.054 1.00 97.50 411 VAL A N 1
ATOM 2988 C CA . VAL A 1 411 ? -2.107 -0.416 38.367 1.00 97.50 411 VAL A CA 1
ATOM 2989 C C . VAL A 1 411 ? -0.956 0.139 39.207 1.00 97.50 411 VAL A C 1
ATOM 2991 O O . VAL A 1 411 ? -1.100 1.209 39.789 1.00 97.50 411 VAL A O 1
ATOM 2994 N N . ALA A 1 412 ? 0.202 -0.529 39.224 1.00 96.81 412 ALA A N 1
ATOM 2995 C CA . ALA A 1 412 ? 1.384 -0.024 39.923 1.00 96.81 412 ALA A CA 1
ATOM 2996 C C . ALA A 1 412 ? 1.918 1.291 39.324 1.00 96.81 412 ALA A C 1
ATOM 2998 O O . ALA A 1 412 ? 2.398 2.143 40.064 1.00 96.81 412 ALA A O 1
ATOM 2999 N N . ALA A 1 413 ? 1.824 1.485 38.006 1.00 96.25 413 ALA A N 1
ATOM 3000 C CA . ALA A 1 413 ? 2.222 2.732 37.357 1.00 96.25 413 ALA A CA 1
ATOM 3001 C C . ALA A 1 413 ? 1.297 3.903 37.735 1.00 96.25 413 ALA A C 1
ATOM 3003 O O . ALA A 1 413 ? 1.752 5.041 37.820 1.00 96.25 413 ALA A O 1
ATOM 3004 N N . LEU A 1 414 ? 0.019 3.639 38.049 1.00 96.31 414 LEU A N 1
ATOM 3005 C CA . LEU A 1 414 ? -0.908 4.679 38.516 1.00 96.31 414 LEU A CA 1
ATOM 3006 C C . LEU A 1 414 ? -0.495 5.293 39.865 1.00 96.31 414 LEU A C 1
ATOM 3008 O O . LEU A 1 414 ? -0.877 6.431 40.130 1.00 96.31 414 LEU A O 1
ATOM 3012 N N . ASP A 1 415 ? 0.300 4.604 40.694 1.00 96.19 415 ASP A N 1
ATOM 3013 C CA . ASP A 1 415 ? 0.822 5.158 41.957 1.00 96.19 415 ASP A CA 1
ATOM 3014 C C . ASP A 1 415 ? 1.797 6.329 41.742 1.00 96.19 415 ASP A C 1
ATOM 3016 O O . ASP A 1 415 ? 1.966 7.169 42.629 1.00 96.19 415 ASP A O 1
ATOM 3020 N N . GLU A 1 416 ? 2.428 6.402 40.569 1.00 94.75 416 GLU A N 1
ATOM 3021 C CA . GLU A 1 416 ? 3.366 7.469 40.207 1.00 94.75 416 GLU A CA 1
ATOM 3022 C C . GLU A 1 416 ? 2.650 8.684 39.581 1.00 94.75 416 GLU A C 1
ATOM 3024 O O . GLU A 1 416 ? 3.268 9.732 39.366 1.00 94.75 416 GLU A O 1
ATOM 3029 N N . VAL A 1 417 ? 1.337 8.575 39.322 1.00 95.50 417 VAL A N 1
ATOM 3030 C CA . VAL A 1 417 ? 0.540 9.609 38.655 1.00 95.50 417 VAL A CA 1
ATOM 3031 C C . VAL A 1 417 ? -0.197 10.500 39.658 1.00 95.50 417 VAL A C 1
ATOM 3033 O O . VAL A 1 417 ? -1.032 10.061 40.448 1.00 95.50 417 VAL A O 1
ATOM 3036 N N . ASP A 1 418 ? 0.049 11.809 39.575 1.00 95.19 418 ASP A N 1
ATOM 3037 C CA . ASP A 1 418 ? -0.660 12.806 40.383 1.00 95.19 418 ASP A CA 1
ATOM 3038 C C . ASP A 1 418 ? -2.070 13.078 39.818 1.00 95.19 418 ASP A C 1
ATOM 3040 O O . ASP A 1 418 ? -2.247 13.875 38.887 1.00 95.19 418 ASP A O 1
ATOM 3044 N N . PHE A 1 419 ? -3.092 12.461 40.420 1.00 95.69 419 PHE A N 1
ATOM 3045 C CA . PHE A 1 419 ? -4.500 12.702 40.084 1.00 95.69 419 PHE A CA 1
ATOM 3046 C C . PHE A 1 419 ? -5.129 13.821 40.926 1.00 95.69 419 PHE A C 1
ATOM 3048 O O . PHE A 1 419 ? -4.977 13.886 42.147 1.00 95.69 419 PHE A O 1
ATOM 3055 N N . ALA A 1 420 ? -5.924 14.680 40.283 1.00 95.25 420 ALA A N 1
ATOM 3056 C CA . ALA A 1 420 ? -6.815 15.621 40.962 1.00 95.25 420 ALA A CA 1
ATOM 3057 C C . ALA A 1 420 ? -8.260 15.457 40.471 1.00 95.25 420 ALA A C 1
ATOM 3059 O O . ALA A 1 420 ? -8.500 15.387 39.271 1.00 95.25 420 ALA A O 1
ATOM 3060 N N . SER A 1 421 ? -9.231 15.433 41.383 1.00 93.94 421 SER A N 1
ATOM 3061 C CA . SER A 1 421 ? -10.649 15.281 41.033 1.00 93.94 421 SER A CA 1
ATOM 3062 C C . SER A 1 421 ? -11.257 16.534 40.389 1.00 93.94 421 SER A C 1
ATOM 3064 O O . SER A 1 421 ? -10.759 17.655 40.552 1.00 93.94 421 SER A O 1
ATOM 3066 N N . GLY A 1 422 ? -12.364 16.346 39.663 1.00 89.12 422 GLY A N 1
ATOM 3067 C CA . GLY A 1 422 ? -13.120 17.417 39.006 1.00 89.12 422 GLY A CA 1
ATOM 3068 C C . GLY A 1 422 ? -12.452 17.979 37.747 1.00 89.12 422 GLY A C 1
ATOM 3069 O O . GLY A 1 422 ? -12.640 19.156 37.426 1.00 89.12 422 GLY A O 1
ATOM 3070 N N . GLY A 1 423 ? -11.639 17.166 37.071 1.00 87.56 423 GLY A N 1
ATOM 3071 C CA . GLY A 1 423 ? -10.932 17.515 35.840 1.00 87.56 423 GLY A CA 1
ATOM 3072 C C . GLY A 1 423 ? -11.561 16.950 34.572 1.00 87.56 423 GLY A C 1
ATOM 3073 O O . GLY A 1 423 ? -12.403 16.058 34.624 1.00 87.56 423 GLY A O 1
ATOM 3074 N N . THR A 1 424 ? -11.102 17.456 33.429 1.00 87.75 424 THR A N 1
ATOM 3075 C CA . THR A 1 424 ? -11.298 16.819 32.123 1.00 87.75 424 THR A CA 1
ATOM 3076 C C . THR A 1 424 ? -9.938 16.321 31.660 1.00 87.75 424 THR A C 1
ATOM 3078 O O . THR A 1 424 ? -9.024 17.128 31.473 1.00 87.75 424 THR A O 1
ATOM 3081 N N . TYR A 1 425 ? -9.804 15.007 31.525 1.00 92.69 425 TYR A N 1
ATOM 3082 C CA . TYR A 1 425 ? -8.680 14.388 30.841 1.00 92.69 425 TYR A CA 1
ATOM 3083 C C . TYR A 1 425 ? -8.936 14.460 29.334 1.00 92.69 425 TYR A C 1
ATOM 3085 O O . TYR A 1 425 ? -10.051 14.211 28.880 1.00 92.69 425 TYR A O 1
ATOM 3093 N N . ILE A 1 426 ? -7.916 14.862 28.581 1.00 93.81 426 ILE A N 1
ATOM 3094 C CA . ILE A 1 426 ? -7.929 14.866 27.120 1.00 93.81 426 ILE A CA 1
ATOM 3095 C C . ILE A 1 426 ? -6.837 13.872 26.711 1.00 93.81 426 ILE A C 1
ATOM 3097 O O . ILE A 1 426 ? -5.681 14.111 27.074 1.00 93.81 426 ILE A O 1
ATOM 3101 N N . PRO A 1 427 ? -7.187 12.757 26.045 1.00 94.25 427 PRO A N 1
ATOM 3102 C CA . PRO A 1 427 ? -6.207 11.784 25.571 1.00 94.25 427 PRO A CA 1
ATOM 3103 C C . PRO A 1 427 ? -5.170 12.425 24.650 1.00 94.25 427 PRO A C 1
ATOM 3105 O O . PRO A 1 427 ? -5.478 13.391 23.947 1.00 94.25 427 PRO A O 1
ATOM 3108 N N . GLY A 1 428 ? -3.951 11.882 24.620 1.00 91.31 428 GLY A N 1
ATOM 3109 C CA . GLY A 1 428 ? -2.865 12.474 23.830 1.00 91.31 428 GLY A CA 1
ATOM 3110 C C . GLY A 1 428 ? -3.178 12.507 22.330 1.00 91.31 428 GLY A C 1
ATOM 3111 O O . GLY A 1 428 ? -2.881 13.490 21.645 1.00 91.31 428 GLY A O 1
ATOM 3112 N N . PHE A 1 429 ? -3.846 11.464 21.832 1.00 93.62 429 PHE A N 1
ATOM 3113 C CA . PHE A 1 429 ? -4.259 11.366 20.433 1.00 93.62 429 PHE A CA 1
ATOM 3114 C C . PHE A 1 429 ? -5.332 12.395 20.044 1.00 93.62 429 PHE A C 1
ATOM 3116 O O . PHE A 1 429 ? -5.388 12.795 18.885 1.00 93.62 429 PHE A O 1
ATOM 3123 N N . ALA A 1 430 ? -6.156 12.876 20.982 1.00 94.00 430 ALA A N 1
ATOM 3124 C CA . ALA A 1 430 ? -7.252 13.801 20.674 1.00 94.00 430 ALA A CA 1
ATOM 3125 C C . ALA A 1 430 ? -6.753 15.195 20.248 1.00 94.00 430 ALA A C 1
ATOM 3127 O O . ALA A 1 430 ? -7.446 15.911 19.527 1.00 94.00 430 ALA A O 1
ATOM 3128 N N . ASP A 1 431 ? -5.535 15.565 20.656 1.00 91.12 431 ASP A N 1
ATOM 3129 C CA . ASP A 1 431 ? -4.858 16.790 20.218 1.00 91.12 431 ASP A CA 1
ATOM 3130 C C . ASP A 1 431 ? -4.098 16.609 18.887 1.00 91.12 431 ASP A C 1
ATOM 3132 O O . ASP A 1 431 ? -3.556 17.579 18.344 1.00 91.12 431 ASP A O 1
ATOM 3136 N N . SER A 1 432 ? -4.033 15.386 18.352 1.00 89.94 432 SER A N 1
ATOM 3137 C CA . SER A 1 432 ? -3.358 15.114 17.083 1.00 89.94 432 SER A CA 1
ATOM 3138 C C . SER A 1 432 ? -4.230 15.557 15.912 1.00 89.94 432 SER A C 1
ATOM 3140 O O . SER A 1 432 ? -5.408 15.223 15.822 1.00 89.94 432 SER A O 1
ATOM 3142 N N . GLU A 1 433 ? -3.647 16.319 14.985 1.00 88.44 433 GLU A N 1
ATOM 3143 C CA . GLU A 1 433 ? -4.317 16.605 13.718 1.00 88.44 433 GLU A CA 1
ATOM 3144 C C . GLU A 1 433 ? -4.420 15.294 12.918 1.00 88.44 433 GLU A C 1
ATOM 3146 O O . GLU A 1 433 ? -3.390 14.635 12.733 1.00 88.44 433 GLU A O 1
ATOM 3151 N N . PRO A 1 434 ? -5.618 14.908 12.433 1.00 88.50 434 PRO A N 1
ATOM 3152 C CA . PRO A 1 434 ? -5.775 13.738 11.579 1.00 88.50 434 PRO A CA 1
ATOM 3153 C C . PRO A 1 434 ? -4.784 13.765 10.417 1.00 88.50 434 PRO A C 1
ATOM 3155 O O . PRO A 1 434 ? -4.518 14.824 9.833 1.00 88.50 434 PRO A O 1
ATOM 3158 N N . GLY A 1 435 ? -4.241 12.598 10.076 1.00 84.62 435 GLY A N 1
ATOM 3159 C CA . GLY A 1 435 ? -3.207 12.464 9.060 1.00 84.62 435 GLY A CA 1
ATOM 3160 C C . GLY A 1 435 ? -3.718 12.846 7.675 1.00 84.62 435 GLY A C 1
ATOM 3161 O O . GLY A 1 435 ? -4.209 12.005 6.936 1.00 84.62 435 GLY A O 1
ATOM 3162 N N . THR A 1 436 ? -3.571 14.110 7.279 1.00 88.44 436 THR A N 1
ATOM 3163 C CA . THR A 1 436 ? -3.759 14.505 5.877 1.00 88.44 436 THR A CA 1
ATOM 3164 C C . THR A 1 436 ? -2.431 14.459 5.134 1.00 88.44 436 THR A C 1
ATOM 3166 O O . THR A 1 436 ? -1.405 14.870 5.688 1.00 88.44 436 THR A O 1
ATOM 3169 N N . PRO A 1 437 ? -2.412 14.009 3.868 1.00 87.69 437 PRO A N 1
ATOM 3170 C CA . PRO A 1 437 ? -1.207 14.095 3.065 1.00 87.69 437 PRO A CA 1
ATOM 3171 C C . PRO A 1 437 ? -0.775 15.556 2.922 1.00 87.69 437 PRO A C 1
ATOM 3173 O O . PRO A 1 437 ? -1.599 16.475 2.889 1.00 87.69 437 PRO A O 1
ATOM 3176 N N . GLU A 1 438 ? 0.529 15.780 2.759 1.00 91.56 438 GLU A N 1
ATOM 3177 C CA . GLU A 1 438 ? 1.045 17.126 2.522 1.00 91.56 438 GLU A CA 1
ATOM 3178 C C . GLU A 1 438 ? 0.345 17.803 1.320 1.00 91.56 438 GLU A C 1
ATOM 3180 O O . GLU A 1 438 ? -0.096 17.131 0.372 1.00 91.56 438 GLU A O 1
ATOM 3185 N N . PRO A 1 439 ? 0.276 19.148 1.276 1.00 93.50 439 PRO A N 1
ATOM 3186 C CA . PRO A 1 439 ? -0.347 19.850 0.161 1.00 93.50 439 PRO A CA 1
ATOM 3187 C C . PRO A 1 439 ? 0.233 19.400 -1.187 1.00 93.50 439 PRO A C 1
ATOM 3189 O O . PRO A 1 439 ? 1.451 19.346 -1.355 1.00 93.50 439 PRO A O 1
ATOM 3192 N N . ARG A 1 440 ? -0.624 19.139 -2.188 1.00 93.81 440 ARG A N 1
ATOM 3193 C CA . ARG A 1 440 ? -0.227 18.587 -3.508 1.00 93.81 440 ARG A CA 1
ATOM 3194 C C . ARG A 1 440 ? 0.994 19.249 -4.128 1.00 93.81 440 ARG A C 1
ATOM 3196 O O . ARG A 1 440 ? 1.832 18.590 -4.729 1.00 93.81 440 ARG A O 1
ATOM 3203 N N . MET A 1 441 ? 1.073 20.574 -4.018 1.00 95.62 441 MET A N 1
ATOM 3204 C CA . MET A 1 441 ? 2.165 21.346 -4.603 1.00 95.62 441 MET A CA 1
ATOM 3205 C C . MET A 1 441 ? 3.499 21.085 -3.904 1.00 95.62 441 MET A C 1
ATOM 3207 O O . MET A 1 441 ? 4.533 21.133 -4.566 1.00 95.62 441 MET A O 1
ATOM 3211 N N . VAL A 1 442 ? 3.487 20.799 -2.602 1.00 95.06 442 VAL A N 1
ATOM 3212 C CA . VAL A 1 442 ? 4.685 20.407 -1.854 1.00 95.06 442 VAL A CA 1
ATOM 3213 C C . VAL A 1 442 ? 5.158 19.039 -2.340 1.00 95.06 442 VAL A C 1
ATOM 3215 O O . VAL A 1 442 ? 6.295 18.949 -2.795 1.00 95.06 442 VAL A O 1
ATOM 3218 N N . ARG A 1 443 ? 4.269 18.039 -2.407 1.00 94.19 443 ARG A N 1
ATOM 3219 C CA . ARG A 1 443 ? 4.578 16.694 -2.938 1.00 94.19 443 ARG A CA 1
ATOM 3220 C C . ARG A 1 443 ? 5.064 16.722 -4.392 1.00 94.19 443 ARG A C 1
ATOM 3222 O O . ARG A 1 443 ? 6.110 16.166 -4.722 1.00 94.19 443 ARG A O 1
ATOM 3229 N N . TYR A 1 444 ? 4.371 17.468 -5.259 1.00 96.06 444 TYR A N 1
ATOM 3230 C CA . TYR A 1 444 ? 4.748 17.639 -6.666 1.00 96.06 444 TYR A CA 1
ATOM 3231 C C . TYR A 1 444 ? 6.150 18.236 -6.825 1.00 96.06 444 TYR A C 1
ATOM 3233 O O . TYR A 1 444 ? 6.957 17.711 -7.589 1.00 96.06 444 TYR A O 1
ATOM 3241 N N . TRP A 1 445 ? 6.462 19.346 -6.143 1.00 95.00 445 TRP A N 1
ATOM 3242 C CA . TRP A 1 445 ? 7.745 20.037 -6.324 1.00 95.00 445 TRP A CA 1
ATOM 3243 C C . TRP A 1 445 ? 8.896 19.415 -5.532 1.00 95.00 445 TRP A C 1
ATOM 3245 O O . TRP A 1 445 ? 10.020 19.371 -6.042 1.00 95.00 445 TRP A O 1
ATOM 3255 N N . GLY A 1 446 ? 8.624 19.002 -4.296 1.00 91.19 446 GLY A N 1
ATOM 3256 C CA . GLY A 1 446 ? 9.596 18.500 -3.334 1.00 91.19 446 GLY A CA 1
ATOM 3257 C C . GLY A 1 446 ? 10.064 17.099 -3.689 1.00 91.19 446 GLY A C 1
ATOM 3258 O O . GLY A 1 446 ? 11.195 16.924 -4.141 1.00 91.19 446 GLY A O 1
ATOM 3259 N N . GLU A 1 447 ? 9.190 16.116 -3.516 1.00 87.94 447 GLU A N 1
ATOM 3260 C CA . GLU A 1 447 ? 9.536 14.699 -3.660 1.00 87.94 447 GLU A CA 1
ATOM 3261 C C . GLU A 1 447 ? 9.490 14.258 -5.124 1.00 87.94 447 GLU A C 1
ATOM 3263 O O . GLU A 1 447 ? 10.427 13.623 -5.610 1.00 87.94 447 GLU A O 1
ATOM 3268 N N . GLY A 1 448 ? 8.501 14.735 -5.885 1.00 91.50 448 GLY A N 1
ATOM 3269 C CA . GLY A 1 448 ? 8.376 14.433 -7.306 1.00 91.50 448 GLY A CA 1
ATOM 3270 C C . GLY A 1 448 ? 9.457 15.099 -8.165 1.00 91.50 448 GLY A C 1
ATOM 3271 O O . GLY A 1 448 ? 10.456 14.492 -8.569 1.00 91.50 448 GLY A O 1
ATOM 3272 N N . VAL A 1 449 ? 9.256 16.376 -8.505 1.00 94.81 449 VAL A N 1
ATOM 3273 C CA . VAL A 1 449 ? 10.055 17.088 -9.517 1.00 94.81 449 VAL A CA 1
ATOM 3274 C C . VAL A 1 449 ? 11.534 17.135 -9.160 1.00 94.81 449 VAL A C 1
ATOM 3276 O O . VAL A 1 449 ? 12.361 16.886 -10.041 1.00 94.81 449 VAL A O 1
ATOM 3279 N N . ALA A 1 450 ? 11.901 17.474 -7.919 1.00 93.00 450 ALA A N 1
ATOM 3280 C CA . ALA A 1 450 ? 13.310 17.637 -7.572 1.00 93.00 450 ALA A CA 1
ATOM 3281 C C . ALA A 1 450 ? 14.076 16.309 -7.669 1.00 93.00 450 ALA A C 1
ATOM 3283 O O . ALA A 1 450 ? 15.150 16.278 -8.284 1.00 93.00 450 ALA A O 1
ATOM 3284 N N . LEU A 1 451 ? 13.515 15.211 -7.146 1.00 90.88 451 LEU A N 1
ATOM 3285 C CA . LEU A 1 451 ? 14.125 13.882 -7.225 1.00 90.88 451 LEU A CA 1
ATOM 3286 C C . LEU A 1 451 ? 14.186 13.387 -8.677 1.00 90.88 451 LEU A C 1
ATOM 3288 O O . LEU A 1 451 ? 15.256 12.994 -9.160 1.00 90.88 451 LEU A O 1
ATOM 3292 N N . GLY A 1 452 ? 13.065 13.477 -9.399 1.00 91.94 452 GLY A N 1
ATOM 3293 C CA . GLY A 1 452 ? 12.970 13.090 -10.803 1.00 91.94 452 GLY A CA 1
ATOM 3294 C C . GLY A 1 452 ? 13.979 13.845 -11.668 1.00 91.94 452 GLY A C 1
ATOM 3295 O O . GLY A 1 452 ? 14.734 13.240 -12.430 1.00 91.94 452 GLY A O 1
ATOM 3296 N N . PHE A 1 453 ? 14.072 15.166 -11.508 1.00 94.19 453 PHE A N 1
ATOM 3297 C CA . PHE A 1 453 ? 14.969 16.015 -12.290 1.00 94.19 453 PHE A CA 1
ATOM 3298 C C . PHE A 1 453 ? 16.445 15.780 -11.966 1.00 94.19 453 PHE A C 1
ATOM 3300 O O . PHE A 1 453 ? 17.249 15.563 -12.882 1.00 94.19 453 PHE A O 1
ATOM 3307 N N . LEU A 1 454 ? 16.816 15.838 -10.683 1.00 92.00 454 LEU A N 1
ATOM 3308 C CA . LEU A 1 454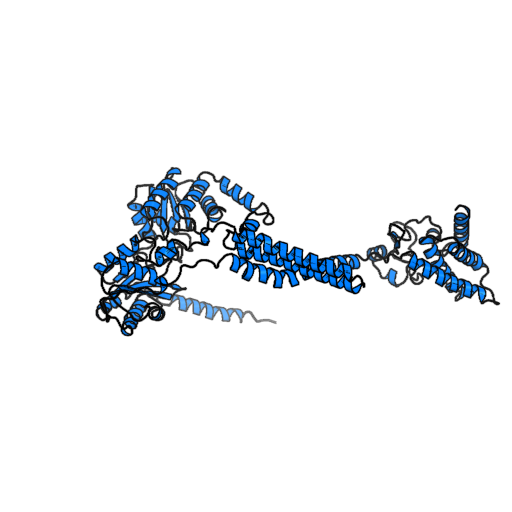 ? 18.217 15.815 -10.264 1.00 92.00 454 LEU A CA 1
ATOM 3309 C C . LEU A 1 454 ? 18.828 14.422 -10.363 1.00 92.00 454 LEU A C 1
ATOM 3311 O O . LEU A 1 454 ? 19.961 14.307 -10.824 1.00 92.00 454 LEU A O 1
ATOM 3315 N N . VAL A 1 455 ? 18.107 13.377 -9.955 1.00 91.38 455 VAL A N 1
ATOM 3316 C CA . VAL A 1 455 ? 18.654 12.015 -9.899 1.00 91.38 455 VAL A CA 1
ATOM 3317 C C . VAL A 1 455 ? 18.460 11.315 -11.241 1.00 91.38 455 VAL A C 1
ATOM 3319 O O . VAL A 1 455 ? 19.430 10.920 -11.898 1.00 91.38 455 VAL A O 1
ATOM 3322 N N . TYR A 1 456 ? 17.213 11.199 -11.694 1.00 89.94 456 TYR A N 1
ATOM 3323 C CA . TYR A 1 456 ? 16.887 10.380 -12.861 1.00 89.94 456 TYR A CA 1
ATOM 3324 C C . TYR A 1 456 ? 17.122 11.114 -14.177 1.00 89.94 456 TYR A C 1
ATOM 3326 O O . TYR A 1 456 ? 17.770 10.581 -15.084 1.00 89.94 456 TYR A O 1
ATOM 3334 N N . GLY A 1 457 ? 16.654 12.355 -14.275 1.00 89.50 457 GLY A N 1
ATOM 3335 C CA . GLY A 1 457 ? 16.751 13.150 -15.489 1.00 89.50 457 GLY A CA 1
ATOM 3336 C C . GLY A 1 457 ? 18.186 13.527 -15.842 1.00 89.50 457 GLY A C 1
ATOM 3337 O O . GLY A 1 457 ? 18.595 13.375 -16.992 1.00 89.50 457 GLY A O 1
ATOM 3338 N N . LEU A 1 458 ? 18.983 13.989 -14.875 1.00 90.25 458 LEU A N 1
ATOM 3339 C CA . LEU A 1 458 ? 20.339 14.471 -15.158 1.00 90.25 458 LEU A CA 1
ATOM 3340 C C . LEU A 1 458 ? 21.377 13.347 -15.321 1.00 90.25 458 LEU A C 1
ATOM 3342 O O . LEU A 1 458 ? 22.328 13.514 -16.089 1.00 90.25 458 LEU A O 1
ATOM 3346 N N . PHE A 1 459 ? 21.209 12.210 -14.634 1.00 89.44 459 PHE A N 1
ATOM 3347 C CA . PHE A 1 459 ? 22.216 11.141 -14.617 1.00 89.44 459 PHE A CA 1
ATOM 3348 C C . PHE A 1 459 ? 21.741 9.845 -15.271 1.00 89.44 459 PHE A C 1
ATOM 3350 O O . PHE A 1 459 ? 22.400 9.360 -16.195 1.00 89.44 459 PHE A O 1
ATOM 3357 N N . VAL A 1 460 ? 20.606 9.292 -14.834 1.00 88.69 460 VAL A N 1
ATOM 3358 C CA . VAL A 1 460 ? 20.159 7.955 -15.263 1.00 88.69 460 VAL A CA 1
ATOM 3359 C C . VAL A 1 460 ? 19.746 7.949 -16.732 1.00 88.69 460 VAL A C 1
ATOM 3361 O O . VAL A 1 460 ? 20.268 7.150 -17.511 1.00 88.69 460 VAL A O 1
ATOM 3364 N N . ALA A 1 461 ? 18.869 8.864 -17.148 1.00 83.38 461 ALA A N 1
ATOM 3365 C CA . ALA A 1 461 ? 18.385 8.909 -18.525 1.00 83.38 461 ALA A CA 1
ATOM 3366 C C . ALA A 1 461 ? 19.522 9.161 -19.544 1.00 83.38 461 ALA A C 1
ATOM 3368 O O . ALA A 1 461 ? 19.628 8.410 -20.518 1.00 83.38 461 ALA A O 1
ATOM 3369 N N . PRO A 1 462 ? 20.451 10.116 -19.336 1.00 83.31 462 PRO A N 1
ATOM 3370 C CA . PRO A 1 462 ? 21.596 10.303 -20.222 1.00 83.31 462 PRO A CA 1
ATOM 3371 C C . PRO A 1 462 ? 22.548 9.110 -20.232 1.00 83.31 462 PRO A C 1
ATOM 3373 O O . PRO A 1 462 ? 23.057 8.767 -21.299 1.00 83.31 462 PRO A O 1
ATOM 3376 N N . ALA A 1 463 ? 22.779 8.460 -19.086 1.00 87.44 463 ALA A N 1
ATOM 3377 C CA . ALA A 1 463 ? 23.593 7.250 -19.016 1.00 87.44 463 ALA A CA 1
ATOM 3378 C C . ALA A 1 463 ? 22.950 6.093 -19.793 1.00 87.44 463 ALA A C 1
ATOM 3380 O O . ALA A 1 463 ? 23.646 5.417 -20.549 1.00 87.44 463 ALA A O 1
ATOM 3381 N N . ALA A 1 464 ? 21.631 5.912 -19.690 1.00 86.62 464 ALA A N 1
ATOM 3382 C CA . ALA A 1 464 ? 20.884 4.921 -20.459 1.00 86.62 464 ALA A CA 1
ATOM 3383 C C . ALA A 1 464 ? 20.941 5.219 -21.966 1.00 86.62 464 ALA A C 1
ATOM 3385 O O . ALA A 1 464 ? 21.302 4.346 -22.757 1.00 86.62 464 ALA A O 1
ATOM 3386 N N . ILE A 1 465 ? 20.693 6.470 -22.375 1.00 84.62 465 ILE A N 1
ATOM 3387 C CA . ILE A 1 465 ? 20.803 6.909 -23.776 1.00 84.62 465 ILE A CA 1
ATOM 3388 C C . ILE A 1 465 ? 22.229 6.691 -24.300 1.00 84.62 465 ILE A C 1
ATOM 3390 O O . ILE A 1 465 ? 22.421 6.167 -25.401 1.00 84.62 465 ILE A O 1
ATOM 3394 N N . ALA A 1 466 ? 23.245 7.057 -23.515 1.00 84.69 466 ALA A N 1
ATOM 3395 C CA . ALA A 1 466 ? 24.644 6.843 -23.859 1.00 84.69 466 ALA A CA 1
ATOM 3396 C C . ALA A 1 466 ? 24.979 5.350 -23.945 1.00 84.69 466 ALA A C 1
ATOM 3398 O O . ALA A 1 466 ? 25.677 4.949 -24.872 1.00 84.69 466 ALA A O 1
ATOM 3399 N N . GLY A 1 467 ? 24.457 4.525 -23.038 1.00 88.44 467 GLY A N 1
ATOM 3400 C CA . GLY A 1 467 ? 24.608 3.074 -23.029 1.00 88.44 467 GLY A CA 1
ATOM 3401 C C . GLY A 1 467 ? 24.004 2.426 -24.271 1.00 88.44 467 GLY A C 1
ATOM 3402 O O . GLY A 1 467 ? 24.691 1.667 -24.953 1.00 88.44 467 GLY A O 1
ATOM 3403 N N . VAL A 1 468 ? 22.775 2.795 -24.644 1.00 87.38 468 VAL A N 1
ATOM 3404 C CA . VAL A 1 468 ? 22.130 2.351 -25.892 1.00 87.38 468 VAL A CA 1
ATOM 3405 C C . VAL A 1 468 ? 22.952 2.790 -27.099 1.00 87.38 468 VAL A C 1
ATOM 3407 O O . VAL A 1 468 ? 23.232 1.989 -27.992 1.00 87.38 468 VAL A O 1
ATOM 3410 N N . TRP A 1 469 ? 23.409 4.042 -27.128 1.00 88.81 469 TRP A N 1
ATOM 3411 C CA . TRP A 1 469 ? 24.220 4.554 -28.229 1.00 88.81 469 TRP A CA 1
ATOM 3412 C C . TRP A 1 469 ? 25.577 3.843 -28.341 1.00 88.81 469 TRP A C 1
ATOM 3414 O O . TRP A 1 469 ? 25.983 3.461 -29.441 1.00 88.81 469 TRP A O 1
ATOM 3424 N N . LEU A 1 470 ? 26.262 3.613 -27.218 1.00 88.75 470 LEU A N 1
ATOM 3425 C CA . LEU A 1 470 ? 27.512 2.857 -27.141 1.00 88.75 470 LEU A CA 1
ATOM 3426 C C . LEU A 1 470 ? 27.302 1.387 -27.503 1.00 88.75 470 LEU A C 1
ATOM 3428 O O . LEU A 1 470 ? 28.150 0.820 -28.184 1.00 88.75 470 LEU A O 1
ATOM 3432 N N . GLY A 1 471 ? 26.173 0.792 -27.122 1.00 87.12 471 GLY A N 1
ATOM 3433 C CA . GLY A 1 471 ? 25.769 -0.557 -27.502 1.00 87.12 471 GLY A CA 1
ATOM 3434 C C . GLY A 1 471 ? 25.547 -0.672 -29.006 1.00 87.12 471 GLY A C 1
ATOM 3435 O O . GLY A 1 471 ? 26.142 -1.532 -29.648 1.00 87.12 471 GLY A O 1
ATOM 3436 N N . LEU A 1 472 ? 24.790 0.249 -29.609 1.00 85.88 472 LEU A N 1
ATOM 3437 C CA . LEU A 1 472 ? 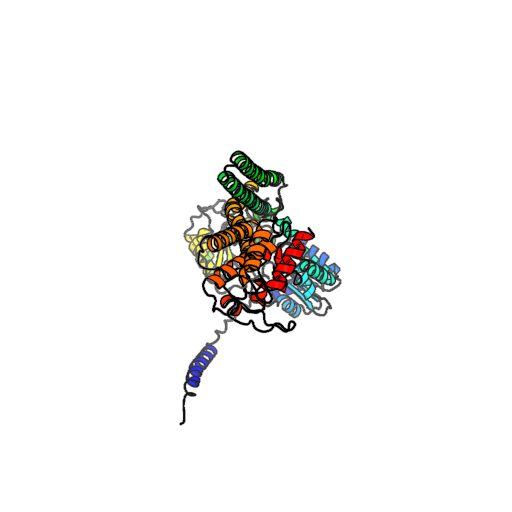24.590 0.316 -31.061 1.00 85.88 472 LEU A CA 1
ATOM 3438 C C . LEU A 1 472 ? 25.902 0.584 -31.813 1.00 85.88 472 LEU A C 1
ATOM 3440 O O . LEU A 1 472 ? 26.159 -0.014 -32.863 1.00 85.88 472 LEU A O 1
ATOM 3444 N N . TYR A 1 473 ? 26.761 1.454 -31.279 1.00 82.81 473 TYR A N 1
ATOM 3445 C CA . TYR A 1 473 ? 28.082 1.733 -31.838 1.00 82.81 473 TYR A CA 1
ATOM 3446 C C . TYR A 1 473 ? 29.005 0.513 -31.740 1.00 82.81 473 TYR A C 1
ATOM 3448 O O . TYR A 1 473 ? 29.600 0.105 -32.738 1.00 82.81 473 TYR A O 1
ATOM 3456 N N . GLY A 1 474 ? 29.085 -0.110 -30.566 1.00 82.19 474 GLY A N 1
ATOM 3457 C CA . GLY A 1 474 ? 29.844 -1.325 -30.298 1.00 82.19 474 GLY A CA 1
ATOM 3458 C C . GLY A 1 474 ? 29.358 -2.481 -31.158 1.00 82.19 474 GLY A C 1
ATOM 3459 O O . GLY A 1 474 ? 30.168 -3.140 -31.795 1.00 82.19 474 GLY A O 1
ATOM 3460 N N . PHE A 1 475 ? 28.045 -2.650 -31.299 1.00 79.81 475 PHE A N 1
ATOM 3461 C CA . PHE A 1 475 ? 27.426 -3.623 -32.191 1.00 79.81 475 PHE A CA 1
ATOM 3462 C C . PHE A 1 475 ? 27.774 -3.362 -33.657 1.00 79.81 475 PHE A C 1
ATOM 3464 O O . PHE A 1 475 ? 28.097 -4.294 -34.391 1.00 79.81 475 PHE A O 1
ATOM 3471 N N . ARG A 1 476 ? 27.788 -2.098 -34.094 1.00 77.94 476 ARG A N 1
ATOM 3472 C CA . ARG A 1 476 ? 28.230 -1.712 -35.442 1.00 77.94 476 ARG A CA 1
ATOM 3473 C C . ARG A 1 476 ? 29.717 -2.007 -35.671 1.00 77.94 476 ARG A C 1
ATOM 3475 O O . ARG A 1 476 ? 30.081 -2.433 -36.767 1.00 77.94 476 ARG A O 1
ATOM 3482 N N . VAL A 1 477 ? 30.568 -1.783 -34.670 1.00 73.62 477 VAL A N 1
ATOM 3483 C CA . VAL A 1 477 ? 32.008 -2.096 -34.715 1.00 73.62 477 VAL A CA 1
ATOM 3484 C C . VAL A 1 477 ? 32.240 -3.613 -34.688 1.00 73.62 477 VAL A C 1
ATOM 3486 O O . VAL A 1 477 ? 33.024 -4.126 -35.486 1.00 73.62 477 VAL A O 1
ATOM 3489 N N . TRP A 1 478 ? 31.523 -4.336 -33.827 1.00 71.75 478 TRP A N 1
ATOM 3490 C CA . TRP A 1 478 ? 31.618 -5.782 -33.620 1.00 71.75 478 TRP A CA 1
ATOM 3491 C C . TRP A 1 478 ? 31.077 -6.584 -34.800 1.00 71.75 478 TRP A C 1
ATOM 3493 O O . TRP A 1 478 ? 31.730 -7.527 -35.243 1.00 71.75 478 TRP A O 1
ATOM 3503 N N . ARG A 1 479 ? 29.972 -6.137 -35.419 1.00 67.75 479 ARG A N 1
ATOM 3504 C CA . ARG A 1 479 ? 29.503 -6.666 -36.712 1.00 67.75 479 ARG A CA 1
ATOM 3505 C C . ARG A 1 479 ? 30.496 -6.462 -37.853 1.00 67.75 479 ARG A C 1
ATOM 3507 O O . ARG A 1 479 ? 30.220 -6.911 -38.962 1.00 67.75 479 ARG A O 1
ATOM 3514 N N . GLY A 1 480 ? 31.652 -5.843 -37.595 1.00 55.28 480 GLY A N 1
ATOM 3515 C CA . GLY A 1 480 ? 32.870 -6.164 -38.324 1.00 55.28 480 GLY A CA 1
ATOM 3516 C C . GLY A 1 480 ? 32.704 -5.998 -39.823 1.00 55.28 480 GLY A C 1
ATOM 3517 O O . GLY A 1 480 ? 33.099 -6.877 -40.587 1.00 55.28 480 GLY A O 1
ATOM 3518 N N . GLY A 1 481 ? 32.092 -4.890 -40.250 1.00 51.41 481 GLY A N 1
ATOM 3519 C CA . GLY A 1 481 ? 32.055 -4.538 -41.659 1.00 51.41 481 GLY A CA 1
ATOM 3520 C C . GLY A 1 481 ? 33.491 -4.513 -42.167 1.00 51.41 481 GLY A C 1
ATOM 3521 O O . GLY A 1 481 ? 34.269 -3.657 -41.739 1.00 51.41 481 GLY A O 1
ATOM 3522 N N . GLY A 1 482 ? 33.860 -5.479 -43.021 1.00 59.75 482 GLY A N 1
ATOM 3523 C CA . GLY A 1 482 ? 35.171 -5.527 -43.664 1.00 59.75 482 GLY A CA 1
ATOM 3524 C C . GLY A 1 482 ? 35.566 -4.123 -44.103 1.00 59.75 482 GLY A C 1
ATOM 3525 O O . GLY A 1 482 ? 34.718 -3.412 -44.644 1.00 59.75 482 GLY A O 1
ATOM 3526 N N . ARG A 1 483 ? 36.798 -3.698 -43.769 1.00 70.56 483 ARG A N 1
ATOM 3527 C CA . ARG A 1 483 ? 37.264 -2.308 -43.923 1.00 70.56 483 ARG A CA 1
ATOM 3528 C C . ARG A 1 483 ? 36.792 -1.765 -45.267 1.00 70.56 483 ARG A C 1
ATOM 3530 O O . ARG A 1 483 ? 37.318 -2.154 -46.306 1.00 70.56 483 ARG A O 1
ATOM 3537 N N . VAL A 1 484 ? 35.785 -0.899 -45.226 1.00 83.94 484 VAL A N 1
ATOM 3538 C CA . VAL A 1 484 ? 35.281 -0.239 -46.419 1.00 83.94 484 VAL A CA 1
ATOM 3539 C C . VAL A 1 484 ? 36.313 0.817 -46.772 1.00 83.94 484 VAL A C 1
ATOM 3541 O O . VAL A 1 484 ? 36.455 1.812 -46.059 1.00 83.94 484 VAL A O 1
ATOM 3544 N N . VAL A 1 485 ? 37.075 0.582 -47.833 1.00 90.25 485 VAL A N 1
ATOM 3545 C CA . VAL A 1 485 ? 38.079 1.545 -48.275 1.00 90.25 485 VAL A CA 1
ATOM 3546 C C . VAL A 1 485 ? 37.414 2.499 -49.259 1.00 90.25 485 VAL A C 1
ATOM 3548 O O . VAL A 1 485 ? 36.835 2.083 -50.262 1.00 90.25 485 VAL A O 1
ATOM 3551 N N . GLY A 1 486 ? 37.441 3.788 -48.920 1.00 90.38 486 GLY A N 1
ATOM 3552 C CA . GLY A 1 486 ? 36.895 4.847 -49.762 1.00 90.38 486 GLY A CA 1
ATOM 3553 C C . GLY A 1 486 ? 37.866 5.308 -50.846 1.00 90.38 486 GLY A C 1
ATOM 3554 O O . GLY A 1 486 ? 39.085 5.205 -50.680 1.00 90.38 486 GLY A O 1
ATOM 3555 N N . ASP A 1 487 ? 37.315 5.899 -51.906 1.00 91.38 487 ASP A N 1
ATOM 3556 C CA . ASP A 1 487 ? 38.054 6.443 -53.055 1.00 91.38 487 ASP A CA 1
ATOM 3557 C C . ASP A 1 487 ? 39.225 7.344 -52.656 1.00 91.38 487 ASP A C 1
ATOM 3559 O O . ASP A 1 487 ? 40.305 7.245 -53.225 1.00 91.38 487 ASP A O 1
ATOM 3563 N N . SER A 1 488 ? 39.060 8.195 -51.640 1.00 89.94 488 SER A N 1
ATOM 3564 C CA . SER A 1 488 ? 40.118 9.120 -51.205 1.00 89.94 488 SER A CA 1
ATOM 3565 C C . SER A 1 488 ? 41.331 8.418 -50.587 1.00 89.94 488 SER A C 1
ATOM 3567 O O . SER A 1 488 ? 42.447 8.941 -50.627 1.00 89.94 488 SER A O 1
ATOM 3569 N N . VAL A 1 489 ? 41.137 7.245 -49.981 1.00 93.38 489 VAL A N 1
ATOM 3570 C CA . VAL A 1 489 ? 42.230 6.440 -49.425 1.00 93.38 489 VAL A CA 1
ATOM 3571 C C . VAL A 1 489 ? 42.915 5.667 -50.546 1.00 93.38 489 VAL A C 1
ATOM 3573 O O . VAL A 1 489 ? 44.141 5.703 -50.628 1.00 93.38 489 VAL A O 1
ATOM 3576 N N . LEU A 1 490 ? 42.141 5.036 -51.437 1.00 95.38 490 LEU A N 1
ATOM 3577 C CA . LEU A 1 490 ? 42.696 4.303 -52.578 1.00 95.38 490 LEU A CA 1
ATOM 3578 C C . LEU A 1 490 ? 43.430 5.211 -53.552 1.00 95.38 490 LEU A C 1
ATOM 3580 O O . LEU A 1 490 ? 44.520 4.854 -53.968 1.00 95.38 490 LEU A O 1
ATOM 3584 N N . ARG A 1 491 ? 42.914 6.409 -53.836 1.00 95.69 491 ARG A N 1
ATOM 3585 C CA . ARG A 1 491 ? 43.584 7.384 -54.702 1.00 95.69 491 ARG A CA 1
ATOM 3586 C C . ARG A 1 491 ? 44.963 7.761 -54.177 1.00 95.69 491 ARG A C 1
ATOM 3588 O O . ARG A 1 491 ? 45.934 7.706 -54.919 1.00 95.69 491 ARG A O 1
ATOM 3595 N N . ARG A 1 492 ? 45.063 8.076 -52.880 1.00 95.38 492 ARG A N 1
ATOM 3596 C CA . ARG A 1 492 ? 46.347 8.402 -52.234 1.00 95.38 492 ARG A CA 1
ATOM 3597 C C . ARG A 1 492 ? 47.315 7.221 -52.242 1.00 95.38 492 ARG A C 1
ATOM 3599 O O . ARG A 1 492 ? 48.515 7.423 -52.387 1.00 95.38 492 ARG A O 1
ATOM 3606 N N . LEU A 1 493 ? 46.808 5.999 -52.068 1.00 96.69 493 LEU A N 1
ATOM 3607 C CA . LEU A 1 493 ? 47.626 4.790 -52.166 1.00 96.69 493 LEU A CA 1
ATOM 3608 C C . LEU A 1 493 ? 48.097 4.548 -53.605 1.00 96.69 493 LEU A C 1
ATOM 3610 O O . LEU A 1 493 ? 49.282 4.314 -53.803 1.00 96.69 493 LEU A O 1
ATOM 3614 N N . ALA A 1 494 ? 47.206 4.653 -54.590 1.00 97.12 494 ALA A N 1
ATOM 3615 C CA . ALA A 1 494 ? 47.508 4.441 -56.002 1.00 97.12 494 ALA A CA 1
ATOM 3616 C C . ALA A 1 494 ? 48.549 5.443 -56.504 1.00 97.12 494 ALA A C 1
ATOM 3618 O O . ALA A 1 494 ? 49.543 5.035 -57.090 1.00 97.12 494 ALA A O 1
ATOM 3619 N N . GLN A 1 495 ? 48.381 6.729 -56.178 1.00 97.25 495 GLN A N 1
ATOM 3620 C CA . GLN A 1 495 ? 49.354 7.777 -56.497 1.00 97.25 495 GLN A CA 1
ATOM 3621 C C . GLN A 1 495 ? 50.727 7.479 -55.893 1.00 97.25 495 GLN A C 1
ATOM 3623 O O . GLN A 1 495 ? 51.725 7.504 -56.604 1.00 97.25 495 GLN A O 1
ATOM 3628 N N . ARG A 1 496 ? 50.779 7.105 -54.609 1.00 97.69 496 ARG A N 1
ATOM 3629 C CA . ARG A 1 496 ? 52.039 6.784 -53.930 1.00 97.69 496 ARG A CA 1
ATOM 3630 C C . ARG A 1 496 ? 52.756 5.579 -54.543 1.00 97.69 496 ARG A C 1
ATOM 3632 O O . ARG A 1 496 ? 53.973 5.617 -54.705 1.00 97.69 496 ARG A O 1
ATOM 3639 N N . GLU A 1 497 ? 52.044 4.490 -54.827 1.00 97.38 497 GLU A N 1
ATOM 3640 C CA . GLU A 1 497 ? 52.683 3.303 -55.414 1.00 97.38 497 GLU A CA 1
ATOM 3641 C C . GLU A 1 497 ? 53.065 3.542 -56.884 1.00 97.38 497 GLU A C 1
ATOM 3643 O O . GLU A 1 497 ? 54.111 3.068 -57.318 1.00 97.38 497 GLU A O 1
ATOM 3648 N N . ALA A 1 498 ? 52.298 4.344 -57.629 1.00 97.25 498 ALA A N 1
ATOM 3649 C CA . ALA A 1 498 ? 52.666 4.764 -58.979 1.00 97.25 498 ALA A CA 1
ATOM 3650 C C . ALA A 1 498 ? 53.893 5.687 -58.993 1.00 97.25 498 ALA A C 1
ATOM 3652 O O . ALA A 1 498 ? 54.755 5.535 -59.849 1.00 97.25 498 ALA A O 1
ATOM 3653 N N . GLU A 1 499 ? 54.029 6.609 -58.036 1.00 97.25 499 GLU A N 1
ATOM 3654 C CA . GLU A 1 499 ? 55.242 7.423 -57.867 1.00 97.25 499 GLU A CA 1
ATOM 3655 C C . GLU A 1 499 ? 56.470 6.555 -57.583 1.00 97.25 499 GLU A C 1
ATOM 3657 O O . GLU A 1 499 ? 57.526 6.771 -58.173 1.00 97.25 499 GLU A O 1
ATOM 3662 N N . ARG A 1 500 ? 56.332 5.534 -56.728 1.00 96.19 500 ARG A N 1
ATOM 3663 C CA . ARG A 1 500 ? 57.404 4.558 -56.476 1.00 96.19 500 ARG A CA 1
ATOM 3664 C C . ARG A 1 500 ? 57.764 3.773 -57.730 1.00 96.19 500 ARG A C 1
ATOM 3666 O O . ARG A 1 500 ? 58.947 3.591 -58.000 1.00 96.19 500 ARG A O 1
ATOM 3673 N N . LEU A 1 501 ? 56.765 3.347 -58.502 1.00 96.00 501 LEU A N 1
ATOM 3674 C CA . LEU A 1 501 ? 56.975 2.653 -59.769 1.00 96.00 501 LEU A CA 1
ATOM 3675 C C . LEU A 1 501 ? 57.680 3.556 -60.793 1.00 96.00 501 LEU A C 1
ATOM 3677 O O . LEU A 1 501 ? 58.684 3.147 -61.366 1.00 96.00 501 LEU A O 1
ATOM 3681 N N . ARG A 1 502 ? 57.239 4.811 -60.958 1.00 95.88 502 ARG A N 1
ATOM 3682 C CA . ARG A 1 502 ? 57.907 5.811 -61.812 1.00 95.88 502 ARG A CA 1
ATOM 3683 C C . ARG A 1 502 ? 59.347 6.059 -61.363 1.00 95.88 502 ARG A C 1
ATOM 3685 O O . ARG A 1 502 ? 60.241 6.116 -62.198 1.00 95.88 502 ARG A O 1
ATOM 3692 N N . ALA A 1 503 ? 59.589 6.158 -60.056 1.00 94.12 503 ALA A N 1
ATOM 3693 C CA . ALA A 1 503 ? 60.934 6.317 -59.512 1.00 94.12 503 ALA A CA 1
ATOM 3694 C C . ALA A 1 503 ? 61.826 5.095 -59.788 1.00 94.12 503 ALA A C 1
ATOM 3696 O O . ALA A 1 503 ? 63.011 5.267 -60.065 1.00 94.12 503 ALA A O 1
ATOM 3697 N N . LEU A 1 504 ? 61.275 3.876 -59.737 1.00 92.31 504 LEU A N 1
ATOM 3698 C CA . LEU A 1 504 ? 61.997 2.659 -60.113 1.00 92.31 504 LEU A CA 1
ATOM 3699 C C . LEU A 1 504 ? 62.364 2.665 -61.606 1.00 92.31 504 LEU A C 1
ATOM 3701 O O . LEU A 1 504 ? 63.510 2.370 -61.939 1.00 92.31 504 LEU A O 1
ATOM 3705 N N . LEU A 1 505 ? 61.424 3.039 -62.482 1.00 92.81 505 LEU A N 1
ATOM 3706 C CA . LEU A 1 505 ? 61.651 3.136 -63.930 1.00 92.81 505 LEU A CA 1
ATOM 3707 C C . LEU A 1 505 ? 62.685 4.219 -64.281 1.00 92.81 505 LEU A C 1
ATOM 3709 O O . LEU A 1 505 ? 63.550 3.993 -65.119 1.00 92.81 505 LEU A O 1
ATOM 3713 N N . ALA A 1 506 ? 62.644 5.370 -63.602 1.00 90.44 506 ALA A N 1
ATOM 3714 C CA . ALA A 1 506 ? 63.547 6.493 -63.858 1.00 90.44 506 ALA A CA 1
ATOM 3715 C C . ALA A 1 506 ? 64.994 6.257 -63.385 1.00 90.44 506 ALA A C 1
ATOM 3717 O O . ALA A 1 506 ? 65.918 6.874 -63.905 1.00 90.44 506 ALA A O 1
ATOM 3718 N N . ARG A 1 507 ? 65.213 5.396 -62.382 1.00 84.62 507 ARG A N 1
ATOM 3719 C CA . ARG A 1 507 ? 66.534 5.193 -61.758 1.00 84.62 507 ARG A CA 1
ATOM 3720 C C . ARG A 1 507 ? 67.511 4.336 -62.566 1.00 84.62 507 ARG A C 1
ATOM 3722 O O . ARG A 1 507 ? 68.645 4.187 -62.117 1.00 84.62 507 ARG A O 1
ATOM 3729 N N . ARG A 1 508 ? 67.116 3.704 -63.675 1.00 66.81 508 ARG A N 1
ATOM 3730 C CA . ARG A 1 508 ? 67.861 2.535 -64.169 1.00 66.81 508 ARG A CA 1
ATOM 3731 C C . ARG A 1 508 ? 68.583 2.745 -65.506 1.00 66.81 508 ARG A C 1
ATOM 3733 O O . ARG A 1 508 ? 67.979 2.652 -66.563 1.00 66.81 508 ARG A O 1
ATOM 3740 N N . GLU A 1 509 ? 69.915 2.827 -65.418 1.00 56.47 509 GLU A N 1
ATOM 3741 C CA . GLU A 1 509 ? 70.894 2.504 -66.479 1.00 56.47 509 GLU A CA 1
ATOM 3742 C C . GLU A 1 509 ? 71.156 0.975 -66.606 1.00 56.47 509 GLU A C 1
ATOM 3744 O O . GLU A 1 509 ? 72.010 0.543 -67.369 1.00 56.47 509 GLU A O 1
ATOM 3749 N N . GLY A 1 510 ? 70.420 0.123 -65.872 1.00 61.44 510 GLY A N 1
ATOM 3750 C CA . GLY A 1 510 ? 70.681 -1.326 -65.745 1.00 61.44 510 GLY A CA 1
ATOM 3751 C C . GLY A 1 510 ? 69.455 -2.248 -65.833 1.00 61.44 510 GLY A C 1
ATOM 3752 O O . GLY A 1 510 ? 69.362 -3.186 -65.042 1.00 61.44 510 GLY A O 1
ATOM 3753 N N . GLY A 1 511 ? 68.502 -1.949 -66.726 1.00 68.31 511 GLY A N 1
ATOM 3754 C CA . GLY A 1 511 ? 67.457 -2.872 -67.213 1.00 68.31 511 GLY A CA 1
ATOM 3755 C C . GLY A 1 511 ? 66.340 -3.239 -66.225 1.00 68.31 511 GLY A C 1
ATOM 3756 O O . GLY A 1 511 ? 66.473 -4.174 -65.439 1.00 68.31 511 GLY A O 1
ATOM 3757 N N . PHE A 1 512 ? 65.206 -2.530 -66.271 1.00 84.81 512 PHE A N 1
ATOM 3758 C CA . PHE A 1 512 ? 63.937 -3.096 -65.795 1.00 84.81 512 PHE A CA 1
ATOM 3759 C C . PHE A 1 512 ? 63.564 -4.225 -66.770 1.00 84.81 512 PHE A C 1
ATOM 3761 O O . PHE A 1 512 ? 63.735 -4.009 -67.971 1.00 84.81 512 PHE A O 1
ATOM 3768 N N . PRO A 1 513 ? 63.126 -5.413 -66.312 1.00 87.06 513 PRO A N 1
ATOM 3769 C CA . PRO A 1 513 ? 62.838 -6.513 -67.227 1.00 87.06 513 PRO A CA 1
ATOM 3770 C C . PRO A 1 513 ? 61.841 -6.065 -68.301 1.00 87.06 513 PRO A C 1
ATOM 3772 O O . PRO A 1 513 ? 60.760 -5.581 -67.962 1.00 87.06 513 PRO A O 1
ATOM 3775 N N . GLU A 1 514 ? 62.201 -6.204 -69.581 1.00 87.38 514 GLU A N 1
ATOM 3776 C CA . GLU A 1 514 ? 61.356 -5.746 -70.699 1.00 87.38 514 GLU A CA 1
ATOM 3777 C C . GLU A 1 514 ? 59.964 -6.395 -70.653 1.00 87.38 514 GLU A C 1
ATOM 3779 O O . GLU A 1 514 ? 58.956 -5.767 -70.962 1.00 87.38 514 GLU A O 1
ATOM 3784 N N . GLU A 1 515 ? 59.896 -7.622 -70.138 1.00 89.25 515 GLU A N 1
ATOM 3785 C CA . GLU A 1 515 ? 58.682 -8.412 -69.910 1.00 89.25 515 GLU A CA 1
ATOM 3786 C C . GLU A 1 515 ? 57.680 -7.748 -68.945 1.00 89.25 515 GLU A C 1
ATOM 3788 O O . GLU A 1 515 ? 56.478 -8.026 -68.987 1.00 89.25 515 GLU A O 1
ATOM 3793 N N . LEU A 1 516 ? 58.153 -6.869 -68.056 1.00 91.50 516 LEU A N 1
ATOM 3794 C CA . LEU A 1 516 ? 57.326 -6.175 -67.071 1.00 91.50 516 LEU A CA 1
ATOM 3795 C C . LEU A 1 516 ? 56.881 -4.784 -67.541 1.00 91.50 516 LEU A C 1
ATOM 3797 O O . LEU A 1 516 ? 55.955 -4.224 -66.948 1.00 91.50 516 LEU A O 1
ATOM 3801 N N . LEU A 1 517 ? 57.501 -4.224 -68.590 1.00 92.38 517 LEU A N 1
ATOM 3802 C CA . LEU A 1 517 ? 57.191 -2.876 -69.088 1.00 92.38 517 LEU A CA 1
ATOM 3803 C C . LEU A 1 517 ? 55.715 -2.710 -69.485 1.00 92.38 517 LEU A C 1
ATOM 3805 O O . LEU A 1 517 ? 55.099 -1.767 -68.989 1.00 92.38 517 LEU A O 1
ATOM 3809 N N . PRO A 1 518 ? 55.082 -3.642 -70.232 1.00 94.06 518 PRO A N 1
ATOM 3810 C CA . PRO A 1 518 ? 53.672 -3.496 -70.603 1.00 94.06 518 PRO A CA 1
ATOM 3811 C C . PRO A 1 518 ? 52.731 -3.393 -69.396 1.00 94.06 518 PRO A C 1
ATOM 3813 O O . PRO A 1 518 ? 51.710 -2.711 -69.438 1.00 94.06 518 PRO A O 1
ATOM 3816 N N . GLN A 1 519 ? 53.074 -4.055 -68.289 1.00 93.94 519 GLN A N 1
ATOM 3817 C CA . GLN A 1 519 ? 52.285 -3.997 -67.060 1.00 93.94 519 GLN A CA 1
ATOM 3818 C C . GLN A 1 519 ? 52.504 -2.691 -66.298 1.00 93.94 519 GLN A C 1
ATOM 3820 O O . GLN A 1 519 ? 51.562 -2.166 -65.700 1.00 93.94 519 GLN A O 1
ATOM 3825 N N . ALA A 1 520 ? 53.734 -2.173 -66.305 1.00 94.81 520 ALA A N 1
ATOM 3826 C CA . ALA A 1 520 ? 54.037 -0.876 -65.721 1.00 94.81 520 ALA A CA 1
ATOM 3827 C C . ALA A 1 520 ? 53.295 0.240 -66.470 1.00 94.81 520 ALA A C 1
ATOM 3829 O O . ALA A 1 520 ? 52.625 1.053 -65.832 1.00 94.81 520 ALA A O 1
ATOM 3830 N N . ASP A 1 521 ? 53.317 0.207 -67.804 1.00 95.00 521 ASP A N 1
ATOM 3831 C CA . ASP A 1 521 ? 52.586 1.149 -68.652 1.00 95.00 521 ASP A CA 1
ATOM 3832 C C . ASP A 1 521 ? 51.078 1.055 -68.416 1.00 95.00 521 ASP A C 1
ATOM 3834 O O . ASP A 1 521 ? 50.435 2.073 -68.169 1.00 95.00 521 ASP A O 1
ATOM 3838 N N . ALA A 1 522 ? 50.511 -0.156 -68.372 1.00 94.25 522 ALA A N 1
ATOM 3839 C CA . ALA A 1 522 ? 49.090 -0.343 -68.079 1.00 94.25 522 ALA A CA 1
ATOM 3840 C C . ALA A 1 522 ? 48.683 0.240 -66.715 1.00 94.25 522 ALA A C 1
ATOM 3842 O O . ALA A 1 522 ? 47.630 0.872 -66.604 1.00 94.25 522 ALA A O 1
ATOM 3843 N N . ALA A 1 523 ? 49.507 0.067 -65.673 1.00 95.62 523 ALA A N 1
ATOM 3844 C CA . ALA A 1 523 ? 49.238 0.629 -64.349 1.00 95.62 523 ALA A CA 1
ATOM 3845 C C . ALA A 1 523 ? 49.241 2.167 -64.364 1.00 95.62 523 ALA A C 1
ATOM 3847 O O . ALA A 1 523 ? 48.367 2.793 -63.760 1.00 95.62 523 ALA A O 1
ATOM 3848 N N . LEU A 1 524 ? 50.213 2.776 -65.050 1.00 96.31 524 LEU A N 1
ATOM 3849 C CA . LEU A 1 524 ? 50.355 4.231 -65.124 1.00 96.31 524 LEU A CA 1
ATOM 3850 C C . LEU A 1 524 ? 49.271 4.864 -66.007 1.00 96.31 524 LEU A C 1
ATOM 3852 O O . LEU A 1 524 ? 48.608 5.794 -65.554 1.00 96.31 524 LEU A O 1
ATOM 3856 N N . LEU A 1 525 ? 49.010 4.302 -67.191 1.00 95.06 525 LEU A N 1
ATOM 3857 C CA . LEU A 1 525 ? 47.939 4.747 -68.089 1.00 95.06 525 LEU A CA 1
ATOM 3858 C C . LEU A 1 525 ? 46.567 4.657 -67.415 1.00 95.06 525 LEU A C 1
ATOM 3860 O O . LEU A 1 525 ? 45.781 5.599 -67.481 1.00 95.06 525 LEU A O 1
ATOM 3864 N N . THR A 1 526 ? 46.296 3.566 -66.689 1.00 95.25 526 THR A N 1
ATOM 3865 C CA . THR A 1 526 ? 45.039 3.426 -65.935 1.00 95.25 526 THR A CA 1
ATOM 3866 C C . THR A 1 526 ? 44.888 4.486 -64.850 1.00 95.25 526 THR A C 1
ATOM 3868 O O . THR A 1 526 ? 43.788 4.992 -64.634 1.00 95.25 526 THR A O 1
ATOM 3871 N N . LEU A 1 527 ? 45.970 4.838 -64.151 1.00 95.94 527 LEU A N 1
ATOM 3872 C CA . LEU A 1 527 ? 45.911 5.873 -63.121 1.00 95.94 527 LEU A CA 1
ATOM 3873 C C . LEU A 1 527 ? 45.637 7.264 -63.710 1.00 95.94 527 LEU A C 1
ATOM 3875 O O . LEU A 1 527 ? 44.952 8.065 -63.070 1.00 95.94 527 LEU A O 1
ATOM 3879 N N . ASP A 1 528 ? 46.155 7.535 -64.906 1.00 94.38 528 ASP A N 1
ATOM 3880 C CA . ASP A 1 528 ? 46.010 8.825 -65.579 1.00 94.38 528 ASP A CA 1
ATOM 3881 C C . ASP A 1 528 ? 44.617 8.967 -66.255 1.00 94.38 528 ASP A C 1
ATOM 3883 O O . ASP A 1 528 ? 44.074 10.071 -66.331 1.00 94.38 528 ASP A O 1
ATOM 3887 N N . ALA A 1 529 ? 43.963 7.855 -66.625 1.00 90.19 529 ALA A N 1
ATOM 3888 C CA . ALA A 1 529 ? 42.653 7.790 -67.295 1.00 90.19 529 ALA A CA 1
ATOM 3889 C C . ALA A 1 529 ? 41.415 7.886 -66.362 1.00 90.19 529 ALA A C 1
ATOM 3891 O O . ALA A 1 529 ? 40.420 7.196 -66.564 1.00 90.19 529 ALA A O 1
ATOM 3892 N N . GLN A 1 530 ? 41.451 8.734 -65.325 1.00 88.81 530 GLN A N 1
ATOM 3893 C CA . GLN A 1 530 ? 40.357 8.908 -64.338 1.00 88.81 530 GLN A CA 1
ATOM 3894 C C . GLN A 1 530 ? 39.797 7.581 -63.757 1.00 88.81 530 GLN A C 1
ATOM 3896 O O . GLN A 1 530 ? 38.616 7.264 -63.920 1.00 88.81 530 GLN A O 1
ATOM 3901 N N . PRO A 1 531 ? 40.610 6.811 -63.014 1.00 92.12 531 PRO A N 1
ATOM 3902 C CA . PRO A 1 531 ? 40.286 5.438 -62.623 1.00 92.12 531 PRO A CA 1
ATOM 3903 C C . PRO A 1 531 ? 39.063 5.319 -61.700 1.00 92.12 531 PRO A C 1
ATOM 3905 O O . PRO A 1 531 ? 38.868 6.125 -60.778 1.00 92.12 531 PRO A O 1
ATOM 3908 N N . ARG A 1 532 ? 38.287 4.237 -61.870 1.00 94.31 532 ARG A N 1
ATOM 3909 C CA . ARG A 1 532 ? 37.241 3.818 -60.919 1.00 94.31 532 ARG A CA 1
ATOM 3910 C C . ARG A 1 532 ? 37.874 3.297 -59.623 1.00 94.31 532 ARG A C 1
ATOM 3912 O O . ARG A 1 532 ? 39.079 3.064 -59.529 1.00 94.31 532 ARG A O 1
ATOM 3919 N N . THR A 1 533 ? 37.056 3.054 -58.596 1.00 94.50 533 THR A N 1
ATOM 3920 C CA . THR A 1 533 ? 37.523 2.532 -57.297 1.00 94.50 533 THR A CA 1
ATOM 3921 C C . THR A 1 533 ? 38.286 1.211 -57.420 1.00 94.50 533 THR A C 1
ATOM 3923 O O . THR A 1 533 ? 39.317 1.036 -56.767 1.00 94.50 533 THR A O 1
ATOM 3926 N N . LEU A 1 534 ? 37.796 0.290 -58.259 1.00 95.50 534 LEU A N 1
ATOM 3927 C CA . LEU A 1 534 ? 38.453 -0.993 -58.515 1.00 95.50 534 LEU A CA 1
ATOM 3928 C C . LEU A 1 534 ? 39.748 -0.818 -59.316 1.00 95.50 534 LEU A C 1
ATOM 3930 O O . LEU A 1 534 ? 40.741 -1.451 -58.974 1.00 95.50 534 LEU A O 1
ATOM 3934 N N . ASP A 1 535 ? 39.775 0.101 -60.284 1.00 95.94 535 ASP A N 1
ATOM 3935 C CA . ASP A 1 535 ? 40.979 0.403 -61.065 1.00 95.94 535 ASP A CA 1
ATOM 3936 C C . ASP A 1 535 ? 42.087 0.970 -60.167 1.00 95.94 535 ASP A C 1
ATOM 3938 O O . ASP A 1 535 ? 43.230 0.533 -60.238 1.00 95.94 535 ASP A O 1
ATOM 3942 N N . MET A 1 536 ? 41.752 1.862 -59.224 1.00 96.94 536 MET A N 1
ATOM 3943 C CA . MET A 1 536 ? 42.717 2.353 -58.229 1.00 96.94 536 MET A CA 1
ATOM 3944 C C . MET A 1 536 ? 43.257 1.227 -57.336 1.00 96.94 536 MET A C 1
ATOM 3946 O O . MET A 1 536 ? 44.448 1.211 -57.026 1.00 96.94 536 MET A O 1
ATOM 3950 N N . LEU A 1 537 ? 42.407 0.280 -56.914 1.00 96.94 537 LEU A N 1
ATOM 3951 C CA . LEU A 1 537 ? 42.868 -0.919 -56.206 1.00 96.94 537 LEU A CA 1
ATOM 3952 C C . LEU A 1 537 ? 43.804 -1.747 -57.098 1.00 96.94 537 LEU A C 1
ATOM 3954 O O . LEU A 1 537 ? 44.847 -2.193 -56.624 1.00 96.94 537 LEU A O 1
ATOM 3958 N N . GLY A 1 538 ? 43.451 -1.910 -58.373 1.00 96.50 538 GLY A N 1
ATOM 3959 C CA . GLY A 1 538 ? 44.243 -2.620 -59.367 1.00 96.50 538 GLY A CA 1
ATOM 3960 C C . GLY A 1 538 ? 45.635 -2.033 -59.546 1.00 96.50 538 GLY A C 1
ATOM 3961 O O . GLY A 1 538 ? 46.621 -2.750 -59.385 1.00 96.50 538 GLY A O 1
ATOM 3962 N N . VAL A 1 539 ? 45.723 -0.715 -59.737 1.00 97.25 539 VAL A N 1
ATOM 3963 C CA . VAL A 1 539 ? 46.983 0.036 -59.829 1.00 97.25 539 VAL A CA 1
ATOM 3964 C C . VAL A 1 539 ? 47.850 -0.176 -58.588 1.00 97.25 539 VAL A C 1
ATOM 3966 O O . VAL A 1 539 ? 49.039 -0.455 -58.720 1.00 97.25 539 VAL A O 1
ATOM 3969 N N . VAL A 1 540 ? 47.279 -0.100 -57.378 1.00 97.56 540 VAL A N 1
ATOM 3970 C CA . VAL A 1 540 ? 48.034 -0.325 -56.128 1.00 97.56 540 VAL A CA 1
ATOM 3971 C C . VAL A 1 540 ? 48.631 -1.729 -56.079 1.00 97.56 540 VAL A C 1
ATOM 3973 O O . VAL A 1 540 ? 49.804 -1.891 -55.740 1.00 97.56 540 VAL A O 1
ATOM 3976 N N . VAL A 1 541 ? 47.823 -2.748 -56.374 1.00 96.62 541 VAL A N 1
ATOM 3977 C CA . VAL A 1 541 ? 48.247 -4.152 -56.295 1.00 96.62 541 VAL A CA 1
ATOM 3978 C C . VAL A 1 541 ? 49.294 -4.454 -57.365 1.00 96.62 541 VAL A C 1
ATOM 3980 O O . VAL A 1 541 ? 50.321 -5.056 -57.053 1.00 96.62 541 VAL A O 1
ATOM 3983 N N . LEU A 1 542 ? 49.066 -3.989 -58.594 1.00 95.62 542 LEU A N 1
ATOM 3984 C CA . LEU A 1 542 ? 49.967 -4.199 -59.720 1.00 95.62 542 LEU A CA 1
ATOM 3985 C C . LEU A 1 542 ? 51.304 -3.481 -59.510 1.00 95.62 542 LEU A C 1
ATOM 3987 O O . LEU A 1 542 ? 52.348 -4.120 -59.604 1.00 95.62 542 LEU A O 1
ATOM 3991 N N . ALA A 1 543 ? 51.294 -2.201 -59.124 1.00 96.06 543 ALA A N 1
ATOM 3992 C CA . ALA A 1 543 ? 52.519 -1.446 -58.857 1.00 96.06 543 ALA A CA 1
ATOM 3993 C C . ALA A 1 543 ? 53.365 -2.101 -57.755 1.00 96.06 543 ALA A C 1
ATOM 3995 O O . ALA A 1 543 ? 54.570 -2.274 -57.920 1.00 96.06 543 ALA A O 1
ATOM 3996 N N . ARG A 1 544 ? 52.738 -2.551 -56.659 1.00 95.75 544 ARG A N 1
ATOM 3997 C CA . ARG A 1 544 ? 53.440 -3.298 -55.604 1.00 95.75 544 ARG A CA 1
ATOM 3998 C C . ARG A 1 544 ? 54.063 -4.584 -56.117 1.00 95.75 544 ARG A C 1
ATOM 4000 O O . ARG A 1 544 ? 55.154 -4.923 -55.674 1.00 95.75 544 ARG A O 1
ATOM 4007 N N . ARG A 1 545 ? 53.376 -5.298 -57.013 1.00 93.94 545 ARG A N 1
ATOM 4008 C CA . ARG A 1 545 ? 53.864 -6.559 -57.579 1.00 93.94 545 ARG A CA 1
ATOM 4009 C C . ARG A 1 545 ? 55.087 -6.327 -58.455 1.00 93.94 545 ARG A C 1
ATOM 4011 O O . ARG A 1 545 ? 56.075 -7.024 -58.290 1.00 93.94 545 ARG A O 1
ATOM 4018 N N . LEU A 1 546 ? 55.042 -5.306 -59.308 1.00 93.31 546 LEU A N 1
ATOM 4019 C CA . LEU A 1 546 ? 56.151 -4.939 -60.189 1.00 93.31 546 LEU A CA 1
ATOM 4020 C C . LEU A 1 546 ? 57.379 -4.472 -59.402 1.00 93.31 546 LEU A C 1
ATOM 4022 O O . LEU A 1 546 ? 58.489 -4.897 -59.701 1.00 93.31 546 LEU A O 1
ATOM 4026 N N . LEU A 1 547 ? 57.183 -3.656 -58.359 1.00 92.88 547 LEU A N 1
ATOM 4027 C CA . LEU A 1 547 ? 58.259 -3.267 -57.438 1.00 92.88 547 LEU A CA 1
ATOM 4028 C C . LEU A 1 547 ? 58.889 -4.507 -56.779 1.00 92.88 547 LEU A C 1
ATOM 4030 O O . LEU A 1 547 ? 60.104 -4.672 -56.776 1.00 92.88 547 LEU A O 1
ATOM 4034 N N . ALA A 1 548 ? 58.043 -5.413 -56.292 1.00 90.94 548 ALA A N 1
ATOM 4035 C CA . ALA A 1 548 ? 58.435 -6.661 -55.656 1.00 90.94 548 ALA A CA 1
ATOM 4036 C C . ALA A 1 548 ? 59.178 -7.632 -56.601 1.00 90.94 548 ALA A C 1
ATOM 4038 O O . ALA A 1 548 ? 60.113 -8.294 -56.160 1.00 90.94 548 ALA A O 1
ATOM 4039 N N . GLU A 1 549 ? 58.754 -7.765 -57.858 1.00 91.00 549 GLU A N 1
ATOM 4040 C CA . GLU A 1 549 ? 59.407 -8.616 -58.868 1.00 91.00 549 GLU A CA 1
ATOM 4041 C C . GLU A 1 549 ? 60.732 -8.007 -59.346 1.00 91.00 549 GLU A C 1
ATOM 4043 O O . GLU A 1 549 ? 61.694 -8.731 -59.582 1.00 91.00 549 GLU A O 1
ATOM 4048 N N . ALA A 1 550 ? 60.820 -6.677 -59.426 1.00 89.69 550 ALA A N 1
ATOM 4049 C CA . ALA A 1 550 ? 62.057 -5.990 -59.782 1.00 89.69 550 ALA A CA 1
ATOM 4050 C C . ALA A 1 550 ? 63.144 -6.101 -58.699 1.00 89.69 550 ALA A C 1
ATOM 4052 O O . ALA A 1 550 ? 64.329 -6.121 -59.036 1.00 89.69 550 ALA A O 1
ATOM 4053 N N . GLU A 1 551 ? 62.753 -6.162 -57.423 1.00 89.25 551 GLU A N 1
ATOM 4054 C CA . GLU A 1 551 ? 63.663 -6.376 -56.289 1.00 89.25 551 GLU A CA 1
ATOM 4055 C C . GLU A 1 551 ? 64.129 -7.838 -56.182 1.00 89.25 551 GLU A C 1
ATOM 4057 O O . GLU A 1 551 ? 65.294 -8.091 -55.880 1.00 89.25 551 GLU A O 1
ATOM 4062 N N . GLU A 1 552 ? 63.250 -8.807 -56.466 1.00 89.38 552 GLU A N 1
ATOM 4063 C CA . GLU A 1 552 ? 63.543 -10.244 -56.372 1.00 89.38 552 GLU A CA 1
ATOM 4064 C C . GLU A 1 552 ? 63.044 -11.019 -57.612 1.00 89.38 552 GLU A C 1
ATOM 4066 O O . GLU A 1 552 ? 62.010 -11.694 -57.546 1.00 89.38 552 GLU A O 1
ATOM 4071 N N . PRO A 1 553 ? 63.791 -11.006 -58.734 1.00 82.81 553 PRO A N 1
ATOM 4072 C CA . PRO A 1 553 ? 63.357 -11.634 -59.990 1.00 82.81 553 PRO A CA 1
ATOM 4073 C C . PRO A 1 553 ? 63.139 -13.154 -59.900 1.00 82.81 553 PRO A C 1
ATOM 4075 O O . PRO A 1 553 ? 62.381 -13.726 -60.676 1.00 82.81 553 PRO A O 1
ATOM 4078 N N . ALA A 1 554 ? 63.802 -13.821 -58.947 1.00 76.94 554 ALA A N 1
ATOM 4079 C CA . ALA A 1 554 ? 63.720 -15.269 -58.742 1.00 76.94 554 ALA A CA 1
ATOM 4080 C C . ALA A 1 554 ? 62.553 -15.708 -57.833 1.00 76.94 554 ALA A C 1
ATOM 4082 O O . ALA A 1 554 ? 62.351 -16.908 -57.628 1.00 76.94 554 ALA A O 1
ATOM 4083 N N . ALA A 1 555 ? 61.789 -14.774 -57.257 1.00 76.75 555 ALA A N 1
ATOM 4084 C CA . ALA A 1 555 ? 60.660 -15.122 -56.405 1.00 76.75 555 ALA A CA 1
ATOM 4085 C C . ALA A 1 555 ? 59.513 -15.712 -57.246 1.00 76.75 555 ALA A C 1
ATOM 4087 O O . ALA A 1 555 ? 59.077 -15.131 -58.237 1.00 76.75 555 ALA A O 1
ATOM 4088 N N . THR A 1 556 ? 58.976 -16.865 -56.832 1.00 68.94 556 THR A N 1
ATOM 4089 C CA . THR A 1 556 ? 57.780 -17.466 -57.450 1.00 68.94 556 THR A CA 1
ATOM 4090 C C . THR A 1 556 ? 56.641 -16.446 -57.538 1.00 68.94 556 THR A C 1
ATOM 4092 O O . THR A 1 556 ? 56.425 -15.728 -56.559 1.00 68.94 556 THR A O 1
ATOM 4095 N N . ARG A 1 557 ? 55.894 -16.435 -58.658 1.00 75.44 557 ARG A N 1
ATOM 4096 C CA . ARG A 1 557 ? 54.776 -15.508 -58.948 1.00 75.44 557 ARG A CA 1
ATOM 4097 C C . ARG A 1 557 ? 54.010 -15.093 -57.681 1.00 75.44 557 ARG A C 1
ATOM 4099 O O . ARG A 1 557 ? 53.336 -15.913 -57.050 1.00 75.44 557 ARG A O 1
ATOM 4106 N N . ARG A 1 558 ? 54.144 -13.817 -57.300 1.00 84.44 558 ARG A N 1
ATOM 4107 C CA . ARG A 1 558 ? 53.571 -13.243 -56.072 1.00 84.44 558 ARG A CA 1
ATOM 4108 C C . ARG A 1 558 ? 52.082 -12.955 -56.290 1.00 84.44 558 ARG A C 1
ATOM 4110 O O . ARG A 1 558 ? 51.708 -11.959 -56.898 1.00 84.44 558 ARG A O 1
ATOM 4117 N N . GLU A 1 559 ? 51.214 -13.840 -55.802 1.00 90.38 559 GLU A N 1
ATOM 4118 C CA . GLU A 1 559 ? 49.757 -13.669 -55.902 1.00 90.38 559 GLU A CA 1
ATOM 4119 C C . GLU A 1 559 ? 49.223 -12.751 -54.779 1.00 90.38 559 GLU A C 1
ATOM 4121 O O . GLU A 1 559 ? 49.622 -12.907 -53.617 1.00 90.38 559 GLU A O 1
ATOM 4126 N N . PRO A 1 560 ? 48.292 -11.817 -55.057 1.00 93.88 560 PRO A N 1
ATOM 4127 C CA . PRO A 1 560 ? 47.656 -11.018 -54.013 1.00 93.88 560 PRO A CA 1
ATOM 4128 C C . PRO A 1 560 ? 46.707 -11.868 -53.158 1.00 93.88 560 PRO A C 1
ATOM 4130 O O . PRO A 1 560 ? 46.125 -12.858 -53.609 1.00 93.88 560 PRO A O 1
ATOM 4133 N N . CYS A 1 561 ? 46.516 -11.465 -51.901 1.00 94.31 561 CYS A N 1
ATOM 4134 C CA . CYS A 1 561 ? 45.591 -12.145 -50.999 1.00 94.31 561 CYS A CA 1
ATOM 4135 C C . CYS A 1 561 ? 44.138 -12.015 -51.488 1.00 94.31 561 CYS A C 1
ATOM 4137 O O . CYS A 1 561 ? 43.611 -10.909 -51.595 1.00 94.31 561 CYS A O 1
ATOM 4139 N N . ALA A 1 562 ? 43.454 -13.147 -51.685 1.00 93.06 562 ALA A N 1
ATOM 4140 C CA . ALA A 1 562 ? 42.071 -13.198 -52.177 1.00 93.06 562 ALA A CA 1
ATOM 4141 C C . ALA A 1 562 ? 41.003 -12.647 -51.207 1.00 93.06 562 ALA A C 1
ATOM 4143 O O . ALA A 1 562 ? 39.825 -12.572 -51.543 1.00 93.06 562 ALA A O 1
ATOM 4144 N N . VAL A 1 563 ? 41.384 -12.316 -49.972 1.00 92.69 563 VAL A N 1
ATOM 4145 C CA . VAL A 1 563 ? 40.485 -11.688 -48.989 1.00 92.69 563 VAL A CA 1
ATOM 4146 C C . VAL A 1 563 ? 40.624 -10.176 -49.061 1.00 92.69 563 VAL A C 1
ATOM 4148 O O . VAL A 1 563 ? 39.638 -9.453 -49.115 1.00 92.69 563 VAL A O 1
ATOM 4151 N N . ASN A 1 564 ? 41.859 -9.687 -49.082 1.00 94.62 564 ASN A N 1
ATOM 4152 C CA . ASN A 1 564 ? 42.154 -8.273 -49.194 1.00 94.62 564 ASN A CA 1
ATOM 4153 C C . ASN A 1 564 ? 43.440 -8.109 -50.011 1.00 94.62 564 ASN A C 1
ATOM 4155 O O . ASN A 1 564 ? 44.519 -8.342 -49.459 1.00 94.62 564 ASN A O 1
ATOM 4159 N N . PRO A 1 565 ? 43.350 -7.682 -51.281 1.00 95.38 565 PRO A N 1
ATOM 4160 C CA . PRO A 1 565 ? 44.519 -7.509 -52.140 1.00 95.38 565 PRO A CA 1
ATOM 4161 C C . PRO A 1 565 ? 45.552 -6.499 -51.610 1.00 95.38 565 PRO A C 1
ATOM 4163 O O . PRO A 1 565 ? 46.695 -6.515 -52.047 1.00 95.38 565 PRO A O 1
ATOM 4166 N N . LEU A 1 566 ? 45.190 -5.650 -50.635 1.00 95.12 566 LEU A N 1
ATOM 4167 C CA . LEU A 1 566 ? 46.111 -4.711 -49.979 1.00 95.12 566 LEU A CA 1
ATOM 4168 C C . LEU A 1 566 ? 46.966 -5.343 -48.865 1.00 95.12 566 LEU A C 1
ATOM 4170 O O . LEU A 1 566 ? 47.825 -4.660 -48.300 1.00 95.12 566 LEU A O 1
ATOM 4174 N N . HIS A 1 567 ? 46.705 -6.599 -48.494 1.00 94.00 567 HIS A N 1
ATOM 4175 C CA . HIS A 1 567 ? 47.535 -7.358 -47.555 1.00 94.00 567 HIS A CA 1
ATOM 4176 C C . HIS A 1 567 ? 48.876 -7.772 -48.190 1.00 94.00 567 HIS A C 1
ATOM 4178 O O . HIS A 1 567 ? 49.038 -7.666 -49.404 1.00 94.00 567 HIS A O 1
ATOM 4184 N N . PRO A 1 568 ? 49.833 -8.281 -47.386 1.00 89.50 568 PRO A N 1
ATOM 4185 C CA . PRO A 1 568 ? 51.008 -8.962 -47.923 1.00 89.50 568 PRO A CA 1
ATOM 4186 C C . PRO A 1 568 ? 50.638 -10.101 -48.884 1.00 89.50 568 PRO A C 1
ATOM 4188 O O . PRO A 1 568 ? 49.521 -10.631 -48.827 1.00 89.50 568 PRO A O 1
ATOM 4191 N N . TRP A 1 569 ? 51.598 -10.487 -49.726 1.00 92.62 569 TRP A N 1
ATOM 4192 C CA . TRP A 1 569 ? 51.450 -11.547 -50.724 1.00 92.62 569 TRP A CA 1
ATOM 4193 C C . TRP A 1 569 ? 50.932 -12.856 -50.124 1.00 92.62 569 TRP A C 1
ATOM 4195 O O . TRP A 1 569 ? 51.149 -13.176 -48.951 1.00 92.62 569 TRP A O 1
ATOM 4205 N N . ALA A 1 570 ? 50.203 -13.612 -50.936 1.00 90.25 570 ALA A N 1
ATOM 4206 C CA . ALA A 1 570 ? 49.604 -14.859 -50.516 1.00 90.25 570 ALA A CA 1
ATOM 4207 C C . ALA A 1 570 ? 50.653 -15.976 -50.443 1.00 90.25 570 ALA A C 1
ATOM 4209 O O . ALA A 1 570 ? 51.228 -16.380 -51.451 1.00 90.25 570 ALA A O 1
ATOM 4210 N N . THR A 1 571 ? 50.874 -16.496 -49.239 1.00 85.62 571 THR A N 1
ATOM 4211 C CA . THR A 1 571 ? 51.849 -17.558 -48.955 1.00 85.62 571 THR A CA 1
ATOM 4212 C C . THR A 1 571 ? 51.191 -18.924 -48.786 1.00 85.62 571 THR A C 1
ATOM 4214 O O . THR A 1 571 ? 51.853 -19.946 -48.934 1.00 85.62 571 THR A O 1
ATOM 4217 N N . GLU A 1 572 ? 49.885 -18.966 -48.505 1.00 81.25 572 GLU A N 1
ATOM 4218 C CA . GLU A 1 572 ? 49.162 -20.192 -48.173 1.00 81.25 572 GLU A CA 1
ATOM 4219 C C . GLU A 1 572 ? 47.971 -20.420 -49.113 1.00 81.25 572 GLU A C 1
ATOM 4221 O O . GLU A 1 572 ? 47.275 -19.489 -49.537 1.00 81.25 572 GLU A O 1
ATOM 4226 N N . ARG A 1 573 ? 47.704 -21.691 -49.438 1.00 75.94 573 ARG A N 1
ATOM 4227 C CA . ARG A 1 573 ? 46.475 -22.088 -50.140 1.00 75.94 573 ARG A CA 1
ATOM 4228 C C . ARG A 1 573 ? 45.350 -22.195 -49.112 1.00 75.94 573 ARG A C 1
ATOM 4230 O O . ARG A 1 573 ? 45.442 -22.997 -48.188 1.00 75.94 573 ARG A O 1
ATOM 4237 N N . GLY A 1 574 ? 44.279 -21.420 -49.277 1.00 64.62 574 GLY A N 1
ATOM 4238 C CA . GLY A 1 574 ? 43.118 -21.517 -48.392 1.00 64.62 574 GLY A CA 1
ATOM 4239 C C . GLY A 1 574 ? 42.455 -22.902 -48.447 1.00 64.62 574 GLY A C 1
ATOM 4240 O O . GLY A 1 574 ? 42.533 -23.596 -49.463 1.00 64.62 574 GLY A O 1
ATOM 4241 N N . ARG A 1 575 ? 41.771 -23.308 -47.364 1.00 61.12 575 ARG A N 1
ATOM 4242 C CA . ARG A 1 575 ? 40.886 -24.491 -47.374 1.00 61.12 575 ARG A CA 1
ATOM 4243 C C . ARG A 1 575 ? 39.839 -24.368 -48.502 1.00 61.12 575 ARG A C 1
ATOM 4245 O O . ARG A 1 575 ? 39.379 -23.251 -48.754 1.00 61.12 575 ARG A O 1
ATOM 4252 N N . PRO A 1 576 ? 39.503 -25.471 -49.198 1.00 54.00 576 PRO A N 1
ATOM 4253 C CA . PRO A 1 576 ? 38.598 -25.445 -50.344 1.00 54.00 576 PRO A CA 1
ATOM 4254 C C . PRO A 1 576 ? 37.223 -24.889 -49.960 1.00 54.00 576 PRO A C 1
ATOM 4256 O O . PRO A 1 576 ? 36.723 -25.148 -48.869 1.00 54.00 576 PRO A O 1
ATOM 4259 N N . ARG A 1 577 ? 36.626 -24.119 -50.874 1.00 56.47 577 ARG A N 1
ATOM 4260 C CA . ARG A 1 577 ? 35.217 -23.714 -50.831 1.00 56.47 577 ARG A CA 1
ATOM 4261 C C . ARG A 1 577 ? 34.490 -24.607 -51.839 1.00 56.47 577 ARG A C 1
ATOM 4263 O O . ARG A 1 577 ? 34.979 -24.736 -52.956 1.00 56.47 577 ARG A O 1
ATOM 4270 N N . GLU A 1 578 ? 33.365 -25.207 -51.463 1.00 53.94 578 GLU A N 1
ATOM 4271 C CA . GLU A 1 578 ? 32.672 -26.319 -52.158 1.00 53.94 578 GLU A CA 1
ATOM 4272 C C . GLU A 1 578 ? 32.296 -26.123 -53.646 1.00 53.94 578 GLU A C 1
ATOM 4274 O O . GLU A 1 578 ? 31.743 -27.035 -54.248 1.00 53.94 578 GLU A O 1
ATOM 4279 N N . ARG A 1 579 ? 32.571 -24.975 -54.283 1.00 51.59 579 ARG A N 1
ATOM 4280 C CA . ARG A 1 579 ? 31.998 -24.641 -55.602 1.00 51.59 579 ARG A CA 1
ATOM 4281 C C . ARG A 1 579 ? 32.947 -24.097 -56.674 1.00 51.59 579 ARG A C 1
ATOM 4283 O O . ARG A 1 579 ? 32.493 -23.855 -57.783 1.00 51.59 579 ARG A O 1
ATOM 4290 N N . SER A 1 580 ? 34.239 -23.912 -56.395 1.00 54.47 580 SER A N 1
ATOM 4291 C CA . SER A 1 580 ? 35.217 -23.475 -57.408 1.00 54.47 580 SER A CA 1
ATOM 4292 C C . SER A 1 580 ? 36.501 -24.287 -57.276 1.00 54.47 580 SER A C 1
ATOM 4294 O O . SER A 1 580 ? 37.097 -24.337 -56.201 1.00 54.47 580 SER A O 1
ATOM 4296 N N . GLY A 1 581 ? 36.906 -24.952 -58.360 1.00 59.31 581 GLY A N 1
ATOM 4297 C CA . GLY A 1 581 ? 37.990 -25.941 -58.380 1.00 59.31 581 GLY A CA 1
ATOM 4298 C C . GLY A 1 581 ? 39.389 -25.408 -58.040 1.00 59.31 581 GLY A C 1
ATOM 4299 O O . GLY A 1 581 ? 40.304 -26.208 -57.857 1.00 59.31 581 GLY A O 1
ATOM 4300 N N . SER A 1 582 ? 39.584 -24.092 -57.900 1.00 66.56 582 SER A N 1
ATOM 4301 C CA . SER A 1 582 ? 40.859 -23.505 -57.479 1.00 66.56 582 SER A CA 1
ATOM 4302 C C . SER A 1 582 ? 40.772 -22.913 -56.067 1.00 66.56 582 SER A C 1
ATOM 4304 O O . SER A 1 582 ? 39.916 -22.090 -55.741 1.00 66.56 582 SER A O 1
ATOM 4306 N N . ARG A 1 583 ? 41.682 -23.345 -55.182 1.00 74.12 583 ARG A N 1
ATOM 4307 C CA . ARG A 1 583 ? 41.799 -22.802 -53.819 1.00 74.12 583 ARG A CA 1
ATOM 4308 C C . ARG A 1 583 ? 42.338 -21.368 -53.904 1.00 74.12 583 ARG A C 1
ATOM 4310 O O . ARG A 1 583 ? 43.483 -21.210 -54.336 1.00 74.12 583 ARG A O 1
ATOM 4317 N N . PRO A 1 584 ? 41.593 -20.333 -53.469 1.00 82.19 584 PRO A N 1
ATOM 4318 C CA . PRO A 1 584 ? 42.117 -18.974 -53.479 1.00 82.19 584 PRO A CA 1
ATOM 4319 C C . PRO A 1 584 ? 43.324 -18.885 -52.539 1.00 82.19 584 PRO A C 1
ATOM 4321 O O . PRO A 1 584 ? 43.266 -19.348 -51.392 1.00 82.19 584 PRO A O 1
ATOM 4324 N N . ARG A 1 585 ? 44.429 -18.302 -53.013 1.00 89.81 585 ARG A N 1
ATOM 4325 C CA . ARG A 1 585 ? 45.590 -18.059 -52.152 1.00 89.81 585 ARG A CA 1
ATOM 4326 C C . ARG A 1 585 ? 45.335 -16.859 -51.248 1.00 89.81 585 ARG A C 1
ATOM 4328 O O . ARG A 1 585 ? 44.803 -15.830 -51.672 1.00 89.81 585 ARG A O 1
ATOM 4335 N N . VAL A 1 586 ? 45.704 -17.001 -49.982 1.00 93.44 586 VAL A N 1
ATOM 4336 C CA . VAL A 1 586 ? 45.529 -15.976 -48.950 1.00 93.44 586 VAL A CA 1
ATOM 4337 C C . VAL A 1 586 ? 46.844 -15.759 -48.201 1.00 93.44 586 VAL A C 1
ATOM 4339 O O . VAL A 1 586 ? 47.711 -16.629 -48.178 1.00 93.44 586 VAL A O 1
ATOM 4342 N N . CYS A 1 587 ? 47.028 -14.581 -47.606 1.00 93.69 587 CYS A N 1
ATOM 4343 C CA . CYS A 1 587 ? 48.180 -14.336 -46.736 1.00 93.69 587 CYS A CA 1
ATOM 4344 C C . CYS A 1 587 ? 48.058 -15.132 -45.423 1.00 93.69 587 CYS A C 1
ATOM 4346 O O . CYS A 1 587 ? 46.939 -15.455 -45.014 1.00 93.69 587 CYS A O 1
ATOM 4348 N N . VAL A 1 588 ? 49.181 -15.369 -44.728 1.00 92.75 588 VAL A N 1
ATOM 4349 C CA . VAL A 1 588 ? 49.257 -16.109 -43.443 1.00 92.75 588 VAL A CA 1
ATOM 4350 C C . VAL A 1 588 ? 48.142 -15.708 -42.468 1.00 92.75 588 VAL A C 1
ATOM 4352 O O . VAL A 1 588 ? 47.403 -16.539 -41.948 1.00 92.75 588 VAL A O 1
ATOM 4355 N N . ARG A 1 589 ? 47.932 -14.398 -42.278 1.00 91.94 589 ARG A N 1
ATOM 4356 C CA . ARG A 1 589 ? 46.904 -13.882 -41.355 1.00 91.94 589 ARG A CA 1
ATOM 4357 C C . ARG A 1 589 ? 45.479 -14.242 -41.770 1.00 91.94 589 ARG A C 1
ATOM 4359 O O . ARG A 1 589 ? 44.624 -14.441 -40.919 1.00 91.94 589 ARG A O 1
ATOM 4366 N N . CYS A 1 590 ? 45.194 -14.280 -43.069 1.00 92.69 590 CYS A N 1
ATOM 4367 C CA . CYS A 1 590 ? 43.871 -14.634 -43.582 1.00 92.69 590 CYS A CA 1
ATOM 4368 C C . CYS A 1 590 ? 43.649 -16.151 -43.626 1.00 92.69 590 CYS A C 1
ATOM 4370 O O . CYS A 1 590 ? 42.498 -16.591 -43.575 1.00 92.69 590 CYS A O 1
ATOM 4372 N N . ALA A 1 591 ? 44.723 -16.938 -43.705 1.00 91.94 591 ALA A N 1
ATOM 4373 C CA . ALA A 1 591 ? 44.666 -18.392 -43.635 1.00 91.94 591 ALA A CA 1
ATOM 4374 C C . ALA A 1 591 ? 44.239 -18.889 -42.245 1.00 91.94 591 ALA A C 1
ATOM 4376 O O . ALA A 1 591 ? 43.438 -19.817 -42.161 1.00 91.94 591 ALA A O 1
ATOM 4377 N N . GLN A 1 592 ? 44.677 -18.195 -41.187 1.00 91.75 592 GLN A N 1
ATOM 4378 C CA . GLN A 1 592 ? 44.328 -18.473 -39.784 1.00 91.75 592 GLN A CA 1
ATOM 4379 C C . GLN A 1 592 ? 42.854 -18.197 -39.428 1.00 91.75 592 GLN A C 1
ATOM 4381 O O . GLN A 1 592 ? 42.391 -18.598 -38.365 1.00 91.75 592 GLN A O 1
ATOM 4386 N N . LEU A 1 593 ? 42.102 -17.503 -40.288 1.00 88.62 593 LEU A N 1
ATOM 4387 C CA . LEU A 1 593 ? 40.689 -17.195 -40.045 1.00 88.62 593 LEU A CA 1
ATOM 4388 C C . LEU A 1 593 ? 39.772 -18.345 -40.470 1.00 88.62 593 LEU A C 1
ATOM 4390 O O . LEU A 1 593 ? 40.019 -18.981 -41.504 1.00 88.62 593 LEU A O 1
ATOM 4394 N N . SER A 1 594 ? 38.663 -18.521 -39.739 1.00 88.44 594 SER A N 1
ATOM 4395 C CA . SER A 1 594 ? 37.556 -19.392 -40.157 1.00 88.44 594 SER A CA 1
ATOM 4396 C C . SER A 1 594 ? 36.969 -18.940 -41.506 1.00 88.44 594 SER A C 1
ATOM 4398 O O . SER A 1 594 ? 37.118 -17.768 -41.878 1.00 88.44 594 SER A O 1
ATOM 4400 N N . PRO A 1 595 ? 36.306 -19.829 -42.269 1.00 86.75 595 PRO A N 1
ATOM 4401 C CA . PRO A 1 595 ? 35.678 -19.470 -43.542 1.00 86.75 595 PRO A CA 1
ATOM 4402 C C . PRO A 1 595 ? 34.705 -18.282 -43.444 1.00 86.75 595 PRO A C 1
ATOM 4404 O O . PRO A 1 595 ? 34.728 -17.400 -44.308 1.00 86.75 595 PRO A O 1
ATOM 4407 N N . GLU A 1 596 ? 33.917 -18.211 -42.372 1.00 83.31 596 GLU A N 1
ATOM 4408 C CA . GLU A 1 596 ? 32.926 -17.162 -42.106 1.00 83.31 596 GLU A CA 1
ATOM 4409 C C . GLU A 1 596 ? 33.629 -15.833 -41.816 1.00 83.31 596 GLU A C 1
ATOM 4411 O O . GLU A 1 596 ? 33.385 -14.829 -42.496 1.00 83.31 596 GLU A O 1
ATOM 4416 N N . ALA A 1 597 ? 34.597 -15.843 -40.890 1.00 85.88 597 ALA A N 1
ATOM 4417 C CA . ALA A 1 597 ? 35.410 -14.675 -40.556 1.00 85.88 597 ALA A CA 1
ATOM 4418 C C . ALA A 1 597 ? 36.203 -14.171 -41.771 1.00 85.88 597 ALA A C 1
ATOM 4420 O O . ALA A 1 597 ? 36.405 -12.967 -41.945 1.00 85.88 597 ALA A O 1
ATOM 4421 N N . ARG A 1 598 ? 36.626 -15.083 -42.650 1.00 88.94 598 ARG A N 1
ATOM 4422 C CA . ARG A 1 598 ? 37.303 -14.754 -43.902 1.00 88.94 598 ARG A CA 1
ATOM 4423 C C . ARG A 1 598 ? 36.361 -14.067 -44.891 1.00 88.94 598 ARG A C 1
ATOM 4425 O O . ARG A 1 598 ? 36.757 -13.058 -45.467 1.00 88.94 598 ARG A O 1
ATOM 4432 N N . SER A 1 599 ? 35.130 -14.560 -45.059 1.00 86.19 599 SER A N 1
ATOM 4433 C CA . SER A 1 599 ? 34.129 -13.902 -45.915 1.00 86.19 599 SER A CA 1
ATOM 4434 C C . SER A 1 599 ? 33.710 -12.526 -45.399 1.00 86.19 599 SER A C 1
ATOM 4436 O O . SER A 1 599 ? 33.592 -11.594 -46.191 1.00 86.19 599 SER A O 1
ATOM 4438 N N . ALA A 1 600 ? 33.580 -12.359 -44.080 1.00 85.06 600 ALA A N 1
ATOM 4439 C CA . ALA A 1 600 ? 33.262 -11.070 -43.464 1.00 85.06 600 ALA A CA 1
ATOM 4440 C C . ALA A 1 600 ? 34.382 -10.029 -43.653 1.00 85.06 600 ALA A C 1
ATOM 4442 O O . ALA A 1 600 ? 34.126 -8.825 -43.696 1.00 85.06 600 ALA A O 1
ATOM 4443 N N . ARG A 1 601 ? 35.632 -10.489 -43.801 1.00 89.56 601 ARG A N 1
ATOM 4444 C CA . ARG A 1 601 ? 36.817 -9.638 -43.987 1.00 89.56 601 ARG A CA 1
ATOM 4445 C C . ARG A 1 601 ? 37.205 -9.391 -45.442 1.00 89.56 601 ARG A C 1
ATOM 4447 O O . ARG A 1 601 ? 38.244 -8.766 -45.665 1.00 89.56 601 ARG A O 1
ATOM 4454 N N . VAL A 1 602 ? 36.407 -9.843 -46.412 1.00 92.69 602 VAL A N 1
ATOM 4455 C CA . VAL A 1 602 ? 36.646 -9.503 -47.820 1.00 92.69 602 VAL A CA 1
ATOM 4456 C C . VAL A 1 602 ? 36.656 -7.982 -47.969 1.00 92.69 602 VAL A C 1
ATOM 4458 O O . VAL A 1 602 ? 35.772 -7.297 -47.452 1.00 92.69 602 VAL A O 1
ATOM 4461 N N . LEU A 1 603 ? 37.678 -7.446 -48.640 1.00 93.69 603 LEU A N 1
ATOM 4462 C CA . LEU A 1 603 ? 37.819 -6.011 -48.863 1.00 93.69 603 LEU A CA 1
ATOM 4463 C C . LEU A 1 603 ? 36.570 -5.479 -49.572 1.00 93.69 603 LEU A C 1
ATOM 4465 O O . LEU A 1 603 ? 36.204 -5.959 -50.647 1.00 93.69 603 LEU A O 1
ATOM 4469 N N . ARG A 1 604 ? 35.932 -4.470 -48.974 1.00 93.06 604 ARG A N 1
ATOM 4470 C CA . ARG A 1 604 ? 34.786 -3.784 -49.569 1.00 93.06 604 ARG A CA 1
ATOM 4471 C C . ARG A 1 604 ? 35.218 -2.416 -50.073 1.00 93.06 604 ARG A C 1
ATOM 4473 O O . ARG A 1 604 ? 35.917 -1.678 -49.380 1.00 93.06 604 ARG A O 1
ATOM 4480 N N . LEU A 1 605 ? 34.790 -2.087 -51.277 1.00 93.56 605 LEU A N 1
ATOM 4481 C CA . LEU A 1 605 ? 35.058 -0.828 -51.948 1.00 93.56 605 LEU A CA 1
ATOM 4482 C C . LEU A 1 605 ? 33.817 0.054 -51.849 1.00 93.56 605 LEU A C 1
ATOM 4484 O O . LEU A 1 605 ? 32.699 -0.415 -52.071 1.00 93.56 605 LEU A O 1
ATOM 4488 N N . ARG A 1 606 ? 33.999 1.323 -51.468 1.00 88.75 606 ARG A N 1
ATOM 4489 C CA . ARG A 1 606 ? 32.904 2.300 -51.437 1.00 88.75 606 ARG A CA 1
ATOM 4490 C C . ARG A 1 606 ? 32.795 2.986 -52.789 1.00 88.75 606 ARG A C 1
ATOM 4492 O O . ARG A 1 606 ? 33.645 3.804 -53.111 1.00 88.75 606 ARG A O 1
ATOM 4499 N N . SER A 1 607 ? 31.719 2.704 -53.514 1.00 83.88 607 SER A N 1
ATOM 4500 C CA . SER A 1 607 ? 31.251 3.575 -54.594 1.00 83.88 607 SER A CA 1
ATOM 4501 C C . SER A 1 607 ? 30.538 4.803 -54.013 1.00 83.88 607 SER A C 1
ATOM 4503 O O . SER A 1 607 ? 30.274 4.864 -52.807 1.00 83.88 607 SER A O 1
ATOM 4505 N N . ARG A 1 608 ? 30.182 5.779 -54.860 1.00 77.62 608 ARG A N 1
ATOM 4506 C CA . ARG A 1 608 ? 29.496 7.020 -54.442 1.00 77.62 608 ARG A CA 1
ATOM 4507 C C . ARG A 1 608 ? 28.277 6.776 -53.537 1.00 77.62 608 ARG A C 1
ATOM 4509 O O . ARG A 1 608 ? 28.022 7.596 -52.660 1.00 77.62 608 ARG A O 1
ATOM 4516 N N . THR A 1 609 ? 27.571 5.655 -53.698 1.00 77.31 609 THR A N 1
ATOM 4517 C CA . THR A 1 609 ? 26.330 5.355 -52.962 1.00 77.31 609 THR A CA 1
ATOM 4518 C C . THR A 1 609 ? 26.351 4.036 -52.183 1.00 77.31 609 THR A C 1
ATOM 4520 O O . THR A 1 609 ? 25.671 3.937 -51.165 1.00 77.31 609 THR A O 1
ATOM 4523 N N . THR A 1 610 ? 27.140 3.032 -52.584 1.00 85.75 610 THR A N 1
ATOM 4524 C CA . THR A 1 610 ? 27.091 1.681 -51.983 1.00 85.75 610 THR A CA 1
ATOM 4525 C C . THR A 1 610 ? 28.473 1.064 -51.747 1.00 85.75 610 THR A C 1
ATOM 4527 O O . THR A 1 610 ? 29.445 1.399 -52.428 1.00 85.75 610 THR A O 1
ATOM 4530 N N . ALA A 1 611 ? 28.573 0.137 -50.783 1.00 88.50 611 ALA A N 1
ATOM 4531 C CA . ALA A 1 611 ? 29.791 -0.626 -50.499 1.00 88.50 611 ALA A CA 1
ATOM 4532 C C . ALA A 1 611 ? 29.668 -2.084 -50.975 1.00 88.50 611 ALA A C 1
ATOM 4534 O O . ALA A 1 611 ? 28.920 -2.881 -50.396 1.00 88.50 611 ALA A O 1
ATOM 4535 N N . HIS A 1 612 ? 30.447 -2.456 -51.985 1.00 89.31 612 HIS A N 1
ATOM 4536 C CA . HIS A 1 612 ? 30.452 -3.796 -52.577 1.00 89.31 612 HIS A CA 1
ATOM 4537 C C . HIS A 1 612 ? 31.773 -4.514 -52.285 1.00 89.31 612 HIS A C 1
ATOM 4539 O O . HIS A 1 612 ? 32.794 -3.875 -52.045 1.00 89.31 612 HIS A O 1
ATOM 4545 N N . ALA A 1 613 ? 31.768 -5.847 -52.255 1.00 91.62 613 ALA A N 1
ATOM 4546 C CA . ALA A 1 613 ? 33.010 -6.614 -52.168 1.00 91.62 613 ALA A CA 1
ATOM 4547 C C . ALA A 1 613 ? 33.843 -6.390 -53.438 1.00 91.62 613 ALA A C 1
ATOM 4549 O O . ALA A 1 613 ? 33.277 -6.343 -54.531 1.00 91.62 613 ALA A O 1
ATOM 4550 N N . TYR A 1 614 ? 35.167 -6.261 -53.316 1.00 93.56 614 TYR A N 1
ATOM 4551 C CA . TYR A 1 614 ? 36.028 -5.988 -54.473 1.00 93.56 614 TYR A CA 1
ATOM 4552 C C . TYR A 1 614 ? 35.902 -7.065 -55.560 1.00 93.56 614 TYR A C 1
ATOM 4554 O O . TYR A 1 614 ? 36.106 -6.770 -56.721 1.00 93.56 614 TYR A O 1
ATOM 4562 N N . ASN A 1 615 ? 35.545 -8.296 -55.185 1.00 91.56 615 ASN A N 1
ATOM 4563 C CA . ASN A 1 615 ? 35.388 -9.455 -56.061 1.00 91.56 615 ASN A CA 1
ATOM 4564 C C . ASN A 1 615 ? 33.938 -9.692 -56.532 1.00 91.56 615 ASN A C 1
ATOM 4566 O O . ASN A 1 615 ? 33.605 -10.793 -56.966 1.00 91.56 615 ASN A O 1
ATOM 4570 N N . SER A 1 616 ? 33.065 -8.691 -56.411 1.00 91.69 616 SER A N 1
ATOM 4571 C CA . SER A 1 616 ? 31.649 -8.794 -56.805 1.00 91.69 616 SER A CA 1
ATOM 4572 C C . SER A 1 616 ? 31.429 -8.950 -58.314 1.00 91.69 616 SER A C 1
ATOM 4574 O O . SER A 1 616 ? 30.410 -9.506 -58.714 1.00 91.69 616 SER A O 1
ATOM 4576 N N . HIS A 1 617 ? 32.388 -8.531 -59.143 1.00 90.81 617 HIS A N 1
ATOM 4577 C CA . HIS A 1 617 ? 32.318 -8.621 -60.603 1.00 90.81 617 HIS A CA 1
ATOM 4578 C C . HIS A 1 617 ? 33.442 -9.518 -61.146 1.00 90.81 617 HIS A C 1
ATOM 4580 O O . HIS A 1 617 ? 34.428 -9.010 -61.664 1.00 90.81 617 HIS A O 1
ATOM 4586 N N . PRO A 1 618 ? 33.339 -10.856 -61.051 1.00 90.38 618 PRO A N 1
ATOM 4587 C CA . PRO A 1 618 ? 34.444 -11.767 -61.381 1.00 90.38 618 PRO A CA 1
ATOM 4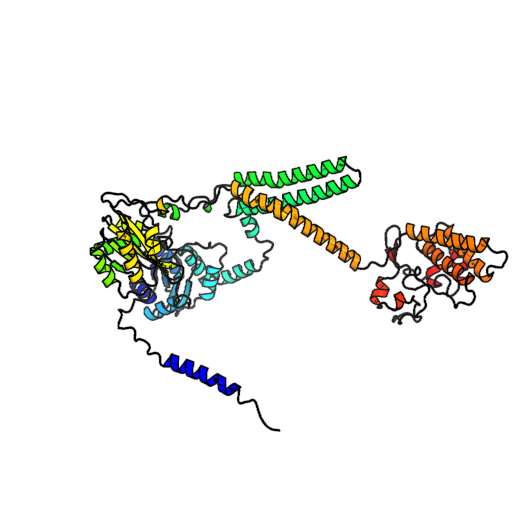588 C C . PRO A 1 618 ? 34.909 -11.711 -62.847 1.00 90.38 618 PRO A C 1
ATOM 4590 O O . PRO A 1 618 ? 35.983 -12.219 -63.156 1.00 90.38 618 PRO A O 1
ATOM 4593 N N . ALA A 1 619 ? 34.112 -11.112 -63.737 1.00 92.31 619 ALA A N 1
ATOM 4594 C CA . ALA A 1 619 ? 34.458 -10.897 -65.138 1.00 92.31 619 ALA A CA 1
ATOM 4595 C C . ALA A 1 619 ? 35.388 -9.691 -65.372 1.00 92.31 619 ALA A C 1
ATOM 4597 O O . ALA A 1 619 ? 35.990 -9.620 -66.441 1.00 92.31 619 ALA A O 1
ATOM 4598 N N . ASP A 1 620 ? 35.513 -8.774 -64.404 1.00 94.31 620 ASP A N 1
ATOM 4599 C CA . ASP A 1 620 ? 36.386 -7.601 -64.516 1.00 94.31 620 ASP A CA 1
ATOM 4600 C C . ASP A 1 620 ? 37.856 -8.043 -64.678 1.00 94.31 620 ASP A C 1
ATOM 4602 O O . ASP A 1 620 ? 38.293 -8.945 -63.942 1.00 94.31 620 ASP A O 1
ATOM 4606 N N . PRO A 1 621 ? 38.630 -7.448 -65.610 1.00 94.19 621 PRO A N 1
ATOM 4607 C CA . PRO A 1 621 ? 40.001 -7.867 -65.899 1.00 94.19 621 PRO A CA 1
ATOM 4608 C C . PRO A 1 621 ? 40.897 -7.939 -64.658 1.00 94.19 621 PRO A C 1
ATOM 4610 O O . PRO A 1 621 ? 41.683 -8.882 -64.521 1.00 94.19 621 PRO A O 1
ATOM 4613 N N . TRP A 1 622 ? 40.737 -7.014 -63.706 1.00 94.69 622 TRP A N 1
ATOM 4614 C CA . TRP A 1 622 ? 41.525 -7.010 -62.474 1.00 94.69 622 TRP A CA 1
ATOM 4615 C C . TRP A 1 622 ? 41.300 -8.266 -61.633 1.00 94.69 622 TRP A C 1
ATOM 4617 O O . TRP A 1 622 ? 42.238 -8.808 -61.047 1.00 94.69 622 TRP A O 1
ATOM 4627 N N . ILE A 1 623 ? 40.063 -8.754 -61.568 1.00 94.12 623 ILE A N 1
ATOM 4628 C CA . ILE A 1 623 ? 39.693 -9.910 -60.745 1.00 94.12 623 ILE A CA 1
ATOM 4629 C C . ILE A 1 623 ? 39.957 -11.204 -61.509 1.00 94.12 623 ILE A C 1
ATOM 4631 O O . ILE A 1 623 ? 40.566 -12.121 -60.951 1.00 94.12 623 ILE A O 1
ATOM 4635 N N . ARG A 1 624 ? 39.549 -11.258 -62.783 1.00 93.06 624 ARG A N 1
ATOM 4636 C CA . ARG A 1 624 ? 39.691 -12.424 -63.663 1.00 93.06 624 ARG A CA 1
ATOM 4637 C C . ARG A 1 624 ? 41.140 -12.883 -63.777 1.00 93.06 624 ARG A C 1
ATOM 4639 O O . ARG A 1 624 ? 41.400 -14.075 -63.660 1.00 93.06 624 ARG A O 1
ATOM 4646 N N . TYR A 1 625 ? 42.069 -11.945 -63.962 1.00 93.06 625 TYR A N 1
ATOM 4647 C CA . TYR A 1 625 ? 43.500 -12.236 -64.097 1.00 93.06 625 TYR A CA 1
ATOM 4648 C C . TYR A 1 625 ? 44.274 -12.082 -62.783 1.00 93.06 625 TYR A C 1
ATOM 4650 O O . TYR A 1 625 ? 45.507 -12.056 -62.779 1.00 93.06 625 TYR A O 1
ATOM 4658 N N . ARG A 1 626 ? 43.559 -11.960 -61.655 1.00 92.06 626 ARG A N 1
ATOM 4659 C CA . ARG A 1 626 ? 44.119 -11.854 -60.299 1.00 92.06 626 ARG A CA 1
ATOM 4660 C C . ARG A 1 626 ? 45.194 -10.772 -60.188 1.00 92.06 626 ARG A C 1
ATOM 4662 O O . ARG A 1 626 ? 46.269 -11.005 -59.636 1.00 92.06 626 ARG A O 1
ATOM 4669 N N . PHE A 1 627 ? 44.890 -9.588 -60.716 1.00 93.25 627 PHE A N 1
ATOM 4670 C CA . PHE A 1 627 ? 45.789 -8.434 -60.783 1.00 93.25 627 PHE A CA 1
ATOM 4671 C C . PHE A 1 627 ? 47.110 -8.750 -61.514 1.00 93.25 627 PHE A C 1
ATOM 4673 O O . PHE A 1 627 ? 48.188 -8.285 -61.139 1.00 93.25 627 PHE A O 1
ATOM 4680 N N . GLY A 1 628 ? 47.013 -9.593 -62.546 1.00 88.50 628 GLY A N 1
ATOM 4681 C CA . GLY A 1 628 ? 48.077 -9.957 -63.480 1.00 88.50 628 GLY A CA 1
ATOM 4682 C C . GLY A 1 628 ? 48.939 -11.134 -63.027 1.00 88.50 628 GLY A C 1
ATOM 4683 O O . GLY A 1 628 ? 49.953 -11.408 -63.659 1.00 88.50 628 GLY A O 1
ATOM 4684 N N . ALA A 1 629 ? 48.582 -11.810 -61.931 1.00 88.38 629 ALA A N 1
ATOM 4685 C CA . ALA A 1 629 ? 49.360 -12.936 -61.419 1.00 88.38 629 ALA A CA 1
ATOM 4686 C C . ALA A 1 629 ? 49.231 -14.204 -62.293 1.00 88.38 629 ALA A C 1
ATOM 4688 O O . ALA A 1 629 ? 50.181 -14.988 -62.387 1.00 88.38 629 ALA A O 1
ATOM 4689 N N . ASP A 1 630 ? 48.074 -14.403 -62.933 1.00 87.88 630 ASP A N 1
ATOM 4690 C CA . ASP A 1 630 ? 47.803 -15.598 -63.744 1.00 87.88 630 ASP A CA 1
ATOM 4691 C C . ASP A 1 630 ? 48.291 -15.417 -65.192 1.00 87.88 630 ASP A C 1
ATOM 4693 O O . ASP A 1 630 ? 49.133 -16.188 -65.662 1.00 87.88 630 ASP A O 1
ATOM 4697 N N . ASP A 1 631 ? 47.804 -14.371 -65.865 1.00 92.31 631 ASP A N 1
ATOM 4698 C CA . ASP A 1 631 ? 48.167 -14.006 -67.239 1.00 92.31 631 ASP A CA 1
ATOM 4699 C C . ASP A 1 631 ? 48.296 -12.474 -67.361 1.00 92.31 631 ASP A C 1
ATOM 4701 O O . ASP A 1 631 ? 47.300 -11.770 -67.572 1.00 92.31 631 ASP A O 1
ATOM 4705 N N . PRO A 1 632 ? 49.504 -11.922 -67.149 1.00 90.38 632 PRO A N 1
ATOM 4706 C CA . PRO A 1 632 ? 49.710 -10.481 -67.180 1.00 90.38 632 PRO A CA 1
ATOM 4707 C C . PRO A 1 632 ? 49.504 -9.873 -68.570 1.00 90.38 632 PRO A C 1
ATOM 4709 O O . PRO A 1 632 ? 49.022 -8.746 -68.656 1.00 90.38 632 PRO A O 1
ATOM 4712 N N . ALA A 1 633 ? 49.837 -10.597 -69.644 1.00 92.19 633 ALA A N 1
ATOM 4713 C CA . ALA A 1 633 ? 49.708 -10.099 -71.011 1.00 92.19 633 ALA A CA 1
ATOM 4714 C C . ALA A 1 633 ? 48.230 -9.962 -71.401 1.00 92.19 633 ALA A C 1
ATOM 4716 O O . ALA A 1 633 ? 47.807 -8.888 -71.832 1.00 92.19 633 ALA A O 1
ATOM 4717 N N . ALA A 1 634 ? 47.426 -10.998 -71.138 1.00 93.94 634 ALA A N 1
ATOM 4718 C CA . ALA A 1 634 ? 45.986 -10.956 -71.388 1.00 93.94 634 ALA A CA 1
ATOM 4719 C C . ALA A 1 634 ? 45.267 -9.911 -70.517 1.00 93.94 634 ALA A C 1
ATOM 4721 O O . ALA A 1 634 ? 44.290 -9.301 -70.958 1.00 93.94 634 ALA A O 1
ATOM 4722 N N . MET A 1 635 ? 45.747 -9.670 -69.288 1.00 94.50 635 MET A N 1
ATOM 4723 C CA . MET A 1 635 ? 45.218 -8.596 -68.444 1.00 94.50 635 MET A CA 1
ATOM 4724 C C . MET A 1 635 ? 45.488 -7.217 -69.049 1.00 94.50 635 MET A C 1
ATOM 4726 O O . MET A 1 635 ? 44.568 -6.407 -69.124 1.00 94.50 635 MET A O 1
ATOM 4730 N N . VAL A 1 636 ? 46.727 -6.944 -69.469 1.00 92.88 636 VAL A N 1
ATOM 4731 C CA . VAL A 1 636 ? 47.102 -5.659 -70.077 1.00 92.88 636 VAL A CA 1
ATOM 4732 C C . VAL A 1 636 ? 46.293 -5.410 -71.348 1.00 92.88 636 VAL A C 1
ATOM 4734 O O . VAL A 1 636 ? 45.717 -4.336 -71.492 1.00 92.88 636 VAL A O 1
ATOM 4737 N N . GLU A 1 637 ? 46.168 -6.410 -72.225 1.00 93.81 637 GLU A N 1
ATOM 4738 C CA . GLU A 1 637 ? 45.352 -6.307 -73.440 1.00 93.81 637 GLU A CA 1
ATOM 4739 C C . GLU A 1 637 ? 43.883 -5.988 -73.116 1.00 93.81 637 GLU A C 1
ATOM 4741 O O . GLU A 1 637 ? 43.288 -5.098 -73.724 1.00 93.81 637 GLU A O 1
ATOM 4746 N N . ALA A 1 638 ? 43.306 -6.664 -72.116 1.00 92.25 638 ALA A N 1
ATOM 4747 C CA . ALA A 1 638 ? 41.932 -6.420 -71.689 1.00 92.25 638 ALA A CA 1
ATOM 4748 C C . ALA A 1 638 ? 41.734 -5.006 -71.112 1.00 92.25 638 ALA A C 1
ATOM 4750 O O . ALA A 1 638 ? 40.757 -4.346 -71.463 1.00 92.25 638 ALA A O 1
ATOM 4751 N N . LEU A 1 639 ? 42.664 -4.521 -70.282 1.00 91.88 639 LEU A N 1
ATOM 4752 C CA . LEU A 1 639 ? 42.607 -3.172 -69.704 1.00 91.88 639 LEU A CA 1
ATOM 4753 C C . LEU A 1 639 ? 42.739 -2.085 -70.776 1.00 91.88 639 LEU A C 1
ATOM 4755 O O . LEU A 1 639 ? 41.982 -1.117 -70.771 1.00 91.88 639 LEU A O 1
ATOM 4759 N N . LEU A 1 640 ? 43.660 -2.259 -71.728 1.00 89.12 640 LEU A N 1
ATOM 4760 C CA . LEU A 1 640 ? 43.822 -1.327 -72.843 1.00 89.12 640 LEU A CA 1
ATOM 4761 C C . LEU A 1 640 ? 42.583 -1.319 -73.741 1.00 89.12 640 LEU A C 1
ATOM 4763 O O . LEU A 1 640 ? 42.149 -0.253 -74.172 1.00 89.12 640 LEU A O 1
ATOM 4767 N N . LYS A 1 641 ? 41.971 -2.482 -73.991 1.00 90.44 641 LYS A N 1
ATOM 4768 C CA . LYS A 1 641 ? 40.735 -2.574 -74.773 1.00 90.44 641 LYS A CA 1
ATOM 4769 C C . LYS A 1 641 ? 39.572 -1.847 -74.101 1.00 90.44 641 LYS A C 1
ATOM 4771 O O . LYS A 1 641 ? 38.814 -1.181 -74.797 1.00 90.44 641 LYS A O 1
ATOM 4776 N N . GLU A 1 642 ? 39.438 -1.939 -72.778 1.00 86.12 642 GLU A N 1
ATOM 4777 C CA . GLU A 1 642 ? 38.411 -1.190 -72.042 1.00 86.12 642 GLU A CA 1
ATOM 4778 C C . GLU A 1 642 ? 38.610 0.328 -72.170 1.00 86.12 642 GLU A C 1
ATOM 4780 O O . GLU A 1 642 ? 37.638 1.038 -72.410 1.00 86.12 642 GLU A O 1
ATOM 4785 N N . GLN A 1 643 ? 39.857 0.812 -72.120 1.00 80.06 643 GLN A N 1
ATOM 4786 C CA . GLN A 1 643 ? 40.174 2.243 -72.246 1.00 80.06 643 GLN A CA 1
ATOM 4787 C C . GLN A 1 643 ? 39.919 2.834 -73.638 1.00 80.06 643 GLN A C 1
ATOM 4789 O O . GLN A 1 643 ? 39.721 4.037 -73.749 1.00 80.06 643 GLN A O 1
ATOM 4794 N N . HIS A 1 644 ? 39.934 2.024 -74.701 1.00 78.69 644 HIS A N 1
ATOM 4795 C CA . HIS A 1 644 ? 39.655 2.500 -76.065 1.00 78.69 644 HIS A CA 1
ATOM 4796 C C . HIS A 1 644 ? 38.154 2.550 -76.392 1.00 78.69 644 HIS A C 1
ATOM 4798 O O . HIS A 1 644 ? 37.772 3.097 -77.426 1.00 78.69 644 HIS A O 1
ATOM 4804 N N . VAL A 1 645 ? 37.308 1.934 -75.561 1.00 69.75 645 VAL A N 1
ATOM 4805 C CA . VAL A 1 645 ? 35.853 1.832 -75.785 1.00 69.75 645 VAL A CA 1
ATOM 4806 C C . VAL A 1 645 ? 35.071 2.863 -74.960 1.00 69.75 645 VAL A C 1
ATOM 4808 O O . VAL A 1 645 ? 33.923 3.165 -75.288 1.00 69.75 645 VAL A O 1
ATOM 4811 N N . SER A 1 646 ? 35.686 3.409 -73.911 1.00 55.59 646 SER A N 1
ATOM 4812 C CA . SER A 1 646 ? 35.181 4.510 -73.078 1.00 55.59 646 SER A CA 1
ATOM 4813 C C . SER A 1 646 ? 35.684 5.862 -73.558 1.00 55.59 646 SER A C 1
ATOM 4815 O O . SER A 1 646 ? 34.873 6.815 -73.562 1.00 55.59 646 SER A O 1
#

Secondary structure (DSSP, 8-state):
----SSSTTSSSHHHHHHHHHHHTTS----------PPPHHHHHHHHHHHSPTTEEEEE-TTB-SSS-HHHHHHHHHHHHHTT-S-EEEEE-GGGGSSTTTTTT-HHHHHHHHH---EEEEEE-SBS-EEEEEEESS---HHHHHHHHHH-TTS-TT-BHHHHHHHHHHHHH-THHHHHHHHHHHS-TTS-THHHHTTSTTSTTHHHHHHHHHHHHHHHHHHHHHHHHHHHHHTT-HHHHHHHHHHHHHHHHHHHHHHHHHHHHSPPPGGGSPPHHHHHHTSTT-SS--HHHHHHHHHHHH-SEEE-TT--S--TTHHHHHHHGGGSSS-EEEEE----TTBTTTT-HHHHHHHHHHHH--SEEEEEEEE-STT-EEEEEEEESEE-SS-SHHHHGGG-BSSHHHHHHHHHHHHTTS--EES-----GGGGSPP-PPPPHHHHIIIIIIIHIIIIIIIIIHHHHHHHHHHHHHHHHHHTT---EEEHHHHHHHHHHHHHHHHHHHHT-SS---GGGHHHHHHHHHHHHS---HHHHHHHHHHHHHHHHHHH-TTS---PPPSS-TTSSPP-EEPPPPTT-SSPPEE-HHHHTS-HHHHHHTS-EEE-SS-EEETTS-TTSHHHHTGGGTS-HHHHHHHHHHHHHH-

Foldseek 3Di:
DDDDDPPVVVVVVVVVVVVVVVVVPPPPPPPPPDPPFQAPLNVLLVQQVVDDPLQGEAEDCFFADLDGRVRLSVLLSVQVVVLVWREREYEDQQLPDDDVLVVQCSQVSSCVSNVDFTWYWYHYQFAATSHTDGGPDDWPQVLLRVQLNQPPPQDRGHGRSVSSNSSSVCRVPVCSSVVSVVVVVPDPVPDCVVVVCCCLQDPNNLQQVLLQLLQQLLQLLQVLQVVLVVCVVVVNNVVSVVSNVVSNVVSCCSNVVVLVVSVVDDHHPLQDFDPLLLCLLDPLNFSRLRVLLVLLVVCVVALEAEDSNAPFDPPCVVVLSVCQVVFPWRHHEYEDEAHCRTRNNRDQQSSQSNNQRNNQDFGKYKYWYDDPDQKIFIHIDGHQKDWPDALRVQRRVLIDNGRNSSSNSSRVSSVVTDIDGRDDTRHPSSPDDRDRDDRSSCSSVPNHNVCSNPPNNNPVSVVVVVVVVVVVVVVVVVLQQAPADEPVNLLVLLVVLLVVLVVVVVPDPPDLDPVCVLLNCLLNVCNVLPHDQLSSLLSNLSSVQSVVCSVPVPDQQFFAAQQESPDGTFPDFADDDPPDPGGGGHHPVLNPDDPVRSNSNQHWYDDPDDTHRSCPPCPQLCNVCRSCSNPVVVSSVSSVVVSVVD